Protein 2J0W (pdb70)

InterPro domains:
  IPR001048 Aspartate/glutamate/uridylate kinase [PF00696] (4-277)
  IPR001341 Aspartate kinase [TIGR00657] (3-449)
  IPR002912 ACT domain [PS51671] (313-394)
  IPR005260 Aspartate kinase, monofunctional class [PIRSF000726] (2-449)
  IPR005260 Aspartate kinase, monofunctional class [TIGR00656] (3-449)
  IPR018042 Aspartate kinase, conserved site [PS00324] (6-14)
  IPR036393 Acetylglutamate kinase-like superfamily [G3DSA:3.40.1160.10] (6-289)
  IPR036393 Acetylglutamate kinase-like superfamily [SSF53633] (4-292)
  IPR041745 Lysine-sens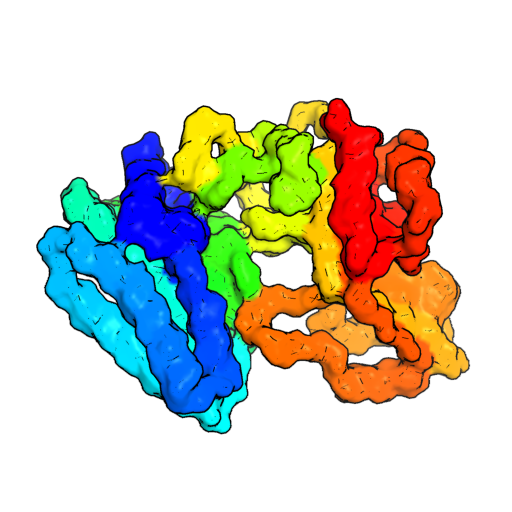itive aspartokinase 3, N-terminal catalytic domain [cd04258] (4-290)
  IPR042199 Aspartokinase/Bifunctional aspartokinase/homoserine dehydrogenase, catalytic domain [G3DSA:1.20.120.1320] (42-134)
  IPR045865 ACT-like domain [SSF55021] (297-393)
  IPR045865 ACT-like domain [SSF55021] (372-448)
  IPR047962 Lysine-sensitive aspartokinase 3, ACT2 domain [cd04917] (386-449)
  IPR054352 Aspartokinase, ACT domain [PF22468] (389-446)

Organism: Escherichia coli (strain K12) (NCBI:txid83333)

Sequence (447 aa):
EIVVSKFGGTSVADFDAMNRSADIVLSDANVRLVVLSASAGITNLLVALAEGLEPGERFEKLDAIRNIQFAILERLRYPNVIREEIERLLENITVLAEAAALATSPALTDELVSHGELMSTLLFVEILRERDVQAQWFDVRKVMRTNDRFGRAEPDIAALAELAALQLLPRLNEGLVITQGFIGSENKGRTTTLGRGGSDYTAALLAEALHASRVDIWTDVPGIYTTDPRVVSAAKRIDEIAFAEAAEMATFGAKVLHPATLLPAVRSDIPVFVGSSKDPRAGGTLVCNKTENPPLFRALALRRNQTLLTLHSLNMLHSRGFLAEVFGILARHNISVDLITTSEVSVALTLDTTGSTSTGDTLLTQSLLMELSALCRVEVEEGLALVALIGNDLSKACGVGKEVFGVLEPFNIRMICYGASSHNLCFLVPGEDAEQVVQKLHSNLFE

Foldseek 3Di:
DAEEEEDEQCCLQAQVSLVLLLVVCVVDQSHFEYAYAFHPPLLVLLQVLLQADDPVSNVVSLVVNVVSLVRHLVVFPDSPPVVVVVCVLSVVLSVLSVVSNPPHDLLSSLQSSVSRQVSSLVSSQRSNVSVVFPEDEDECQQQFEFAPPAQATHGDLVSNQVRCVVPVPVVSVVGHYYYYFQWYAYPVGGIGGRFPQRSLQRRLSSCLSVVHQAYEYAYAAAAQWQEPCVLAVVTHHDAEEELVLVLVQCVAARSSHPNNNCPSCVVRFHKYWYGYSVDCVVHYHIYTHDDDPWFQFRHKHKAWWKKKKKWAFPPDDALVVLVVVLVVLCVVLVQDFPFWDDDHRIIITIGGDDSGSHDPDDSDDPVSCVVRCNRTNIDMDTQKMKMKTFTAQLQVDPDNVCLLCVQCPVFDWDDWGDDPDRTMTMTIGHNVCRSVSSHSNCVSPVD

GO terms:
  GO:0005829 cytosol (C, IDA)
  GO:0004072 aspartate kinase activity (F, IDA)
  GO:0009090 L-homoserine biosynthetic process (P, IDA)
  GO:0042803 protein homodimerization activity (F, IPI)

Radius of gyration: 22.93 Å; Cα contacts (8 Å, |Δi|>4): 940; chains: 1; bounding box: 51×72×53 Å

Nearest PDB structures (foldseek):
  2j0w-assembly1_A  TM=1.002E+00  e=1.676E-99  Escherichia coli
  3c1m-assembly1_A  TM=9.176E-01  e=5.386E-45  Methanocaldococcus jannaschii
  3c1m-assembly1_D  TM=9.208E-01  e=2.128E-44  Methanocaldococcus jannaschii
  3c1n-assembly2_B  TM=8.310E-01  e=8.363E-42  Methanocaldococcus jannaschii
  3c1n-assembly2_A  TM=8.197E-01  e=4.061E-40  Methanocaldococcus jannaschii

Structure (mmCIF, N/CA/C/O backbone):
data_2J0W
#
_entry.id   2J0W
#
_cell.length_a   49.535
_cell.length_b   213.347
_cell.length_c   93.078
_cell.angle_alpha   90.00
_cell.angle_beta   90.00
_cell.angle_gamma   90.00
#
_symmetry.space_group_name_H-M   'C 2 2 21'
#
loop_
_entity.id
_entity.type
_entity.pdbx_description
1 polymer 'LYSINE-SENSITIVE ASPARTOKINASE 3'
2 non-polymer 'ASPARTIC ACID'
3 non-polymer 'CHLORIDE ION'
4 non-polymer "ADENOSINE-5'-DIPHOSPHATE"
5 non-polymer 'MAGNESIUM ION'
6 water water
#
loop_
_atom_site.group_PDB
_atom_site.id
_atom_site.type_symbol
_atom_site.label_atom_id
_atom_site.label_alt_id
_atom_site.label_comp_id
_atom_site.label_asym_id
_atom_site.label_entity_id
_atom_site.label_seq_id
_atom_site.pdbx_PDB_ins_code
_atom_site.Cartn_x
_atom_site.Cartn_y
_atom_site.Cartn_z
_atom_site.occupancy
_atom_site.B_iso_or_equiv
_atom_site.auth_seq_id
_atom_site.auth_comp_id
_atom_site.auth_asym_id
_atom_site.auth_atom_id
_atom_site.pdbx_PDB_model_num
ATOM 1 N N . GLU A 1 3 ? -37.754 38.649 157.237 1.00 93.89 3 GLU A N 1
ATOM 2 C CA . GLU A 1 3 ? -39.089 39.309 157.125 1.00 93.70 3 GLU A CA 1
ATOM 3 C C . GLU A 1 3 ? -39.209 40.101 155.826 1.00 92.41 3 GLU A C 1
ATOM 4 O O . GLU A 1 3 ? -39.180 41.336 155.816 1.00 93.91 3 GLU A O 1
ATOM 10 N N . ILE A 1 4 ? -39.350 39.374 154.725 1.00 88.61 4 ILE A N 1
ATOM 11 C CA . ILE A 1 4 ? -39.474 39.989 153.415 1.00 82.49 4 ILE A CA 1
ATOM 12 C C . ILE A 1 4 ? -40.314 39.069 152.556 1.00 75.85 4 ILE A C 1
ATOM 13 O O . ILE A 1 4 ? -40.041 37.877 152.460 1.00 77.52 4 ILE A O 1
ATOM 18 N N . VAL A 1 5 ? -41.355 39.612 151.949 1.00 69.28 5 VAL A N 1
ATOM 19 C CA . VAL A 1 5 ? -42.188 38.801 151.088 1.00 62.11 5 VAL A CA 1
ATOM 20 C C . VAL A 1 5 ? -41.674 38.977 149.674 1.00 59.67 5 VAL A C 1
ATOM 21 O O . VAL A 1 5 ? -41.309 40.085 149.271 1.00 60.21 5 VAL A O 1
ATOM 25 N N . VAL A 1 6 ? -41.624 37.866 148.947 1.00 56.57 6 VAL A N 1
ATOM 26 C CA . VAL A 1 6 ? -41.183 37.824 147.557 1.00 52.98 6 VAL A CA 1
ATOM 27 C C . VAL A 1 6 ? -42.420 37.578 146.680 1.00 51.46 6 VAL A C 1
ATOM 28 O O . VAL A 1 6 ? -43.168 36.622 146.909 1.00 49.13 6 VAL A O 1
ATOM 32 N N . SER A 1 7 ? -42.641 38.448 145.694 1.00 53.71 7 SER A N 1
ATOM 33 C CA . SER A 1 7 ? -43.799 38.338 144.791 1.00 55.87 7 SER A CA 1
ATOM 34 C C . SER A 1 7 ? -43.419 37.959 143.353 1.00 56.70 7 SER A C 1
ATOM 35 O O . SER A 1 7 ? -42.439 38.472 142.805 1.00 60.23 7 SER A O 1
ATOM 38 N N . LYS A 1 8 ? -44.201 37.080 142.733 1.00 52.57 8 LYS A N 1
ATOM 39 C CA . LYS A 1 8 ? -43.906 36.662 141.368 1.00 52.53 8 LYS A CA 1
ATOM 40 C C . LYS A 1 8 ? -45.066 36.903 140.418 1.00 53.55 8 LYS A C 1
ATOM 41 O O . LYS A 1 8 ? -46.219 36.600 140.728 1.00 54.42 8 LYS A O 1
ATOM 47 N N . PHE A 1 9 ? -44.744 37.449 139.250 1.00 52.85 9 PHE A N 1
ATOM 48 C CA . PHE A 1 9 ? -45.745 37.753 138.239 1.00 48.69 9 PHE A CA 1
ATOM 49 C C . PHE A 1 9 ? -45.419 37.069 136.926 1.00 43.43 9 PHE A C 1
ATOM 50 O O . PHE A 1 9 ? -44.291 37.164 136.422 1.00 40.18 9 PHE A O 1
ATOM 58 N N . GLY A 1 10 ? -46.420 36.378 136.390 1.00 43.43 10 GLY A N 1
ATOM 59 C CA . GLY A 1 10 ? -46.263 35.647 135.148 1.00 45.78 10 GLY A CA 1
ATOM 60 C C . GLY A 1 10 ? -46.579 36.440 133.894 1.00 45.43 10 GLY A C 1
ATOM 61 O O . GLY A 1 10 ? -46.846 37.643 133.949 1.00 42.12 10 GLY A O 1
ATOM 62 N N . GLY A 1 11 ? -46.562 35.741 132.761 1.00 45.70 11 GLY A N 1
ATOM 63 C CA . GLY A 1 11 ? -46.825 36.361 131.473 1.00 46.44 11 GLY A CA 1
ATOM 64 C C . GLY A 1 11 ? -48.027 37.276 131.458 1.00 48.42 11 GLY A C 1
ATOM 65 O O . GLY A 1 11 ? -47.883 38.494 131.322 1.00 47.75 11 GLY A O 1
ATOM 66 N N . THR A 1 12 ? -49.213 36.692 131.603 1.00 49.77 12 THR A N 1
ATOM 67 C CA . THR A 1 12 ? -50.448 37.468 131.603 1.00 49.26 12 THR A CA 1
ATOM 68 C C . THR A 1 12 ? -50.402 38.656 132.562 1.00 49.76 12 THR A C 1
ATOM 69 O O . THR A 1 12 ? -50.925 39.726 132.251 1.00 52.69 12 THR A O 1
ATOM 73 N N . SER A 1 13 ? -49.765 38.477 133.716 1.00 48.16 13 SER A N 1
ATOM 74 C CA . SER A 1 13 ? -49.690 39.541 134.717 1.00 50.38 13 SER A CA 1
ATOM 75 C C . SER A 1 13 ? -48.807 40.731 134.347 1.00 53.13 13 SER A C 1
ATOM 76 O O . SER A 1 13 ? -48.744 41.712 135.085 1.00 54.10 13 SER A O 1
ATOM 79 N N . VAL A 1 14 ? -48.106 40.649 133.226 1.00 51.36 14 VAL A N 1
ATOM 80 C CA . VAL A 1 14 ? -47.261 41.762 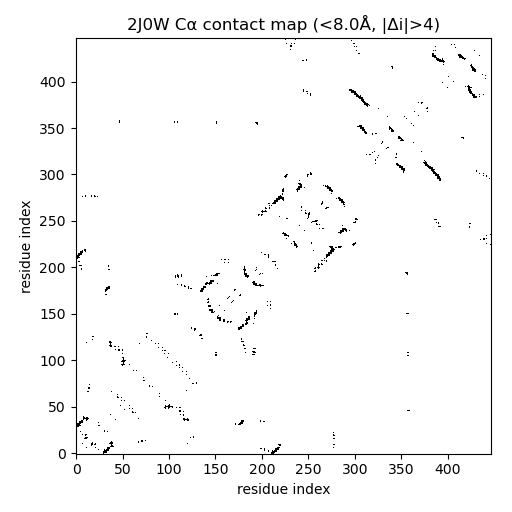132.813 1.00 53.68 14 VAL A CA 1
ATOM 81 C C . VAL A 1 14 ? -47.247 41.791 131.298 1.00 56.43 14 VAL A C 1
ATOM 82 O O . VAL A 1 14 ? -46.286 42.265 130.671 1.00 56.24 14 VAL A O 1
ATOM 86 N N . ALA A 1 15 ? -48.335 41.276 130.728 1.00 54.46 15 ALA A N 1
ATOM 87 C CA . ALA A 1 15 ? -48.510 41.193 129.292 1.00 53.27 15 ALA A CA 1
ATOM 88 C C . ALA A 1 15 ? -48.500 42.563 128.673 1.00 52.81 15 ALA A C 1
ATOM 89 O O . ALA A 1 15 ? -47.982 42.749 127.583 1.00 54.36 15 ALA A O 1
ATOM 91 N N . ASP A 1 16 ? -49.075 43.531 129.369 1.00 56.69 16 ASP A N 1
ATOM 92 C CA . ASP A 1 16 ? -49.126 44.889 128.845 1.00 59.88 16 ASP A CA 1
ATOM 93 C C . ASP A 1 16 ? -49.148 45.934 129.940 1.00 61.01 16 ASP A C 1
ATOM 94 O O . ASP A 1 16 ? -49.216 45.612 131.130 1.00 61.28 16 ASP A O 1
ATOM 99 N N . PHE A 1 17 ? -49.110 47.191 129.516 1.00 62.28 17 PHE A N 1
ATOM 100 C CA . PHE A 1 17 ? -49.119 48.318 130.432 1.00 66.58 17 PHE A CA 1
ATOM 101 C C . PHE A 1 17 ? -50.158 48.189 131.561 1.00 68.85 17 PHE A C 1
ATOM 102 O O . PHE A 1 17 ? -49.803 48.214 132.742 1.00 69.26 17 PHE A O 1
ATOM 110 N N . ASP A 1 18 ? -51.433 48.043 131.203 1.00 68.90 18 ASP A N 1
ATOM 111 C CA . ASP A 1 18 ? -52.490 47.921 132.207 1.00 67.41 18 ASP A CA 1
ATOM 112 C C . ASP A 1 18 ? -52.172 46.825 133.208 1.00 66.26 18 ASP A C 1
ATOM 113 O O . ASP A 1 18 ? -52.047 47.077 134.410 1.00 64.15 18 ASP A O 1
ATOM 118 N N . ALA A 1 19 ? -52.044 45.606 132.690 1.00 64.96 19 ALA A N 1
ATOM 119 C CA . ALA A 1 19 ? -51.733 44.431 133.492 1.00 58.10 19 ALA A CA 1
ATOM 120 C C . ALA A 1 19 ? -50.534 44.713 134.386 1.00 52.86 19 ALA A C 1
ATOM 121 O O . ALA A 1 19 ? -50.538 44.428 135.595 1.00 45.27 19 ALA A O 1
ATOM 123 N N . MET A 1 20 ? -49.504 45.280 133.774 1.00 49.70 20 MET A N 1
ATOM 124 C CA . MET A 1 20 ? -48.296 45.593 134.504 1.00 51.54 20 MET A CA 1
ATOM 125 C C . MET A 1 20 ? -48.678 46.486 135.668 1.00 51.32 20 MET A C 1
ATOM 126 O O . MET A 1 20 ? -48.171 46.325 136.771 1.00 54.13 20 MET A O 1
ATOM 131 N N . ASN A 1 21 ? -49.590 47.420 135.414 1.00 51.70 21 ASN A N 1
ATOM 132 C CA . ASN A 1 21 ? -50.069 48.329 136.446 1.00 51.86 21 ASN A CA 1
ATOM 133 C C . ASN A 1 21 ? -50.850 47.559 137.527 1.00 52.58 21 ASN A C 1
ATOM 134 O O . ASN A 1 21 ? -50.589 47.713 138.729 1.00 49.87 21 ASN A O 1
ATOM 139 N N . ARG A 1 22 ? -51.815 46.740 137.110 1.00 51.18 22 ARG A N 1
ATOM 140 C CA . ARG A 1 22 ? -52.568 45.949 138.079 1.00 50.58 22 ARG A CA 1
ATOM 141 C C . ARG A 1 22 ? -51.557 45.319 139.030 1.00 54.32 22 ARG A C 1
ATOM 142 O O . ARG A 1 22 ? -51.716 45.375 140.250 1.00 56.82 22 ARG A O 1
ATOM 150 N N . SER A 1 23 ? -50.509 44.734 138.454 1.00 53.09 23 SER A N 1
ATOM 151 C CA . SER A 1 23 ? -49.471 44.076 139.234 1.00 55.96 23 SER A CA 1
ATOM 152 C C . SER A 1 23 ? -48.668 45.043 140.091 1.00 56.19 23 SER A C 1
ATOM 153 O O . SER A 1 23 ? -48.264 44.705 141.201 1.00 56.60 23 SER A O 1
ATOM 156 N N . ALA A 1 24 ? -48.430 46.241 139.579 1.00 57.30 24 ALA A N 1
ATOM 157 C CA . ALA A 1 24 ? -47.673 47.225 140.339 1.00 60.81 24 ALA A CA 1
ATOM 158 C C . ALA A 1 24 ? -48.490 47.621 141.562 1.00 62.61 24 ALA A C 1
ATOM 159 O O . ALA A 1 24 ? -47.942 47.806 142.656 1.00 63.75 24 ALA A O 1
ATOM 161 N N . ASP A 1 25 ? -49.803 47.747 141.378 1.00 61.21 25 ASP A N 1
ATOM 162 C CA . ASP A 1 25 ? -50.671 48.108 142.493 1.00 62.87 25 ASP A CA 1
ATOM 163 C C . ASP A 1 25 ? -50.432 47.077 143.588 1.00 62.00 25 ASP A C 1
ATOM 164 O O . ASP A 1 25 ? -49.903 47.402 144.656 1.00 59.27 25 ASP A O 1
ATOM 169 N N . ILE A 1 26 ? -50.801 45.831 143.299 1.00 62.36 26 ILE A N 1
ATOM 170 C CA . ILE A 1 26 ? -50.627 44.713 144.223 1.00 62.26 26 ILE A CA 1
ATOM 171 C C . ILE A 1 26 ? -49.311 44.757 145.022 1.00 63.42 26 ILE A C 1
ATOM 172 O O . ILE A 1 26 ? -49.300 44.525 146.234 1.00 59.84 26 ILE A O 1
ATOM 177 N N . VAL A 1 27 ? -48.205 45.045 144.344 1.00 64.26 27 VAL A N 1
ATOM 178 C CA . VAL A 1 27 ? -46.913 45.111 145.020 1.00 68.88 27 VAL A CA 1
ATOM 179 C C . VAL A 1 27 ? -46.922 46.203 146.093 1.00 74.39 27 VAL A C 1
ATOM 180 O O . VAL A 1 27 ? -46.209 46.120 147.101 1.00 73.73 27 VAL A O 1
ATOM 184 N N . LEU A 1 28 ? -47.746 47.223 145.869 1.00 77.88 28 LEU A N 1
ATOM 185 C CA . LEU A 1 28 ? -47.846 48.350 146.788 1.00 79.14 28 LEU A CA 1
ATOM 186 C C . LEU A 1 28 ? -49.060 48.292 147.702 1.00 78.85 28 LEU A C 1
ATOM 187 O O . LEU A 1 28 ? -49.510 49.319 148.200 1.00 80.01 28 LEU A O 1
ATOM 192 N N . SER A 1 29 ? -49.587 47.089 147.908 1.00 78.73 29 SER A N 1
ATOM 193 C CA . SER A 1 29 ? -50.733 46.884 148.785 1.00 78.44 29 SER A CA 1
ATOM 194 C C . SER A 1 29 ? -50.160 46.257 150.050 1.00 78.47 29 SER A C 1
ATOM 195 O O . SER A 1 29 ? -50.836 46.149 151.074 1.00 80.67 29 SER A O 1
ATOM 198 N N . ASP A 1 30 ? -48.900 45.844 149.953 1.00 75.78 30 ASP A N 1
ATOM 199 C CA . ASP A 1 30 ? -48.177 45.236 151.065 1.00 74.53 30 ASP A CA 1
ATOM 200 C C . ASP A 1 30 ? -46.755 45.799 151.026 1.00 72.83 30 ASP A C 1
ATOM 201 O O . ASP A 1 30 ? -46.057 45.664 150.022 1.00 73.84 30 ASP A O 1
ATOM 206 N N . ALA A 1 31 ? -46.327 46.433 152.112 1.00 69.73 31 ALA A N 1
ATOM 207 C CA . ALA A 1 31 ? -44.998 47.029 152.153 1.00 66.48 31 ALA A CA 1
ATOM 208 C C . ALA A 1 31 ? -43.887 46.027 152.450 1.00 64.77 31 ALA A C 1
ATOM 209 O O . ALA A 1 31 ? -42.706 46.387 152.419 1.00 64.50 31 ALA A O 1
ATOM 211 N N . ASN A 1 32 ? -44.259 44.778 152.740 1.00 61.67 32 ASN A N 1
ATOM 212 C CA . ASN A 1 32 ? -43.271 43.731 153.015 1.00 62.35 32 ASN A CA 1
ATOM 213 C C . ASN A 1 32 ? -42.704 43.180 151.703 1.00 60.83 32 ASN A C 1
ATOM 214 O O . ASN A 1 32 ? -41.688 42.475 151.691 1.00 61.38 32 ASN A O 1
ATOM 219 N N . VAL A 1 33 ? -43.371 43.492 150.597 1.00 59.00 33 VAL A N 1
ATOM 220 C CA . VAL A 1 33 ? -42.902 43.055 149.288 1.00 61.08 33 VAL A CA 1
ATOM 221 C C . VAL A 1 33 ? -41.679 43.909 148.973 1.00 62.68 33 VAL A C 1
ATOM 222 O O . VAL A 1 33 ? -41.793 45.105 148.691 1.00 65.21 33 VAL A O 1
ATOM 226 N N . ARG A 1 34 ? -40.515 43.280 149.035 1.00 58.39 34 ARG A N 1
ATOM 227 C CA . ARG A 1 34 ? -39.255 43.957 148.790 1.00 59.55 34 ARG A CA 1
ATOM 228 C C . ARG A 1 34 ? -38.599 43.415 147.526 1.00 58.45 34 ARG A C 1
ATOM 229 O O . ARG A 1 34 ? -37.744 44.065 146.923 1.00 61.28 34 ARG A O 1
ATOM 237 N N . LEU A 1 35 ? -38.984 42.208 147.136 1.00 54.75 35 LEU A N 1
ATOM 238 C CA . LEU A 1 35 ? -38.426 41.607 145.936 1.00 55.45 35 LEU A CA 1
ATOM 239 C C . LEU A 1 35 ? -39.529 41.156 144.991 1.00 56.80 35 LEU A C 1
ATOM 240 O O . LEU A 1 35 ? -40.456 40.439 145.385 1.00 59.15 35 LEU A O 1
ATOM 245 N N . VAL A 1 36 ? -39.435 41.588 143.741 1.00 51.31 36 VAL A N 1
ATOM 246 C CA . VAL A 1 36 ? -40.426 41.196 142.759 1.00 52.73 36 VAL A CA 1
ATOM 247 C C . VAL A 1 36 ? -39.723 40.365 141.694 1.00 52.33 36 VAL A C 1
ATOM 248 O O . VAL A 1 36 ? -38.579 40.644 141.320 1.00 51.34 36 VAL A O 1
ATOM 252 N N . VAL A 1 37 ? -40.404 39.331 141.224 1.00 47.81 37 VAL A N 1
ATOM 253 C CA . VAL A 1 37 ? -39.841 38.466 140.213 1.00 50.07 37 VAL A CA 1
ATOM 254 C C . VAL A 1 37 ? -40.788 38.474 139.032 1.00 52.14 37 VAL A C 1
ATOM 255 O O . VAL A 1 37 ? -41.970 38.161 139.176 1.00 55.03 37 VAL A O 1
ATOM 259 N N . LEU A 1 38 ? -40.277 38.853 137.865 1.00 51.33 38 LEU A N 1
ATOM 260 C CA . LEU A 1 38 ? -41.115 38.916 136.674 1.00 49.39 38 LEU A CA 1
ATOM 261 C C . LEU A 1 38 ? -40.691 37.947 135.599 1.00 44.59 38 LEU A C 1
ATOM 262 O O . LEU A 1 38 ? -39.507 37.669 135.440 1.00 43.21 38 LEU A O 1
ATOM 267 N N . SER A 1 39 ? -41.678 37.432 134.879 1.00 40.37 39 SER A N 1
ATOM 268 C CA . SER A 1 39 ? -41.442 36.545 133.754 1.00 39.67 39 SER A CA 1
ATOM 269 C C . SER A 1 39 ? -41.540 37.566 132.633 1.00 42.88 39 SER A C 1
ATOM 270 O O . SER A 1 39 ? -41.826 38.732 132.887 1.00 43.21 39 SER A O 1
ATOM 273 N N . ALA A 1 40 ? -41.319 37.144 131.398 1.00 42.21 40 ALA A N 1
ATOM 274 C CA . ALA A 1 40 ? -41.421 38.067 130.285 1.00 36.29 40 ALA A CA 1
ATOM 275 C C . ALA A 1 40 ? -42.905 38.181 129.975 1.00 35.27 40 ALA A C 1
ATOM 276 O O . ALA A 1 40 ? -43.700 37.329 130.376 1.00 36.40 40 ALA A O 1
ATOM 278 N N . SER A 1 41 ? -43.284 39.225 129.255 1.00 34.31 41 SER A N 1
ATOM 279 C CA . SER A 1 41 ? -44.685 39.414 128.904 1.00 36.54 41 SER A CA 1
ATOM 280 C C . SER A 1 41 ? -45.236 38.262 128.065 1.00 35.44 41 SER A C 1
ATOM 281 O O . SER A 1 41 ? -44.513 37.641 127.291 1.00 36.28 41 SER A O 1
ATOM 284 N N . ALA A 1 42 ? -46.523 37.979 128.239 1.00 36.95 42 ALA A N 1
ATOM 285 C CA . ALA A 1 42 ? -47.191 36.902 127.519 1.00 35.12 42 ALA A CA 1
ATOM 286 C C . ALA A 1 42 ? -46.747 36.860 126.067 1.00 38.52 42 ALA A C 1
ATOM 287 O O . ALA A 1 42 ? -46.650 37.905 125.425 1.00 41.55 42 ALA A O 1
ATOM 289 N N . GLY A 1 43 ? -46.461 35.658 125.564 1.00 38.73 43 GLY A N 1
ATOM 290 C CA . GLY A 1 43 ? -46.046 35.489 124.177 1.00 37.79 43 GLY A CA 1
ATOM 291 C C . GLY A 1 43 ? -44.572 35.697 123.844 1.00 41.94 43 GLY A C 1
ATOM 292 O O . GLY A 1 43 ? -44.057 35.088 122.905 1.00 43.86 43 GLY A O 1
ATOM 293 N N . ILE A 1 44 ? -43.887 36.553 124.596 1.00 40.89 44 ILE A N 1
ATOM 294 C CA . ILE A 1 44 ? -42.482 36.821 124.328 1.00 42.99 44 ILE A CA 1
ATOM 295 C C . ILE A 1 44 ? -41.613 35.567 124.284 1.00 45.17 44 ILE A C 1
ATOM 296 O O . ILE A 1 44 ? -40.945 35.306 123.285 1.00 47.75 44 ILE A O 1
ATOM 301 N N . THR A 1 45 ? -41.630 34.777 125.350 1.00 45.82 45 THR A N 1
ATOM 302 C CA . THR A 1 45 ? -40.797 33.583 125.388 1.00 41.66 45 THR A CA 1
ATOM 303 C C . THR A 1 45 ? -41.028 32.637 124.218 1.00 36.84 45 THR A C 1
ATOM 304 O O . THR A 1 45 ? -40.060 32.117 123.660 1.00 34.74 45 THR A O 1
ATOM 308 N N . ASN A 1 46 ? -42.287 32.408 123.838 1.00 36.40 46 ASN A N 1
ATOM 309 C CA . ASN A 1 46 ? -42.561 31.518 122.702 1.00 36.63 46 ASN A CA 1
ATOM 310 C C . ASN A 1 46 ? -41.990 32.135 121.416 1.00 35.59 46 ASN A C 1
ATOM 311 O O . ASN A 1 46 ? -41.411 31.441 120.579 1.00 33.45 46 ASN A O 1
ATOM 316 N N . LEU A 1 47 ? -42.158 33.438 121.251 1.00 35.62 47 LEU A N 1
ATOM 317 C CA . LEU A 1 47 ? -41.629 34.073 120.054 1.00 43.41 47 LEU A CA 1
ATOM 318 C C . LEU A 1 47 ? -40.117 33.867 120.040 1.00 43.53 47 LEU A C 1
ATOM 319 O O . LEU A 1 47 ? -39.552 33.365 119.056 1.00 42.75 47 LEU A O 1
ATOM 324 N N . LEU A 1 48 ? -39.483 34.222 121.156 1.00 42.85 48 LEU A N 1
ATOM 325 C CA . LEU A 1 48 ? -38.038 34.091 121.320 1.00 42.18 48 LEU A CA 1
ATOM 326 C C . LEU A 1 48 ? -37.544 32.672 121.088 1.00 43.29 48 LEU A C 1
ATOM 327 O O . LEU A 1 48 ? -36.480 32.471 120.499 1.00 43.79 48 LEU A O 1
ATOM 332 N N . VAL A 1 49 ? -38.312 31.687 121.537 1.00 41.46 49 VAL A N 1
ATOM 333 C CA . VAL A 1 49 ? -37.914 30.303 121.345 1.00 41.93 49 VAL A CA 1
ATOM 334 C C . VAL A 1 49 ? -38.028 29.924 119.865 1.00 44.60 49 VAL A C 1
ATOM 335 O O . VAL A 1 49 ? -37.184 29.204 119.331 1.00 46.55 49 VAL A O 1
ATOM 339 N N . ALA A 1 50 ? -39.058 30.417 119.193 1.00 43.89 50 ALA A N 1
ATOM 340 C CA . ALA A 1 50 ? -39.220 30.096 117.783 1.00 48.59 50 ALA A CA 1
ATOM 341 C C . ALA A 1 50 ? -38.053 30.678 116.987 1.00 49.86 50 ALA A C 1
ATOM 342 O O . ALA A 1 50 ? -37.641 30.109 115.974 1.00 50.73 50 ALA A O 1
ATOM 344 N N . LEU A 1 51 ? -37.528 31.815 117.446 1.00 46.05 51 LEU A N 1
ATOM 345 C CA . LEU A 1 51 ? -36.406 32.458 116.770 1.00 43.22 51 LEU A CA 1
ATOM 346 C C . LEU A 1 51 ? -35.079 31.738 117.025 1.00 44.72 51 LEU A C 1
ATOM 347 O O . LEU A 1 51 ? -34.198 31.721 116.163 1.00 44.89 51 LEU A O 1
ATOM 352 N N . ALA A 1 52 ? -34.940 31.134 118.200 1.00 43.57 52 ALA A N 1
ATOM 353 C CA . ALA A 1 52 ? -33.723 30.411 118.522 1.00 41.36 52 ALA A CA 1
ATOM 354 C C . ALA A 1 52 ? -33.708 29.067 117.805 1.00 39.97 52 ALA A C 1
ATOM 355 O O . ALA A 1 52 ? -32.770 28.292 117.934 1.00 43.51 52 ALA A O 1
ATOM 357 N N . GLU A 1 53 ? -34.755 28.779 117.051 1.00 43.29 53 GLU A N 1
ATOM 358 C CA . GLU A 1 53 ? -34.795 27.524 116.303 1.00 44.13 53 GLU A CA 1
ATOM 359 C C . GLU A 1 53 ? -34.171 27.708 114.932 1.00 43.02 53 GLU A C 1
ATOM 360 O O . GLU A 1 53 ? -33.823 26.734 114.265 1.00 42.95 53 GLU A O 1
ATOM 366 N N . GLY A 1 54 ? -34.015 28.966 114.532 1.00 39.60 54 GLY A N 1
ATOM 367 C CA . GLY A 1 54 ? -33.446 29.260 113.231 1.00 44.16 54 GLY A CA 1
ATOM 368 C C . GLY A 1 54 ? -34.560 29.430 112.211 1.00 41.43 54 GLY A C 1
ATOM 369 O O . GLY A 1 54 ? -35.071 28.457 111.675 1.00 41.01 54 GLY A O 1
ATOM 370 N N . LEU A 1 55 ? -34.941 30.667 111.944 1.00 41.71 55 LEU A N 1
ATOM 371 C CA . LEU A 1 55 ? -36.002 30.927 111.002 1.00 45.52 55 LEU A CA 1
ATOM 372 C C . LEU A 1 55 ? -35.503 31.732 109.814 1.00 51.80 55 LEU A C 1
ATOM 373 O O . LEU A 1 55 ? -34.592 32.546 109.948 1.00 49.03 55 LEU A O 1
ATOM 378 N N . GLU A 1 56 ? -36.119 31.500 108.656 1.00 57.17 56 GLU A N 1
ATOM 379 C CA . GLU A 1 56 ? -35.776 32.209 107.421 1.00 60.80 56 GLU A CA 1
ATOM 380 C C . GLU A 1 56 ? -36.114 33.696 107.555 1.00 58.41 56 GLU A C 1
ATOM 381 O O . GLU A 1 56 ? -36.926 34.074 108.404 1.00 61.28 56 GLU A O 1
ATOM 387 N N . PRO A 1 57 ? -35.507 34.556 106.716 1.00 58.13 57 PRO A N 1
ATOM 388 C CA . PRO A 1 57 ? -35.691 36.014 106.694 1.00 57.57 57 PRO A CA 1
ATOM 389 C C . PRO A 1 57 ? -37.118 36.518 106.946 1.00 55.41 57 PRO A C 1
ATOM 390 O O . PRO A 1 57 ? -37.349 37.428 107.769 1.00 54.40 57 PRO A O 1
ATOM 394 N N . GLY A 1 58 ? -38.072 35.924 106.224 1.00 52.74 58 GLY A N 1
ATOM 395 C CA . GLY A 1 58 ? -39.471 36.310 106.334 1.00 49.44 58 GLY A CA 1
ATOM 396 C C . GLY A 1 58 ? -40.025 36.075 107.716 1.00 50.72 58 GLY A C 1
ATOM 397 O O . GLY A 1 58 ? -40.185 37.009 108.493 1.00 53.56 58 GLY A O 1
ATOM 398 N N . GLU A 1 59 ? -40.333 34.823 108.017 1.00 52.75 59 GLU A N 1
ATOM 399 C CA . GLU A 1 59 ? -40.881 34.451 109.310 1.00 52.78 59 GLU A CA 1
ATOM 400 C C . GLU A 1 59 ? -40.083 35.065 110.448 1.00 51.96 59 GLU A C 1
ATOM 401 O O . GLU A 1 59 ? -40.640 35.448 111.472 1.00 55.09 59 GLU A O 1
ATOM 407 N N . ARG A 1 60 ? -38.771 35.152 110.269 1.00 49.39 60 ARG A N 1
ATOM 408 C CA . ARG A 1 60 ? -37.916 35.722 111.300 1.00 49.85 60 ARG A CA 1
ATOM 409 C C . ARG A 1 60 ? -38.359 37.153 111.560 1.00 49.85 60 ARG A C 1
ATOM 410 O O . ARG A 1 60 ? -38.605 37.543 112.701 1.00 48.29 60 ARG A O 1
ATOM 418 N N . PHE A 1 61 ? -38.478 37.935 110.489 1.00 54.73 61 PHE A N 1
ATOM 419 C CA . PHE A 1 61 ? -38.891 39.333 110.616 1.00 56.46 61 PHE A CA 1
ATOM 420 C C . PHE A 1 61 ? -40.267 39.511 111.258 1.00 54.28 61 PHE A C 1
ATOM 421 O O . PHE A 1 61 ? -40.500 40.478 111.980 1.00 52.18 61 PHE A O 1
ATOM 429 N N . GLU A 1 62 ? -41.183 38.591 110.982 1.00 52.85 62 GLU A N 1
ATOM 430 C CA . GLU A 1 62 ? -42.502 38.678 111.574 1.00 55.94 62 GLU A CA 1
ATOM 431 C C . GLU A 1 62 ? -42.347 38.533 113.088 1.00 55.79 62 GLU A C 1
ATOM 432 O O . GLU A 1 62 ? -42.902 39.324 113.857 1.00 55.53 62 GLU A O 1
ATOM 438 N N . LYS A 1 63 ? -41.577 37.534 113.514 1.00 52.72 63 LYS A N 1
ATOM 439 C CA . LYS A 1 63 ? -41.382 37.302 114.940 1.00 52.31 63 LYS A CA 1
ATOM 440 C C . LYS A 1 63 ? -40.743 38.496 115.637 1.00 50.46 63 LYS A C 1
ATOM 441 O O . LYS A 1 63 ? -41.183 38.903 116.716 1.00 50.89 63 LYS A O 1
ATOM 447 N N . LEU A 1 64 ? -39.705 39.058 115.026 1.00 46.33 64 LEU A N 1
ATOM 448 C CA . LEU A 1 64 ? -39.031 40.196 115.631 1.00 44.52 64 LEU A CA 1
ATOM 449 C C . LEU A 1 64 ? -39.979 41.371 115.753 1.00 47.46 64 LEU A C 1
ATOM 450 O O . LEU A 1 64 ? -39.863 42.182 116.672 1.00 51.85 64 LEU A O 1
ATOM 455 N N . ASP A 1 65 ? -40.935 41.470 114.839 1.00 47.31 65 ASP A N 1
ATOM 456 C CA . ASP A 1 65 ? -41.866 42.576 114.910 1.00 50.08 65 ASP A CA 1
ATOM 457 C C . ASP A 1 65 ? -42.927 42.331 115.965 1.00 48.89 65 ASP A C 1
ATOM 458 O O . ASP A 1 65 ? -43.340 43.251 116.683 1.00 47.41 65 ASP A O 1
ATOM 463 N N . ALA A 1 66 ? -43.382 41.091 116.058 1.00 45.25 66 ALA A N 1
ATOM 464 C CA . ALA A 1 66 ? -44.373 40.771 117.066 1.00 43.44 66 ALA A CA 1
ATOM 465 C C . ALA A 1 66 ? -43.691 41.053 118.419 1.00 45.67 66 ALA A C 1
ATOM 466 O O . ALA A 1 66 ? -44.322 41.510 119.369 1.00 47.85 66 ALA A O 1
ATOM 468 N N . ILE A 1 67 ? -42.390 40.801 118.496 1.00 44.94 67 ILE A N 1
ATOM 469 C CA . ILE A 1 67 ? -41.661 41.060 119.729 1.00 48.59 67 ILE A CA 1
ATOM 470 C C . ILE A 1 67 ? -41.545 42.565 119.983 1.00 50.91 67 ILE A C 1
ATOM 471 O O . ILE A 1 67 ? -41.800 43.028 121.100 1.00 52.51 67 ILE A O 1
ATOM 476 N N . ARG A 1 68 ? -41.171 43.333 118.961 1.00 48.28 68 ARG A N 1
ATOM 477 C CA . ARG A 1 68 ? -41.066 44.780 119.142 1.00 48.84 68 ARG A CA 1
ATOM 478 C C . ARG A 1 68 ? -42.423 45.424 119.454 1.00 49.73 68 ARG A C 1
ATOM 479 O O . ARG A 1 68 ? -42.505 46.334 120.286 1.00 51.78 68 ARG A O 1
ATOM 487 N N . ASN A 1 69 ? -43.487 44.974 118.794 1.00 44.89 69 ASN A N 1
ATOM 488 C CA . ASN A 1 69 ? -44.788 45.563 119.070 1.00 46.78 69 ASN A CA 1
ATOM 489 C C . ASN A 1 69 ? -45.089 45.487 120.567 1.00 48.28 69 ASN A C 1
ATOM 490 O O . ASN A 1 69 ? -45.181 46.514 121.238 1.00 49.31 69 ASN A O 1
ATOM 495 N N . ILE A 1 70 ? -45.220 44.269 121.084 1.00 47.42 70 ILE A N 1
ATOM 496 C CA . ILE A 1 70 ? -45.519 44.042 122.500 1.00 48.60 70 ILE A CA 1
ATOM 497 C C . ILE A 1 70 ? -44.766 44.972 123.460 1.00 48.63 70 ILE A C 1
ATOM 498 O O . ILE A 1 70 ? -45.334 45.460 124.440 1.00 46.47 70 ILE A O 1
ATOM 503 N N . GLN A 1 71 ? -43.495 45.218 123.166 1.00 51.12 71 GLN A N 1
ATOM 504 C CA . GLN A 1 71 ? -42.664 46.079 123.999 1.00 53.26 71 GLN A CA 1
ATOM 505 C C . GLN A 1 71 ? -43.026 47.546 123.853 1.00 54.33 71 GLN A C 1
ATOM 506 O O . GLN A 1 71 ? -42.955 48.305 124.819 1.00 55.08 71 GLN A O 1
ATOM 512 N N . PHE A 1 72 ? -43.393 47.961 122.646 1.00 53.68 72 PHE A N 1
ATOM 513 C CA . PHE A 1 72 ? -43.742 49.358 122.451 1.00 55.43 72 PHE A CA 1
ATOM 514 C C . PHE A 1 72 ? -45.155 49.675 122.929 1.00 55.53 72 PHE A C 1
ATOM 515 O O . PHE A 1 72 ? -45.452 50.811 123.281 1.00 55.78 72 PHE A O 1
ATOM 523 N N . ALA A 1 73 ? -46.020 48.669 122.974 1.00 54.56 73 ALA A N 1
ATOM 524 C CA . ALA A 1 73 ? -47.377 48.893 123.451 1.00 56.14 73 ALA A CA 1
ATOM 525 C C . ALA A 1 73 ? -47.263 49.488 124.848 1.00 62.45 73 ALA A C 1
ATOM 526 O O . ALA A 1 73 ? -48.041 50.365 125.235 1.00 66.55 73 ALA A O 1
ATOM 528 N N . ILE A 1 74 ? -46.276 48.997 125.595 1.00 61.58 74 ILE A N 1
ATOM 529 C CA . ILE A 1 74 ? -46.010 49.436 126.961 1.00 59.61 74 ILE A CA 1
ATOM 530 C C . ILE A 1 74 ? -45.207 50.727 126.990 1.00 63.02 74 ILE A C 1
ATOM 531 O O . ILE A 1 74 ? -45.514 51.648 127.743 1.00 64.36 74 ILE A O 1
ATOM 536 N N . LEU A 1 75 ? -44.158 50.755 126.177 1.00 64.70 75 LEU A N 1
ATOM 537 C CA . LEU A 1 75 ? -43.248 51.881 126.057 1.00 66.03 75 LEU A CA 1
ATOM 538 C C . LEU A 1 75 ? -43.965 53.198 125.742 1.00 68.13 75 LEU A C 1
ATOM 539 O O . LEU A 1 75 ? -43.769 54.201 126.425 1.00 68.08 75 LEU A O 1
ATOM 544 N N . GLU A 1 76 ? -44.797 53.165 124.704 1.00 70.00 76 GLU A N 1
ATOM 545 C CA . GLU A 1 76 ? -45.560 54.325 124.249 1.00 73.17 76 GLU A CA 1
ATOM 546 C C . GLU A 1 76 ? -46.590 54.846 125.254 1.00 75.04 76 GLU A C 1
ATOM 547 O O . GLU A 1 76 ? -47.333 55.772 124.936 1.00 78.11 76 GLU A O 1
ATOM 553 N N . ARG A 1 77 ? -46.641 54.262 126.452 1.00 71.73 77 ARG A N 1
ATOM 554 C CA . ARG A 1 77 ? -47.603 54.706 127.465 1.00 69.30 77 ARG A CA 1
ATOM 555 C C . ARG A 1 77 ? -46.905 55.333 128.666 1.00 70.81 77 ARG A C 1
ATOM 556 O O . ARG A 1 77 ? -47.544 55.887 129.563 1.00 69.73 77 ARG A O 1
ATOM 564 N N . LEU A 1 78 ? -45.586 55.212 128.688 1.00 72.58 78 LEU A N 1
ATOM 565 C CA . LEU A 1 78 ? -44.788 55.763 129.771 1.00 74.32 78 LEU A CA 1
ATOM 566 C C . LEU A 1 78 ? -44.761 57.285 129.687 1.00 76.61 78 LEU A C 1
ATOM 567 O O . LEU A 1 78 ? -45.128 57.867 128.661 1.00 76.05 78 LEU A O 1
ATOM 572 N N . ARG A 1 79 ? -44.304 57.920 130.762 1.00 76.93 79 ARG A N 1
ATOM 573 C CA . ARG A 1 79 ? -44.205 59.369 130.802 1.00 76.61 79 ARG A CA 1
ATOM 574 C C . ARG A 1 79 ? -42.922 59.792 130.079 1.00 74.52 79 ARG A C 1
ATOM 575 O O . ARG A 1 79 ? -42.962 60.637 129.188 1.00 72.98 79 ARG A O 1
ATOM 583 N N . TYR A 1 80 ? -41.793 59.193 130.448 1.00 73.21 80 TYR A N 1
ATOM 584 C CA . TYR A 1 80 ? -40.516 59.522 129.815 1.00 74.49 80 TYR A CA 1
ATOM 585 C C . TYR A 1 80 ? -39.948 58.280 129.121 1.00 73.50 80 TYR A C 1
ATOM 586 O O . TYR A 1 80 ? -38.993 57.655 129.587 1.00 74.97 80 TYR A O 1
ATOM 595 N N . PRO A 1 81 ? -40.520 57.921 127.976 1.00 72.25 81 PRO A N 1
ATOM 596 C CA . PRO A 1 81 ? -40.076 56.751 127.224 1.00 72.14 81 PRO A CA 1
ATOM 597 C C . PRO A 1 81 ? -38.743 56.846 126.499 1.00 73.42 81 PRO A C 1
ATOM 598 O O . PRO A 1 81 ? -38.350 55.902 125.823 1.00 75.47 81 PRO A O 1
ATOM 602 N N . ASN A 1 82 ? -38.039 57.959 126.635 1.00 77.24 82 ASN A N 1
ATOM 603 C CA . ASN A 1 82 ? -36.780 58.123 125.911 1.00 82.34 82 ASN A CA 1
ATOM 604 C C . ASN A 1 82 ? -35.623 57.259 126.375 1.00 84.34 82 ASN A C 1
ATOM 605 O O . ASN A 1 82 ? -34.957 56.605 125.567 1.00 85.65 82 ASN A O 1
ATOM 610 N N . VAL A 1 83 ? -35.371 57.251 127.673 1.00 83.90 83 VAL A N 1
ATOM 611 C CA . VAL A 1 83 ? -34.266 56.469 128.176 1.00 83.38 83 VAL A CA 1
ATOM 612 C C . VAL A 1 83 ? -34.364 54.967 127.848 1.00 82.14 83 VAL A C 1
ATOM 613 O O . VAL A 1 83 ? -33.517 54.428 127.129 1.00 80.27 83 VAL A O 1
ATOM 617 N N . ILE A 1 84 ? -35.398 54.294 128.342 1.00 82.22 84 ILE A N 1
ATOM 618 C CA . ILE A 1 84 ? -35.533 52.861 128.101 1.00 84.45 84 ILE A CA 1
ATOM 619 C C . ILE A 1 84 ? -35.660 52.486 126.636 1.00 84.97 84 ILE A C 1
ATOM 620 O O . ILE A 1 84 ? -35.447 51.331 126.265 1.00 87.69 84 ILE A O 1
ATOM 625 N N . ARG A 1 85 ? -36.002 53.455 125.800 1.00 82.62 85 ARG A N 1
ATOM 626 C CA . ARG A 1 85 ? -36.131 53.179 124.383 1.00 79.53 85 ARG A CA 1
ATOM 627 C C . ARG A 1 85 ? -34.751 52.787 123.850 1.00 78.23 85 ARG A C 1
ATOM 628 O O . ARG A 1 85 ? -34.630 51.842 123.073 1.00 78.29 85 ARG A O 1
ATOM 636 N N . GLU A 1 86 ? -33.719 53.512 124.284 1.00 76.34 86 GLU A N 1
ATOM 637 C CA . GLU A 1 86 ? -32.341 53.247 123.871 1.00 76.51 86 GLU A CA 1
ATOM 638 C C . GLU A 1 86 ? -32.013 51.789 124.129 1.00 75.00 86 GLU A C 1
ATOM 639 O O . GLU A 1 86 ? -31.550 51.056 123.247 1.00 73.24 86 GLU A O 1
ATOM 645 N N . GLU A 1 87 ? -32.250 51.404 125.378 1.00 73.85 87 GLU A N 1
ATOM 646 C CA . GLU A 1 87 ? -31.990 50.066 125.878 1.00 72.07 87 GLU A CA 1
ATOM 647 C C . GLU A 1 87 ? -32.794 49.016 125.148 1.00 65.67 87 GLU A C 1
ATOM 648 O O . GLU A 1 87 ? -32.236 48.047 124.634 1.00 63.73 87 GLU A O 1
ATOM 654 N N . ILE A 1 88 ? -34.108 49.206 125.106 1.00 60.25 88 ILE A N 1
ATOM 655 C CA . ILE A 1 88 ? -34.960 48.259 124.415 1.00 56.84 88 ILE A CA 1
ATOM 656 C C . ILE A 1 88 ? -34.403 48.055 123.013 1.00 59.31 88 ILE A C 1
ATOM 657 O O . ILE A 1 88 ? -34.308 46.923 122.537 1.00 61.90 88 ILE A O 1
ATOM 662 N N . GLU A 1 89 ? -34.026 49.152 122.361 1.00 59.03 89 GLU A N 1
ATOM 663 C CA . GLU A 1 89 ? -33.476 49.095 121.011 1.00 60.17 89 GLU A CA 1
ATOM 664 C C . GLU A 1 89 ? -32.236 48.209 120.957 1.00 60.14 89 GLU A C 1
ATOM 665 O O . GLU A 1 89 ? -32.036 47.467 119.991 1.00 59.19 89 GLU A O 1
ATOM 671 N N . ARG A 1 90 ? -31.395 48.293 121.985 1.00 60.15 90 ARG A N 1
ATOM 672 C CA . ARG A 1 90 ? -30.198 47.460 122.028 1.00 60.94 90 ARG A CA 1
ATOM 673 C C . ARG A 1 90 ? -30.665 46.026 122.123 1.00 58.25 90 ARG A C 1
ATOM 674 O O . ARG A 1 90 ? -30.353 45.204 121.260 1.00 59.22 90 ARG A O 1
ATOM 682 N N . LEU A 1 91 ? -31.440 45.739 123.165 1.00 55.90 91 LEU A N 1
ATOM 683 C CA . LEU A 1 91 ? -31.964 44.396 123.372 1.00 51.63 91 LEU A CA 1
ATOM 684 C C . LEU A 1 91 ? -32.594 43.905 122.069 1.00 49.67 91 LEU A C 1
ATOM 685 O O . LEU A 1 91 ? -32.230 42.841 121.552 1.00 43.64 91 LEU A O 1
ATOM 690 N N . LEU A 1 92 ? -33.518 44.691 121.521 1.00 49.39 92 LEU A N 1
ATOM 691 C CA . LEU A 1 92 ? -34.154 44.298 120.273 1.00 49.67 92 LEU A CA 1
ATOM 692 C C . LEU A 1 92 ? -33.113 44.074 119.197 1.00 50.09 92 LEU A C 1
ATOM 693 O O . LEU A 1 92 ? -33.148 43.067 118.496 1.00 55.32 92 LEU A O 1
ATOM 698 N N . GLU A 1 93 ? -32.174 45.000 119.075 1.00 49.61 93 GLU A N 1
ATOM 699 C CA . GLU A 1 93 ? -31.137 44.858 118.070 1.00 50.76 93 GLU A CA 1
ATOM 700 C C . GLU A 1 93 ? -30.329 43.590 118.323 1.00 48.73 93 GLU A C 1
ATOM 701 O O . GLU A 1 93 ? -30.035 42.836 117.391 1.00 50.41 93 GLU A O 1
ATOM 707 N N . ASN A 1 94 ? -29.979 43.335 119.580 1.00 46.58 94 ASN A N 1
ATOM 708 C CA . ASN A 1 94 ? -29.184 42.149 119.874 1.00 44.74 94 ASN A CA 1
ATOM 709 C C . ASN A 1 94 ? -29.985 40.898 119.576 1.00 42.25 94 ASN A C 1
ATOM 710 O O . ASN A 1 94 ? -29.463 39.925 119.024 1.00 40.44 94 ASN A O 1
ATOM 715 N N . ILE A 1 95 ? -31.262 40.932 119.938 1.00 41.42 95 ILE A N 1
ATOM 716 C CA . ILE A 1 95 ? -32.144 39.799 119.694 1.00 44.09 95 ILE A CA 1
ATOM 717 C C . ILE A 1 95 ? -32.084 39.524 118.197 1.00 43.14 95 ILE A C 1
ATOM 718 O O . ILE A 1 95 ? -31.952 38.370 117.756 1.00 39.60 95 ILE A O 1
ATOM 723 N N . THR A 1 96 ? -32.148 40.603 117.422 1.00 39.05 96 THR A N 1
ATOM 724 C CA . THR A 1 96 ? -32.106 40.494 115.981 1.00 39.54 96 THR A CA 1
ATOM 725 C C . THR A 1 96 ? -30.830 39.811 115.508 1.00 40.60 96 THR A C 1
ATOM 726 O O . THR A 1 96 ? -30.893 38.840 114.756 1.00 38.25 96 THR A O 1
ATOM 730 N N . VAL A 1 97 ? -29.666 40.282 115.953 1.00 44.55 97 VAL A N 1
ATOM 731 C CA . VAL A 1 97 ? -28.426 39.649 115.495 1.00 45.41 97 VAL A CA 1
ATOM 732 C C . VAL A 1 97 ? -28.352 38.193 115.927 1.00 47.22 97 VAL A C 1
ATOM 733 O O . VAL A 1 97 ? -27.893 37.344 115.160 1.00 51.59 97 VAL A O 1
ATOM 737 N N . LEU A 1 98 ? -28.798 37.896 117.146 1.00 46.76 98 LEU A N 1
ATOM 738 C CA . LEU A 1 98 ? -28.782 36.513 117.623 1.00 48.78 98 LEU A CA 1
ATOM 739 C C . LEU A 1 98 ? -29.708 35.660 116.752 1.00 49.35 98 LEU A C 1
ATOM 740 O O . LEU A 1 98 ? -29.369 34.526 116.386 1.00 47.73 98 LEU A O 1
ATOM 745 N N . ALA A 1 99 ? -30.874 36.205 116.412 1.00 49.03 99 ALA A N 1
ATOM 746 C CA . ALA A 1 99 ? -31.809 35.467 115.580 1.00 49.06 99 ALA A CA 1
ATOM 747 C C . ALA A 1 99 ? -31.145 35.185 114.237 1.00 50.47 99 ALA A C 1
ATOM 748 O O . ALA A 1 99 ? -31.391 34.147 113.622 1.00 50.10 99 ALA A O 1
ATOM 750 N N . GLU A 1 100 ? -30.294 36.103 113.784 1.00 52.26 100 GLU A N 1
ATOM 751 C CA . GLU A 1 100 ? -29.606 35.902 112.512 1.00 56.27 100 GLU A CA 1
ATOM 752 C C . GLU A 1 100 ? -28.598 34.776 112.643 1.00 54.68 100 GLU A C 1
ATOM 753 O O . GLU A 1 100 ? -28.369 34.021 111.693 1.00 56.32 100 GLU A O 1
ATOM 759 N N . ALA A 1 101 ? -27.999 34.663 113.823 1.00 49.14 101 ALA A N 1
ATOM 760 C CA . ALA A 1 101 ? -27.020 33.611 114.055 1.00 48.60 101 ALA A CA 1
ATOM 761 C C . ALA A 1 101 ? -27.724 32.278 114.188 1.00 48.92 101 ALA A C 1
ATOM 762 O O . ALA A 1 101 ? -27.248 31.262 113.664 1.00 50.82 101 ALA A O 1
ATOM 764 N N . ALA A 1 102 ? -28.859 32.279 114.889 1.00 46.22 102 ALA A N 1
ATOM 765 C CA . ALA A 1 102 ? -29.621 31.052 115.077 1.00 43.26 102 ALA A CA 1
ATOM 766 C C . ALA A 1 102 ? -29.987 30.459 113.717 1.00 40.21 102 ALA A C 1
ATOM 767 O O . ALA A 1 102 ? -30.041 29.245 113.547 1.00 39.19 102 ALA A O 1
ATOM 769 N N . ALA A 1 103 ? -30.210 31.328 112.743 1.00 42.66 103 ALA A N 1
ATOM 770 C CA . ALA A 1 103 ? -30.569 30.897 111.393 1.00 49.57 103 ALA A CA 1
ATOM 771 C C . ALA A 1 103 ? -29.467 30.085 110.719 1.00 53.17 103 ALA A C 1
ATOM 772 O O . ALA A 1 103 ? -29.712 29.456 109.689 1.00 59.61 103 ALA A O 1
ATOM 774 N N . LEU A 1 104 ? -28.266 30.101 111.299 1.00 51.50 104 LEU A N 1
ATOM 775 C CA . LEU A 1 104 ? -27.138 29.380 110.733 1.00 50.19 104 LEU A CA 1
ATOM 776 C C . LEU A 1 104 ? -26.654 28.249 111.631 1.00 48.94 104 LEU A C 1
ATOM 777 O O . LEU A 1 104 ? -26.340 27.157 111.151 1.00 46.93 104 LEU A O 1
ATOM 782 N N . ALA A 1 105 ? -26.589 28.534 112.927 1.00 47.94 105 ALA A N 1
ATOM 783 C CA . ALA A 1 105 ? -26.185 27.555 113.934 1.00 48.99 105 ALA A CA 1
ATOM 784 C C . ALA A 1 105 ? -27.143 27.679 115.121 1.00 49.19 105 ALA A C 1
ATOM 785 O O . ALA A 1 105 ? -27.603 28.780 115.436 1.00 53.73 105 ALA A O 1
ATOM 787 N N . THR A 1 106 ? -27.465 26.582 115.787 1.00 44.41 106 THR A N 1
ATOM 788 C CA . THR A 1 106 ? -28.344 26.701 116.951 1.00 48.37 106 THR A CA 1
ATOM 789 C C . THR A 1 106 ? -27.849 25.762 118.028 1.00 45.76 106 THR A C 1
ATOM 790 O O . THR A 1 106 ? -27.229 24.750 117.726 1.00 47.66 106 THR A O 1
ATOM 794 N N . SER A 1 107 ? -28.112 26.098 119.282 1.00 43.78 107 SER A N 1
ATOM 795 C CA . SER A 1 107 ? -27.721 25.225 120.381 1.00 44.12 107 SER A CA 1
ATOM 796 C C . SER A 1 107 ? -28.495 25.610 121.625 1.00 45.96 107 SER A C 1
ATOM 797 O O . SER A 1 107 ? -29.016 26.720 121.732 1.00 47.09 107 SER A O 1
ATOM 800 N N . PRO A 1 108 ? -28.589 24.693 122.588 1.00 47.27 108 PRO A N 1
ATOM 801 C CA . PRO A 1 108 ? -29.321 25.028 123.809 1.00 44.18 108 PRO A CA 1
ATOM 802 C C . PRO A 1 108 ? -28.737 26.253 124.507 1.00 40.00 108 PRO A C 1
ATOM 803 O O . PRO A 1 108 ? -29.454 26.981 125.197 1.00 41.53 108 PRO A O 1
ATOM 807 N N . ALA A 1 109 ? -27.446 26.499 124.309 1.00 36.30 109 ALA A N 1
ATOM 808 C CA . ALA A 1 109 ? -26.799 27.650 124.944 1.00 41.71 109 ALA A CA 1
ATOM 809 C C . ALA A 1 109 ? -27.149 28.972 124.256 1.00 40.06 109 ALA A C 1
ATOM 810 O O . ALA A 1 109 ? -27.295 30.004 124.908 1.00 43.27 109 ALA A O 1
ATOM 812 N N . LEU A 1 110 ? -27.276 28.943 122.938 1.00 37.94 110 LEU A N 1
ATOM 813 C CA . LEU A 1 110 ? -27.625 30.148 122.196 1.00 35.18 110 LEU A CA 1
ATOM 814 C C . LEU A 1 110 ? -29.076 30.479 122.535 1.00 31.48 110 LEU A C 1
ATOM 815 O O . LEU A 1 110 ? -29.436 31.644 122.726 1.00 31.30 110 LEU A O 1
ATOM 820 N N . THR A 1 111 ? -29.899 29.440 122.626 1.00 33.48 111 THR A N 1
ATOM 821 C CA . THR A 1 111 ? -31.312 29.587 122.951 1.00 35.74 111 THR A CA 1
ATOM 822 C C . THR A 1 111 ? -31.520 30.227 124.342 1.00 37.77 111 THR A C 1
ATOM 823 O O . THR A 1 111 ? -32.306 31.171 124.494 1.00 33.35 111 THR A O 1
ATOM 827 N N . ASP A 1 112 ? -30.804 29.725 125.348 1.00 38.31 112 ASP A N 1
ATOM 828 C CA . ASP A 1 112 ? -30.915 30.273 126.696 1.00 41.70 112 ASP A CA 1
ATOM 829 C C . ASP A 1 112 ? -30.524 31.746 126.678 1.00 41.70 112 ASP A C 1
ATOM 830 O O . ASP A 1 112 ? -31.153 32.573 127.339 1.00 40.59 112 ASP A O 1
ATOM 835 N N . GLU A 1 113 ? -29.484 32.071 125.912 1.00 43.30 113 GLU A N 1
ATOM 836 C CA . GLU A 1 113 ? -29.000 33.448 125.832 1.00 41.05 113 GLU A CA 1
ATOM 837 C C . GLU A 1 113 ? -29.969 34.375 125.117 1.00 40.64 113 GLU A C 1
ATOM 838 O O . GLU A 1 113 ? -30.144 35.528 125.500 1.00 39.10 113 GLU A O 1
ATOM 844 N N . LEU A 1 114 ? -30.591 33.875 124.061 1.00 39.61 114 LEU A N 1
ATOM 845 C CA . LEU A 1 114 ? -31.529 34.689 123.320 1.00 34.02 114 LEU A CA 1
ATOM 846 C C . LEU A 1 114 ? -32.834 34.758 124.099 1.00 31.36 114 LEU A C 1
ATOM 847 O O . LEU A 1 114 ? -33.423 35.825 124.246 1.00 31.20 114 LEU A O 1
ATOM 852 N N . VAL A 1 115 ? -33.295 33.624 124.611 1.00 28.42 115 VAL A N 1
ATOM 853 C CA . VAL A 1 115 ? -34.558 33.650 125.331 1.00 30.38 115 VAL A CA 1
ATOM 854 C C . VAL A 1 115 ? -34.488 34.455 126.611 1.00 29.78 115 VAL A C 1
ATOM 855 O O . VAL A 1 115 ? -35.489 34.979 127.065 1.00 36.37 115 VAL A O 1
ATOM 859 N N . SER A 1 116 ? -33.310 34.574 127.190 1.00 32.24 116 SER A N 1
ATOM 860 C CA . SER A 1 116 ? -33.180 35.321 128.423 1.00 39.37 116 SER A CA 1
ATOM 861 C C . SER A 1 116 ? -33.676 36.761 128.242 1.00 44.27 116 SER A C 1
ATOM 862 O O . SER A 1 116 ? -34.246 37.353 129.167 1.00 49.25 116 SER A O 1
ATOM 865 N N . HIS A 1 117 ? -33.478 37.315 127.049 1.00 42.10 117 HIS A N 1
ATOM 866 C CA . HIS A 1 117 ? -33.902 38.688 126.748 1.00 40.81 117 HIS A CA 1
ATOM 867 C C . HIS A 1 117 ? -35.343 39.098 127.118 1.00 43.58 117 HIS A C 1
ATOM 868 O O . HIS A 1 117 ? -35.594 40.278 127.382 1.00 45.94 117 HIS A O 1
ATOM 875 N N . GLY A 1 118 ? -36.276 38.144 127.145 1.00 41.57 118 GLY A N 1
ATOM 876 C CA . GLY A 1 118 ? -37.663 38.447 127.485 1.00 39.48 118 GLY A CA 1
ATOM 877 C C . GLY A 1 118 ? -37.832 39.025 128.882 1.00 41.68 118 GLY A C 1
ATOM 878 O O . GLY A 1 118 ? -38.377 40.125 129.058 1.00 41.99 118 GLY A O 1
ATOM 879 N N . GLU A 1 119 ? -37.364 38.296 129.889 1.00 40.88 119 GLU A N 1
ATOM 880 C CA . GLU A 1 119 ? -37.463 38.787 131.259 1.00 41.70 119 GLU A CA 1
ATOM 881 C C . GLU A 1 119 ? -36.583 40.029 131.457 1.00 41.52 119 GLU A C 1
ATOM 882 O O . GLU A 1 119 ? -36.792 40.802 132.385 1.00 44.35 119 GLU A O 1
ATOM 888 N N . LEU A 1 120 ? -35.595 40.237 130.598 1.00 41.27 120 LEU A N 1
ATOM 889 C CA . LEU A 1 120 ? -34.790 41.443 130.746 1.00 43.17 120 LEU A CA 1
ATOM 890 C C . LEU A 1 120 ? -35.643 42.654 130.363 1.00 45.94 120 LEU A C 1
ATOM 891 O O . LEU A 1 120 ? -35.721 43.629 131.111 1.00 46.50 120 LEU A O 1
ATOM 896 N N . MET A 1 121 ? -36.304 42.588 129.211 1.00 44.63 121 MET A N 1
ATOM 897 C CA . MET A 1 121 ? -37.138 43.707 128.778 1.00 45.00 121 MET A CA 1
ATOM 898 C C . MET A 1 121 ? -38.315 43.954 129.716 1.00 46.29 121 MET A C 1
ATOM 899 O O . MET A 1 121 ? -38.614 45.092 130.031 1.00 52.24 121 MET A O 1
ATOM 904 N N . SER A 1 122 ? -38.974 42.899 130.176 1.00 46.63 122 SER A N 1
ATOM 905 C CA . SER A 1 122 ? -40.110 43.082 131.073 1.00 47.67 122 SER A CA 1
ATOM 906 C C . SER A 1 122 ? -39.720 43.758 132.391 1.00 47.29 122 SER A C 1
ATOM 907 O O . SER A 1 122 ? -40.379 44.698 132.803 1.00 47.29 122 SER A O 1
ATOM 910 N N . THR A 1 123 ? -38.656 43.302 133.050 1.00 50.60 123 THR A N 1
ATOM 911 C CA . THR A 1 123 ? -38.254 43.922 134.316 1.00 53.13 123 THR A CA 1
ATOM 912 C C . THR A 1 123 ? -37.787 45.367 134.148 1.00 55.39 123 THR A C 1
ATOM 913 O O . THR A 1 123 ? -37.930 46.167 135.064 1.00 57.19 123 THR A O 1
ATOM 917 N N . LEU A 1 124 ? -37.218 45.705 132.994 1.00 56.96 124 LEU A N 1
ATOM 918 C CA . LEU A 1 124 ? -36.773 47.078 132.769 1.00 54.60 124 LEU A CA 1
ATOM 919 C C . LEU A 1 124 ? -37.969 48.011 132.706 1.00 54.73 124 LEU A C 1
ATOM 920 O O . LEU A 1 124 ? -37.942 49.113 133.250 1.00 56.97 124 LEU A O 1
ATOM 925 N N . LEU A 1 125 ? -39.022 47.564 132.037 1.00 50.62 125 LEU A N 1
ATOM 926 C CA . LEU A 1 125 ? -40.206 48.378 131.908 1.00 51.44 125 LEU A CA 1
ATOM 927 C C . LEU A 1 125 ? -40.925 48.493 133.240 1.00 54.22 125 LEU A C 1
ATOM 928 O O . LEU A 1 125 ? -41.336 49.583 133.642 1.00 58.50 125 LEU A O 1
ATOM 933 N N . PHE A 1 126 ? -41.067 47.380 133.943 1.00 52.93 126 PHE A N 1
ATOM 934 C CA . PHE A 1 126 ? -41.767 47.433 135.210 1.00 52.14 126 PHE A CA 1
ATOM 935 C C . PHE A 1 126 ? -41.167 48.488 136.138 1.00 54.69 126 PHE A C 1
ATOM 936 O O . PHE A 1 126 ? -41.913 49.260 136.745 1.00 57.58 126 PHE A O 1
ATOM 944 N N . VAL A 1 127 ? -39.838 48.546 136.249 1.00 52.87 127 VAL A N 1
ATOM 945 C CA . VAL A 1 127 ? -39.234 49.540 137.133 1.00 54.98 127 VAL A CA 1
ATOM 946 C C . VAL A 1 127 ? -39.710 50.922 136.728 1.00 58.73 127 VAL A C 1
ATOM 947 O O . VAL A 1 127 ? -39.986 51.768 137.583 1.00 59.36 127 VAL A O 1
ATOM 951 N N . GLU A 1 128 ? -39.823 51.136 135.418 1.00 61.34 128 GLU A N 1
ATOM 952 C CA . GLU A 1 128 ? -40.277 52.412 134.888 1.00 65.96 128 GLU A CA 1
ATOM 953 C C . GLU A 1 128 ? -41.725 52.675 135.260 1.00 69.67 128 GLU A C 1
ATOM 954 O O . GLU A 1 128 ? -42.104 53.812 135.545 1.00 73.61 128 GLU A O 1
ATOM 960 N N . ILE A 1 129 ? -42.542 51.629 135.259 1.00 68.65 129 ILE A N 1
ATOM 961 C CA . ILE A 1 129 ? -43.928 51.803 135.634 1.00 67.06 129 ILE A CA 1
ATOM 962 C C . ILE A 1 129 ? -44.018 52.136 137.122 1.00 70.65 129 ILE A C 1
ATOM 963 O O . ILE A 1 129 ? -44.961 52.796 137.562 1.00 73.07 129 ILE A O 1
ATOM 968 N N . LEU A 1 130 ? -43.027 51.692 137.889 1.00 71.68 130 LEU A N 1
ATOM 969 C CA . LEU A 1 130 ? -43.011 51.946 139.323 1.00 75.81 130 LEU A CA 1
ATOM 970 C C . LEU A 1 130 ? -42.472 53.326 139.668 1.00 78.65 130 LEU A C 1
ATOM 971 O O . LEU A 1 130 ? -42.946 53.957 140.617 1.00 81.16 130 LEU A O 1
ATOM 976 N N . ARG A 1 131 ? -41.480 53.793 138.913 1.00 78.16 131 ARG A N 1
ATOM 977 C CA . ARG A 1 131 ? -40.913 55.119 139.146 1.00 79.59 131 ARG A CA 1
ATOM 978 C C . ARG A 1 131 ? -41.811 56.225 138.590 1.00 81.72 131 ARG A C 1
ATOM 979 O O . ARG A 1 131 ? -41.681 57.390 138.960 1.00 81.29 131 ARG A O 1
ATOM 987 N N . GLU A 1 132 ? -42.720 55.850 137.699 1.00 84.02 132 GLU A N 1
ATOM 988 C CA . GLU A 1 132 ? -43.649 56.804 137.111 1.00 84.89 132 GLU A CA 1
ATOM 989 C C . GLU A 1 132 ? -44.660 57.142 138.207 1.00 87.24 132 GLU A C 1
ATOM 990 O O . GLU A 1 132 ? -45.555 57.971 138.021 1.00 90.34 132 GLU A O 1
ATOM 996 N N . ARG A 1 133 ? -44.497 56.488 139.356 1.00 85.41 133 ARG A N 1
ATOM 997 C CA . ARG A 1 133 ? -45.355 56.697 140.515 1.00 85.13 133 ARG A CA 1
ATOM 998 C C . ARG A 1 133 ? -44.539 57.168 141.705 1.00 87.10 133 ARG A C 1
ATOM 999 O O . ARG A 1 133 ? -44.981 57.030 142.847 1.00 85.09 133 ARG A O 1
ATOM 1007 N N . ASP A 1 134 ? -43.347 57.702 141.442 1.00 90.92 134 ASP A N 1
ATOM 1008 C CA . ASP A 1 134 ? -42.468 58.183 142.513 1.00 95.80 134 ASP A CA 1
ATOM 1009 C C . ASP A 1 134 ? -42.215 57.065 143.532 1.00 97.11 134 ASP A C 1
ATOM 1010 O O . ASP A 1 134 ? -42.623 57.157 144.695 1.00 97.00 134 ASP A O 1
ATOM 1015 N N . VAL A 1 135 ? -41.540 56.009 143.096 1.00 97.43 135 VAL A N 1
ATOM 1016 C CA . VAL A 1 135 ? -41.242 54.893 143.971 1.00 94.28 135 VAL A CA 1
ATOM 1017 C C . VAL A 1 135 ? -39.776 54.532 143.835 1.00 94.03 135 VAL A C 1
ATOM 1018 O O . VAL A 1 135 ? -39.225 54.526 142.737 1.00 93.14 135 VAL A O 1
ATOM 1022 N N . GLN A 1 136 ? -39.137 54.267 144.963 1.00 94.77 136 GLN A N 1
ATOM 1023 C CA . GLN A 1 136 ? -37.747 53.851 144.944 1.00 94.96 136 GLN A CA 1
ATOM 1024 C C . GLN A 1 136 ? -37.752 52.421 144.435 1.00 92.17 136 GLN A C 1
ATOM 1025 O O . GLN A 1 136 ? -37.981 51.503 145.213 1.00 95.42 136 GLN A O 1
ATOM 1031 N N . ALA A 1 137 ? -37.527 52.226 143.140 1.00 87.10 137 ALA A N 1
ATOM 1032 C CA . ALA A 1 137 ? -37.521 50.868 142.602 1.00 82.10 137 ALA A CA 1
ATOM 1033 C C . ALA A 1 137 ? -36.332 50.688 141.688 1.00 77.08 137 ALA A C 1
ATOM 1034 O O . ALA A 1 137 ? -36.213 51.390 140.688 1.00 77.20 137 ALA A O 1
ATOM 1036 N N . GLN A 1 138 ? -35.444 49.761 142.023 1.00 73.10 138 GLN A N 1
ATOM 1037 C CA . GLN A 1 138 ? -34.286 49.534 141.172 1.00 69.97 138 GLN A CA 1
ATOM 1038 C C . GLN A 1 138 ? -34.273 48.170 140.480 1.00 66.68 138 GLN A C 1
ATOM 1039 O O . GLN A 1 138 ? -34.785 47.172 140.992 1.00 63.92 138 GLN A O 1
ATOM 1045 N N . TRP A 1 139 ? -33.675 48.163 139.296 1.00 63.83 139 TRP A N 1
ATOM 1046 C CA . TRP A 1 139 ? -33.561 46.976 138.464 1.00 61.97 139 TRP A CA 1
ATOM 1047 C C . TRP A 1 139 ? -32.340 46.186 138.916 1.00 63.26 139 TRP A C 1
ATOM 1048 O O . TRP A 1 139 ? -31.314 46.774 139.267 1.00 63.50 139 TRP A O 1
ATOM 1059 N N . PHE A 1 140 ? -32.454 44.857 138.916 1.00 62.43 140 PHE A N 1
ATOM 1060 C CA . PHE A 1 140 ? -31.347 43.994 139.321 1.00 54.63 140 PHE A CA 1
ATOM 1061 C C . PHE A 1 140 ? -31.253 42.774 138.418 1.00 51.98 140 PHE A C 1
ATOM 1062 O O . PHE A 1 140 ? -32.268 42.163 138.097 1.00 53.39 140 PHE A O 1
ATOM 1070 N N . ASP A 1 141 ? -30.031 42.414 138.035 1.00 49.77 141 ASP A N 1
ATOM 1071 C CA . ASP A 1 141 ? -29.777 41.263 137.151 1.00 48.14 141 ASP A CA 1
ATOM 1072 C C . ASP A 1 141 ? -29.551 39.952 137.934 1.00 47.78 141 ASP A C 1
ATOM 1073 O O . ASP A 1 141 ? -28.423 39.678 138.362 1.00 50.73 141 ASP A O 1
ATOM 1078 N N . VAL A 1 142 ? -30.593 39.132 138.103 1.00 42.68 142 VAL A N 1
ATOM 1079 C CA . VAL A 1 142 ? -30.432 37.892 138.860 1.00 39.43 142 VAL A CA 1
ATOM 1080 C C . VAL A 1 142 ? -29.205 37.121 138.486 1.00 41.95 142 VAL A C 1
ATOM 1081 O O . VAL A 1 142 ? -28.639 36.419 139.318 1.00 47.01 142 VAL A O 1
ATOM 1085 N N . ARG A 1 143 ? -28.786 37.227 137.239 1.00 43.97 143 ARG A N 1
ATOM 1086 C CA . ARG A 1 143 ? -27.615 36.476 136.824 1.00 48.40 143 ARG A CA 1
ATOM 1087 C C . ARG A 1 143 ? -26.407 36.710 137.724 1.00 47.95 143 ARG A C 1
ATOM 1088 O O . ARG A 1 143 ? -25.529 35.851 137.824 1.00 49.09 143 ARG A O 1
ATOM 1096 N N . LYS A 1 144 ? -26.366 37.853 138.401 1.00 48.46 144 LYS A N 1
ATOM 1097 C CA . LYS A 1 144 ? -25.254 38.130 139.311 1.00 48.24 144 LYS A CA 1
ATOM 1098 C C . LYS A 1 144 ? -25.354 37.205 140.519 1.00 49.07 144 LYS A C 1
ATOM 1099 O O . LYS A 1 144 ? -24.364 36.958 141.206 1.00 51.98 144 LYS A O 1
ATOM 1105 N N . VAL A 1 145 ? -26.551 36.685 140.772 1.00 46.94 145 VAL A N 1
ATOM 1106 C CA . VAL A 1 145 ? -26.754 35.812 141.911 1.00 44.71 145 VAL A CA 1
ATOM 1107 C C . VAL A 1 145 ? -27.172 34.381 141.640 1.00 45.10 145 VAL A C 1
ATOM 1108 O O . VAL A 1 145 ? -26.696 33.466 142.314 1.00 49.87 145 VAL A O 1
ATOM 1112 N N . MET A 1 146 ? -28.055 34.182 140.666 1.00 44.29 146 MET A N 1
ATOM 1113 C CA . MET A 1 146 ? -28.567 32.851 140.328 1.00 41.29 146 MET A CA 1
ATOM 1114 C C . MET A 1 146 ? -27.570 31.964 139.592 1.00 39.94 146 MET A C 1
ATOM 1115 O O . MET A 1 146 ? -27.698 31.765 138.383 1.00 42.98 146 MET A O 1
ATOM 1120 N N . ARG A 1 147 ? -26.581 31.427 140.308 1.00 39.51 147 ARG A N 1
ATOM 1121 C CA . ARG A 1 147 ? -25.582 30.553 139.692 1.00 34.28 147 ARG A CA 1
ATOM 1122 C C . ARG A 1 147 ? -26.146 29.168 139.461 1.00 37.54 147 ARG A C 1
ATOM 1123 O O . ARG A 1 147 ? -26.778 28.599 140.353 1.00 42.84 147 ARG A O 1
ATOM 1131 N N . THR A 1 148 ? -25.912 28.609 138.273 1.00 38.41 148 THR A N 1
ATOM 1132 C CA . THR A 1 148 ? -26.405 27.265 137.961 1.00 34.16 148 THR A CA 1
ATOM 1133 C C . THR A 1 148 ? -25.301 26.471 137.288 1.00 29.35 148 THR A C 1
ATOM 1134 O O . THR A 1 148 ? -24.229 26.985 137.043 1.00 32.01 148 THR A O 1
ATOM 1138 N N . ASN A 1 149 ? -25.564 25.208 137.000 1.00 32.21 149 ASN A N 1
ATOM 1139 C CA . ASN A 1 149 ? -24.594 24.379 136.314 1.00 37.43 149 ASN A CA 1
ATOM 1140 C C . ASN A 1 149 ? -24.617 24.812 134.845 1.00 42.31 149 ASN A C 1
ATOM 1141 O O . ASN A 1 149 ? -25.200 25.839 134.502 1.00 39.59 149 ASN A O 1
ATOM 1146 N N . ASP A 1 150 ? -24.023 23.994 133.981 1.00 47.18 150 ASP A N 1
ATOM 1147 C CA . ASP A 1 150 ? -23.957 24.290 132.554 1.00 49.14 150 ASP A CA 1
ATOM 1148 C C . ASP A 1 150 ? -24.976 23.523 131.717 1.00 49.85 150 ASP A C 1
ATOM 1149 O O . ASP A 1 150 ? -24.844 23.451 130.488 1.00 52.63 150 ASP A O 1
ATOM 1154 N N . ARG A 1 151 ? -25.981 22.946 132.375 1.00 46.31 151 ARG A N 1
ATOM 1155 C CA . ARG A 1 151 ? -27.024 22.200 131.670 1.00 45.80 151 ARG A CA 1
ATOM 1156 C C . ARG A 1 151 ? -28.018 23.194 131.056 1.00 47.84 151 ARG A C 1
ATOM 1157 O O . ARG A 1 151 ? -29.035 23.511 131.676 1.00 47.35 151 ARG A O 1
ATOM 1165 N N . PHE A 1 152 ? -27.736 23.681 129.847 1.00 45.42 152 PHE A N 1
ATOM 1166 C CA . PHE A 1 152 ? -28.612 24.669 129.216 1.00 45.17 152 PHE A CA 1
ATOM 1167 C C . PHE A 1 152 ? -30.002 24.148 128.844 1.00 44.63 152 PHE A C 1
ATOM 1168 O O . PHE A 1 152 ? -30.155 23.005 128.422 1.00 38.70 152 PHE A O 1
ATOM 1176 N N . GLY A 1 153 ? -31.012 25.004 129.006 1.00 45.50 153 GLY A N 1
ATOM 1177 C CA . GLY A 1 153 ? -32.378 24.615 128.701 1.00 47.62 153 GLY A CA 1
ATOM 1178 C C . GLY A 1 153 ? -33.154 24.308 129.970 1.00 45.63 153 GLY A C 1
ATOM 1179 O O . GLY A 1 153 ? -34.372 24.494 130.036 1.00 42.22 153 GLY A O 1
ATOM 1180 N N . ARG A 1 154 ? -32.435 23.819 130.975 1.00 41.76 154 ARG A N 1
ATOM 1181 C CA . ARG A 1 154 ? -33.024 23.497 132.261 1.00 43.24 154 ARG A CA 1
ATOM 1182 C C . ARG A 1 154 ? -31.897 23.370 133.268 1.00 42.62 154 ARG A C 1
ATOM 1183 O O . ARG A 1 154 ? -31.680 22.311 133.853 1.00 43.34 154 ARG A O 1
ATOM 1191 N N . ALA A 1 155 ? -31.174 24.471 133.441 1.00 43.38 155 ALA A N 1
ATOM 1192 C CA . ALA A 1 155 ? -30.046 24.538 134.356 1.00 46.98 155 ALA A CA 1
ATOM 1193 C C . ALA A 1 155 ? -30.501 24.281 135.780 1.00 51.19 155 ALA A C 1
ATOM 1194 O O . ALA A 1 155 ? -31.621 24.593 136.147 1.00 52.76 155 ALA A O 1
ATOM 1196 N N . GLU A 1 156 ? -29.618 23.712 136.584 1.00 55.60 156 GLU A N 1
ATOM 1197 C CA . GLU A 1 156 ? -29.944 23.409 137.964 1.00 59.11 156 GLU A CA 1
ATOM 1198 C C . GLU A 1 156 ? -29.187 24.349 138.894 1.00 59.66 156 GLU A C 1
ATOM 1199 O O . GLU A 1 156 ? -27.962 24.489 138.802 1.00 58.82 156 GLU A O 1
ATOM 1205 N N . PRO A 1 157 ? -29.916 25.005 139.809 1.00 55.35 157 PRO A N 1
ATOM 1206 C CA . PRO A 1 157 ? -29.355 25.953 140.776 1.00 53.78 157 PRO A CA 1
ATOM 1207 C C . PRO A 1 157 ? -28.346 25.410 141.768 1.00 50.51 157 PRO A C 1
ATOM 1208 O O . PRO A 1 157 ? -28.499 24.313 142.276 1.00 47.83 157 PRO A O 1
ATOM 1212 N N . ASP A 1 158 ? -27.304 26.200 142.016 1.00 51.98 158 ASP A N 1
ATOM 1213 C CA . ASP A 1 158 ? -26.270 25.869 142.994 1.00 54.63 158 ASP A CA 1
ATOM 1214 C C . ASP A 1 158 ? -26.678 26.629 144.277 1.00 52.79 158 ASP A C 1
ATOM 1215 O O . ASP A 1 158 ? -26.344 27.813 144.448 1.00 47.62 158 ASP A O 1
ATOM 1220 N N . ILE A 1 159 ? -27.406 25.948 145.161 1.00 52.59 159 ILE A N 1
ATOM 1221 C CA . ILE A 1 159 ? -27.883 26.557 146.409 1.00 54.91 159 ILE A CA 1
ATOM 1222 C C . ILE A 1 159 ? -26.874 27.313 147.278 1.00 55.01 159 ILE A C 1
ATOM 1223 O O . ILE A 1 159 ? -27.168 28.422 147.747 1.00 54.51 159 ILE A O 1
ATOM 1228 N N . ALA A 1 160 ?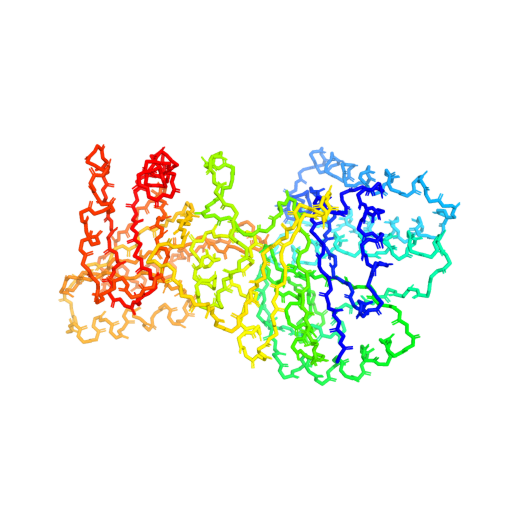 -25.701 26.725 147.505 1.00 53.64 160 ALA A N 1
ATOM 1229 C CA . ALA A 1 160 ? -24.677 27.385 148.315 1.00 54.99 160 ALA A CA 1
ATOM 1230 C C . ALA A 1 160 ? -24.293 28.714 147.675 1.00 57.87 160 ALA A C 1
ATOM 1231 O O . ALA A 1 160 ? -24.366 29.767 148.321 1.00 56.08 160 ALA A O 1
ATOM 1233 N N . ALA A 1 161 ? -23.896 28.654 146.402 1.00 59.50 161 ALA A N 1
ATOM 1234 C CA . ALA A 1 161 ? -23.476 29.839 145.651 1.00 58.55 161 ALA A CA 1
ATOM 1235 C C . ALA A 1 161 ? -24.537 30.933 145.687 1.00 59.60 161 ALA A C 1
ATOM 1236 O O . ALA A 1 161 ? -24.235 32.111 145.915 1.00 60.60 161 ALA A O 1
ATOM 1238 N N . LEU A 1 162 ? -25.785 30.533 145.475 1.00 58.90 162 LEU A N 1
ATOM 1239 C CA . LEU A 1 162 ? -26.905 31.467 145.483 1.00 56.94 162 LEU A CA 1
ATOM 1240 C C . LEU A 1 162 ? -27.045 32.174 146.830 1.00 57.84 162 LEU A C 1
ATOM 1241 O O . LEU A 1 162 ? -27.576 33.282 146.903 1.00 59.85 162 LEU A O 1
ATOM 1246 N N . ALA A 1 163 ? -26.576 31.533 147.897 1.00 57.51 163 ALA A N 1
ATOM 1247 C CA . ALA A 1 163 ? -26.662 32.122 149.222 1.00 55.74 163 ALA A CA 1
ATOM 1248 C C . ALA A 1 163 ? -25.590 33.185 149.447 1.00 53.83 163 ALA A C 1
ATOM 1249 O O . ALA A 1 163 ? -25.898 34.294 149.854 1.00 55.11 163 ALA A O 1
ATOM 1251 N N . GLU A 1 164 ? -24.334 32.857 149.188 1.00 55.73 164 GLU A N 1
ATOM 1252 C CA . GLU A 1 164 ? -23.259 33.828 149.383 1.00 63.91 164 GLU A CA 1
ATOM 1253 C C . GLU A 1 164 ? -23.512 35.078 148.538 1.00 70.20 164 GLU A C 1
ATOM 1254 O O . GLU A 1 164 ? -23.533 36.203 149.059 1.00 72.45 164 GLU A O 1
ATOM 1260 N N . LEU A 1 165 ? -23.709 34.875 147.236 1.00 69.28 165 LEU A N 1
ATOM 1261 C CA . LEU A 1 165 ? -23.951 35.975 146.312 1.00 70.09 165 LEU A CA 1
ATOM 1262 C C . LEU A 1 165 ? -25.110 36.892 146.725 1.00 74.10 165 LEU A C 1
ATOM 1263 O O . LEU A 1 165 ? -24.927 38.103 146.897 1.00 75.26 165 LEU A O 1
ATOM 1268 N N . ALA A 1 166 ? -26.296 36.312 146.887 1.00 73.89 166 ALA A N 1
ATOM 1269 C CA . ALA A 1 166 ? -27.486 37.066 147.263 1.00 75.12 166 ALA A CA 1
ATOM 1270 C C . ALA A 1 166 ? -27.282 37.973 148.475 1.00 77.76 166 ALA A C 1
ATOM 1271 O O . ALA A 1 166 ? -27.845 39.064 148.542 1.00 82.02 166 ALA A O 1
ATOM 1273 N N . ALA A 1 167 ? -26.483 37.528 149.435 1.00 77.96 167 ALA A N 1
ATOM 1274 C CA . ALA A 1 167 ? -26.235 38.324 150.632 1.00 77.48 167 ALA A CA 1
ATOM 1275 C C . ALA A 1 167 ? -25.147 39.357 150.389 1.00 76.68 167 ALA A C 1
ATOM 1276 O O . ALA A 1 167 ? -25.038 40.337 151.122 1.00 78.02 167 ALA A O 1
ATOM 1278 N N . LEU A 1 168 ? -24.348 39.151 149.352 1.00 77.02 168 LEU A N 1
ATOM 1279 C CA . LEU A 1 168 ? -23.271 40.086 149.064 1.00 78.94 168 LEU A CA 1
ATOM 1280 C C . LEU A 1 168 ? -23.613 41.132 148.005 1.00 79.13 168 LEU A C 1
ATOM 1281 O O . LEU A 1 168 ? -22.966 42.177 147.939 1.00 83.96 168 LEU A O 1
ATOM 1286 N N . GLN A 1 169 ? -24.631 40.874 147.190 1.00 75.03 169 GLN A N 1
ATOM 1287 C CA . GLN A 1 169 ? -24.990 41.825 146.144 1.00 71.40 169 GLN A CA 1
ATOM 1288 C C . GLN A 1 169 ? -26.454 42.222 146.113 1.00 69.37 169 GLN A C 1
ATOM 1289 O O . GLN A 1 169 ? -26.787 43.323 145.668 1.00 70.29 169 GLN A O 1
ATOM 1295 N N . LEU A 1 170 ? -27.325 41.327 146.574 1.00 66.67 170 LEU A N 1
ATOM 1296 C CA . LEU A 1 170 ? -28.762 41.574 146.557 1.00 63.95 170 LEU A CA 1
ATOM 1297 C C . LEU A 1 170 ? -29.350 42.105 147.859 1.00 66.59 170 LEU A C 1
ATOM 1298 O O . LEU A 1 170 ? -30.307 42.886 147.843 1.00 68.68 170 LEU A O 1
ATOM 1303 N N . LEU A 1 171 ? -28.792 41.681 148.987 1.00 67.94 171 LEU A N 1
ATOM 1304 C CA . LEU A 1 171 ? -29.304 42.120 150.275 1.00 67.77 171 LEU A CA 1
ATOM 1305 C C . LEU A 1 171 ? -29.208 43.638 150.409 1.00 68.19 171 LEU A C 1
ATOM 1306 O O . LEU A 1 171 ? -30.212 44.313 150.653 1.00 68.21 171 LEU A O 1
ATOM 1311 N N . PRO A 1 172 ? -28.002 44.200 150.242 1.00 68.74 172 PRO A N 1
ATOM 1312 C CA . PRO A 1 172 ? -27.846 45.654 150.353 1.00 70.07 172 PRO A CA 1
ATOM 1313 C C . PRO A 1 172 ? -28.882 46.411 149.528 1.00 69.93 172 PRO A C 1
ATOM 1314 O O . PRO A 1 172 ? -29.416 47.428 149.972 1.00 71.51 172 PRO A O 1
ATOM 1318 N N . ARG A 1 173 ? -29.169 45.908 148.331 1.00 69.32 173 ARG A N 1
ATOM 1319 C CA . ARG A 1 173 ? -30.146 46.553 147.461 1.00 69.99 173 ARG A CA 1
ATOM 1320 C C . ARG A 1 173 ? -31.565 46.487 148.039 1.00 67.55 173 ARG A C 1
ATOM 1321 O O . ARG A 1 173 ? -32.386 47.368 147.773 1.00 67.69 173 ARG A O 1
ATOM 1329 N N . LEU A 1 174 ? -31.848 45.445 148.820 1.00 65.99 174 LEU A N 1
ATOM 1330 C CA . LEU A 1 174 ? -33.166 45.276 149.437 1.00 66.33 174 LEU A CA 1
ATOM 1331 C C . LEU A 1 174 ? -33.333 46.203 150.627 1.00 66.45 174 LEU A C 1
ATOM 1332 O O . LEU A 1 174 ? -34.438 46.641 150.935 1.00 64.71 174 LEU A O 1
ATOM 1337 N N . ASN A 1 175 ? -32.223 46.487 151.297 1.00 70.25 175 ASN A N 1
ATOM 1338 C CA . ASN A 1 175 ? -32.224 47.378 152.448 1.00 75.05 175 ASN A CA 1
ATOM 1339 C C . ASN A 1 175 ? -32.515 48.799 151.975 1.00 77.56 175 ASN A C 1
ATOM 1340 O O . ASN A 1 175 ? -33.329 49.510 152.570 1.00 79.01 175 ASN A O 1
ATOM 1345 N N . GLU A 1 176 ? -31.844 49.197 150.895 1.00 78.27 176 GLU A N 1
ATOM 1346 C CA . GLU A 1 176 ? -32.016 50.526 150.311 1.00 76.30 176 GLU A CA 1
ATOM 1347 C C . GLU A 1 176 ? -33.454 50.766 149.891 1.00 73.79 176 GLU A C 1
ATOM 1348 O O . GLU A 1 176 ? -34.036 51.801 150.198 1.00 76.12 176 GLU A O 1
ATOM 1354 N N . GLY A 1 177 ? -34.022 49.812 149.169 1.00 70.42 177 GLY A N 1
ATOM 1355 C CA . GLY A 1 177 ? -35.385 49.986 148.721 1.00 68.11 177 GLY A CA 1
ATOM 1356 C C . GLY A 1 177 ? -35.937 48.789 147.983 1.00 66.77 177 GLY A C 1
ATOM 1357 O O . GLY A 1 177 ? -35.660 47.643 148.332 1.00 66.96 177 GLY A O 1
ATOM 1358 N N . LEU A 1 178 ? -36.714 49.059 146.944 1.00 64.52 178 LEU A N 1
ATOM 1359 C CA . LEU A 1 178 ? -37.331 47.998 146.172 1.00 61.94 178 LEU A CA 1
ATOM 1360 C C . LEU A 1 178 ? -36.419 47.455 145.092 1.00 63.01 178 LEU A C 1
ATOM 1361 O O . LEU A 1 178 ? -35.594 48.178 144.522 1.00 64.14 178 LEU A O 1
ATOM 1366 N N . VAL A 1 179 ? -36.587 46.169 144.805 1.00 60.56 179 VAL A N 1
ATOM 1367 C CA . VAL A 1 179 ? -35.765 45.504 143.813 1.00 54.74 179 VAL A CA 1
ATOM 1368 C C . VAL A 1 179 ? -36.571 44.644 142.861 1.00 50.10 179 VAL A C 1
ATOM 1369 O O . VAL A 1 179 ? -37.302 43.751 143.264 1.00 48.21 179 VAL A O 1
ATOM 1373 N N . ILE A 1 180 ? -36.434 44.936 141.581 1.00 51.81 180 ILE A N 1
ATOM 1374 C CA . ILE A 1 180 ? -37.139 44.198 140.553 1.00 52.58 180 ILE A CA 1
ATOM 1375 C C . ILE A 1 180 ? -36.092 43.404 139.782 1.00 52.64 180 ILE A C 1
ATOM 1376 O O . ILE A 1 180 ? -35.086 43.964 139.319 1.00 52.95 180 ILE A O 1
ATOM 1381 N N . THR A 1 181 ? -36.307 42.097 139.668 1.00 47.44 181 THR A N 1
ATOM 1382 C CA . THR A 1 181 ? -35.367 41.260 138.943 1.00 46.86 181 THR A CA 1
ATOM 1383 C C . THR A 1 181 ? -36.116 40.210 138.120 1.00 47.79 181 THR A C 1
ATOM 1384 O O . THR A 1 181 ? -37.355 40.159 138.143 1.00 49.36 181 THR A O 1
ATOM 1388 N N . GLN A 1 182 ? -35.379 39.365 137.407 1.00 42.31 182 GLN A N 1
ATOM 1389 C CA . GLN A 1 182 ? -36.015 38.361 136.550 1.00 41.17 182 GLN A CA 1
ATOM 1390 C C . GLN A 1 182 ? -35.920 36.897 136.951 1.00 40.09 182 GLN A C 1
ATOM 1391 O O . GLN A 1 182 ? -34.878 36.421 137.392 1.00 45.81 182 GLN A O 1
ATOM 1397 N N . GLY A 1 183 ? -37.015 36.170 136.794 1.00 38.08 183 GLY A N 1
ATOM 1398 C CA . GLY A 1 183 ? -36.975 34.758 137.122 1.00 42.68 183 GLY A CA 1
ATOM 1399 C C . GLY A 1 183 ? -36.622 34.002 135.854 1.00 47.96 183 GLY A C 1
ATOM 1400 O O . GLY A 1 183 ? -36.412 34.628 134.811 1.00 47.65 183 GLY A O 1
ATOM 1401 N N . PHE A 1 184 ? -36.537 32.674 135.944 1.00 47.88 184 PHE A N 1
ATOM 1402 C CA . PHE A 1 184 ? -36.250 31.819 134.789 1.00 46.80 184 PHE A CA 1
ATOM 1403 C C . PHE A 1 184 ? -34.795 31.768 134.290 1.00 48.08 184 PHE A C 1
ATOM 1404 O O . PHE A 1 184 ? -34.372 30.751 133.719 1.00 51.69 184 PHE A O 1
ATOM 1412 N N . ILE A 1 185 ? -34.032 32.841 134.498 1.00 41.45 185 ILE A N 1
ATOM 1413 C CA . ILE A 1 185 ? -32.653 32.869 134.025 1.00 41.25 185 ILE A CA 1
ATOM 1414 C C . ILE A 1 185 ? -31.558 32.823 135.085 1.00 41.51 185 ILE A C 1
ATOM 1415 O O . ILE A 1 185 ? -31.781 33.132 136.259 1.00 39.87 185 ILE A O 1
ATOM 1420 N N . GLY A 1 186 ? -30.366 32.435 134.639 1.00 40.33 186 GLY A N 1
ATOM 1421 C CA . GLY A 1 186 ? -29.222 32.357 135.522 1.00 43.02 186 GLY A CA 1
ATOM 1422 C C . GLY A 1 186 ? -27.949 32.446 134.707 1.00 44.12 186 GLY A C 1
ATOM 1423 O O . GLY A 1 186 ? -28.003 32.712 133.508 1.00 45.33 186 GLY A O 1
ATOM 1424 N N . SER A 1 187 ? -26.806 32.234 135.353 1.00 43.31 187 SER A N 1
ATOM 1425 C CA . SER A 1 187 ? -25.522 32.266 134.664 1.00 45.11 187 SER A CA 1
ATOM 1426 C C . SER A 1 187 ? -24.698 31.115 135.181 1.00 44.85 187 SER A C 1
ATOM 1427 O O . SER A 1 187 ? -24.700 30.822 136.371 1.00 47.75 187 SER A O 1
ATOM 1430 N N . GLU A 1 188 ? -23.994 30.450 134.282 1.00 48.18 188 GLU A N 1
ATOM 1431 C CA . GLU A 1 188 ? -23.173 29.317 134.668 1.00 50.66 188 GLU A CA 1
ATOM 1432 C C . GLU A 1 188 ? -21.774 29.768 135.147 1.00 56.16 188 GLU A C 1
ATOM 1433 O O . GLU A 1 188 ? -21.526 30.964 135.329 1.00 56.46 188 GLU A O 1
ATOM 1439 N N . ASN A 1 189 ? -20.877 28.825 135.400 1.00 55.91 189 ASN A N 1
ATOM 1440 C CA . ASN A 1 189 ? -19.552 29.175 135.876 1.00 58.36 189 ASN A CA 1
ATOM 1441 C C . ASN A 1 189 ? -18.765 30.115 134.967 1.00 57.78 189 ASN A C 1
ATOM 1442 O O . ASN A 1 189 ? -18.170 31.079 135.434 1.00 58.54 189 ASN A O 1
ATOM 1447 N N . LYS A 1 190 ? -18.763 29.842 133.670 1.00 57.45 190 LYS A N 1
ATOM 1448 C CA . LYS A 1 190 ? -18.018 30.672 132.731 1.00 56.60 190 LYS A CA 1
ATOM 1449 C C . LYS A 1 190 ? -18.805 31.851 132.148 1.00 55.60 190 LYS A C 1
ATOM 1450 O O . LYS A 1 190 ? -18.641 32.202 130.975 1.00 52.46 190 LYS A O 1
ATOM 1456 N N . GLY A 1 191 ? -19.664 32.440 132.982 1.00 54.06 191 GLY A N 1
ATOM 1457 C CA . GLY A 1 191 ? -20.448 33.611 132.603 1.00 51.84 191 GLY A CA 1
ATOM 1458 C C . GLY A 1 191 ? -21.581 33.504 131.597 1.00 50.71 191 GLY A C 1
ATOM 1459 O O . GLY A 1 191 ? -22.345 34.456 131.429 1.00 45.48 191 GLY A O 1
ATOM 1460 N N . ARG A 1 192 ? -21.686 32.365 130.918 1.00 52.07 192 ARG A N 1
ATOM 1461 C CA . ARG A 1 192 ? -22.735 32.147 129.924 1.00 48.33 192 ARG A CA 1
ATOM 1462 C C . ARG A 1 192 ? -24.108 32.115 130.579 1.00 47.67 192 ARG A C 1
ATOM 1463 O O . ARG A 1 192 ? -24.251 31.641 131.707 1.00 47.99 192 ARG A O 1
ATOM 1471 N N . THR A 1 193 ? -25.112 32.626 129.869 1.00 46.37 193 THR A N 1
ATOM 1472 C CA . THR A 1 193 ? -26.473 32.675 130.389 1.00 41.21 193 THR A CA 1
ATOM 1473 C C . THR A 1 193 ? -27.190 31.337 130.297 1.00 43.63 193 THR A C 1
ATOM 1474 O O . THR A 1 193 ? -27.060 30.614 129.309 1.00 44.69 193 THR A O 1
ATOM 1478 N N . THR A 1 194 ? -27.953 31.016 131.341 1.00 44.77 194 THR A N 1
ATOM 1479 C CA . THR A 1 194 ? -28.727 29.774 131.396 1.00 40.96 194 THR A CA 1
ATOM 1480 C C . THR A 1 194 ? -30.166 30.086 131.756 1.00 37.60 194 THR A C 1
ATOM 1481 O O . THR A 1 194 ? -30.480 31.204 132.168 1.00 40.96 194 THR A O 1
ATOM 1485 N N . THR A 1 195 ? -31.043 29.102 131.596 1.00 33.88 195 THR A N 1
ATOM 1486 C CA . THR A 1 195 ? -32.445 29.268 131.982 1.00 38.40 195 THR A CA 1
ATOM 1487 C C . THR A 1 195 ? -32.793 28.030 132.803 1.00 42.90 195 THR A C 1
ATOM 1488 O O . THR A 1 195 ? -32.161 26.985 132.632 1.00 44.50 195 THR A O 1
ATOM 1492 N N . LEU A 1 196 ? -33.774 28.141 133.695 1.00 42.46 196 LEU A N 1
ATOM 1493 C CA . LEU A 1 196 ? -34.162 27.017 134.556 1.00 38.86 196 LEU A CA 1
ATOM 1494 C C . LEU A 1 196 ? -35.195 26.072 133.930 1.00 39.16 196 LEU A C 1
ATOM 1495 O O . LEU A 1 196 ? -35.552 25.059 134.530 1.00 40.88 196 LEU A O 1
ATOM 1500 N N . GLY A 1 197 ? -35.665 26.384 132.725 1.00 33.84 197 GLY A N 1
ATOM 1501 C CA . GLY A 1 197 ? -36.659 25.526 132.102 1.00 33.33 197 GLY A CA 1
ATOM 1502 C C . GLY A 1 197 ? -38.010 26.217 132.141 1.00 39.80 197 GLY A C 1
ATOM 1503 O O . GLY A 1 197 ? -38.266 27.012 133.051 1.00 36.36 197 GLY A O 1
ATOM 1504 N N . ARG A 1 198 ? -38.871 25.926 131.163 1.00 40.37 198 ARG A N 1
ATOM 1505 C CA . ARG A 1 198 ? -40.184 26.558 131.087 1.00 39.31 198 ARG A CA 1
ATOM 1506 C C . ARG A 1 198 ? -40.864 26.658 132.454 1.00 45.65 198 ARG A C 1
ATOM 1507 O O . ARG A 1 198 ? -40.799 25.722 133.256 1.00 49.82 198 ARG A O 1
ATOM 1515 N N . GLY A 1 199 ? -41.508 27.796 132.716 1.00 43.10 199 GLY A N 1
ATOM 1516 C CA . GLY A 1 199 ? -42.198 27.987 133.978 1.00 39.59 199 GLY A CA 1
ATOM 1517 C C . GLY A 1 199 ? -41.265 28.220 135.145 1.00 41.03 199 GLY A C 1
ATOM 1518 O O . GLY A 1 199 ? -41.693 28.331 136.295 1.00 42.78 199 GLY A O 1
ATOM 1519 N N . GLY A 1 200 ? -39.982 28.311 134.832 1.00 42.02 200 GLY A N 1
ATOM 1520 C CA . GLY A 1 200 ? -38.956 28.501 135.838 1.00 42.85 200 GLY A CA 1
ATOM 1521 C C . GLY A 1 200 ? -39.033 29.769 136.653 1.00 45.03 200 GLY A C 1
ATOM 1522 O O . GLY A 1 200 ? -38.328 29.904 137.664 1.00 48.46 200 GLY A O 1
ATOM 1523 N N . SER A 1 201 ? -39.860 30.715 136.236 1.00 41.07 201 SER A N 1
ATOM 1524 C CA . SER A 1 201 ? -39.954 31.936 137.025 1.00 44.49 201 SER A CA 1
ATOM 1525 C C . SER A 1 201 ? -40.520 31.652 138.420 1.00 42.12 201 SER A C 1
ATOM 1526 O O . SER A 1 201 ? -40.257 32.413 139.346 1.00 38.49 201 SER A O 1
ATOM 1529 N N . ASP A 1 202 ? -41.295 30.568 138.566 1.00 41.07 202 ASP A N 1
ATOM 1530 C CA . ASP A 1 202 ? -41.865 30.208 139.871 1.00 44.21 202 ASP A CA 1
ATOM 1531 C C . ASP A 1 202 ? -40.722 29.744 140.738 1.00 45.88 202 ASP A C 1
ATOM 1532 O O . ASP A 1 202 ? -40.578 30.133 141.908 1.00 44.61 202 ASP A O 1
ATOM 1537 N N . TYR A 1 203 ? -39.913 28.890 140.134 1.00 45.63 203 TYR A N 1
ATOM 1538 C CA . TYR A 1 203 ? -38.775 28.319 140.809 1.00 49.44 203 TYR A CA 1
ATOM 1539 C C . TYR A 1 203 ? -37.867 29.435 141.319 1.00 51.90 203 TYR A C 1
ATOM 1540 O O . TYR A 1 203 ? -37.443 29.420 142.477 1.00 55.76 203 TYR A O 1
ATOM 1549 N N . THR A 1 204 ? -37.595 30.421 140.471 1.00 49.85 204 THR A N 1
ATOM 1550 C CA . THR A 1 204 ? -36.731 31.523 140.868 1.00 44.38 204 THR A CA 1
ATOM 1551 C C . THR A 1 204 ? -37.266 32.229 142.107 1.00 41.19 204 THR A C 1
ATOM 1552 O O . THR A 1 204 ? -36.510 32.626 142.991 1.00 38.02 204 THR A O 1
ATOM 1556 N N . ALA A 1 205 ? -38.577 32.393 142.164 1.00 41.44 205 ALA A N 1
ATOM 1557 C CA . ALA A 1 205 ? -39.181 33.089 143.286 1.00 44.40 205 ALA A CA 1
ATOM 1558 C C . ALA A 1 205 ? -38.963 32.338 144.582 1.00 45.00 205 ALA A C 1
ATOM 1559 O O . ALA A 1 205 ? -38.625 32.938 145.592 1.00 45.77 205 ALA A O 1
ATOM 1561 N N . ALA A 1 206 ? -39.160 31.027 144.558 1.00 47.25 206 ALA A N 1
ATOM 1562 C CA . ALA A 1 206 ? -38.948 30.219 145.751 1.00 49.48 206 ALA A CA 1
ATOM 1563 C C . ALA A 1 206 ? -37.468 30.218 146.137 1.00 53.63 206 ALA A C 1
ATOM 1564 O O . ALA A 1 206 ? -37.130 30.311 147.316 1.00 58.49 206 ALA A O 1
ATOM 1566 N N . LEU A 1 207 ? -36.591 30.129 145.136 1.00 53.86 207 LEU A N 1
ATOM 1567 C CA . LEU A 1 207 ? -35.141 30.084 145.356 1.00 55.10 207 LEU A CA 1
ATOM 1568 C C . LEU A 1 207 ? -34.561 31.280 146.099 1.00 55.89 207 LEU A C 1
ATOM 1569 O O . LEU A 1 207 ? -33.815 31.119 147.072 1.00 55.62 207 LEU A O 1
ATOM 1574 N N . LEU A 1 208 ? -34.893 32.476 145.626 1.00 55.28 208 LEU A N 1
ATOM 1575 C CA . LEU A 1 208 ? -34.402 33.712 146.231 1.00 56.01 208 LEU A CA 1
ATOM 1576 C C . LEU A 1 208 ? -35.057 33.949 147.595 1.00 55.61 208 LEU A C 1
ATOM 1577 O O . LEU A 1 208 ? -34.485 34.612 148.471 1.00 50.44 208 LEU A O 1
ATOM 1582 N N . ALA A 1 209 ? -36.260 33.399 147.762 1.00 55.90 209 ALA A N 1
ATOM 1583 C CA . ALA A 1 209 ? -36.999 33.521 149.014 1.00 57.84 209 ALA A CA 1
ATOM 1584 C C . ALA A 1 209 ? -36.228 32.748 150.086 1.00 60.97 209 ALA A C 1
ATOM 1585 O O . ALA A 1 209 ? -36.009 33.249 151.193 1.00 61.44 209 ALA A O 1
ATOM 1587 N N . GLU A 1 210 ? -35.812 31.531 149.742 1.00 58.75 210 GLU A N 1
ATOM 1588 C CA . GLU A 1 210 ? -35.049 30.699 150.657 1.00 60.81 210 GLU A CA 1
ATOM 1589 C C . GLU A 1 210 ? -33.702 31.330 150.936 1.00 62.79 210 GLU A C 1
ATOM 1590 O O . GLU A 1 210 ? -33.286 31.449 152.090 1.00 67.07 210 GLU A O 1
ATOM 1596 N N . ALA A 1 211 ? -33.021 31.735 149.871 1.00 61.69 211 ALA A N 1
ATOM 1597 C CA . ALA A 1 211 ? -31.704 32.353 149.994 1.00 61.63 211 ALA A CA 1
ATOM 1598 C C . ALA A 1 211 ? -31.718 33.631 150.823 1.00 61.77 211 ALA A C 1
ATOM 1599 O O . ALA A 1 211 ? -30.714 33.970 151.453 1.00 64.21 211 ALA A O 1
ATOM 1601 N N . LEU A 1 212 ? -32.843 34.344 150.821 1.00 57.56 212 LEU A N 1
ATOM 1602 C CA . LEU A 1 212 ? -32.938 35.583 151.579 1.00 53.94 212 LEU A CA 1
ATOM 1603 C C . LEU A 1 212 ? -33.717 35.459 152.889 1.00 54.65 212 LEU A C 1
ATOM 1604 O O . LEU A 1 212 ? -33.977 36.453 153.558 1.00 49.02 212 LEU A O 1
ATOM 1609 N N . HIS A 1 213 ? -34.093 34.239 153.253 1.00 57.50 213 HIS A N 1
ATOM 1610 C CA . HIS A 1 213 ? -34.854 34.010 154.488 1.00 62.66 213 HIS A CA 1
ATOM 1611 C C . HIS A 1 213 ? -36.107 34.876 154.501 1.00 63.17 213 HIS A C 1
ATOM 1612 O O . HIS A 1 213 ? -36.290 35.718 155.375 1.00 65.17 213 HIS A O 1
ATOM 1619 N N . ALA A 1 214 ? -36.975 34.658 153.525 1.00 62.51 214 ALA A N 1
ATOM 1620 C CA . ALA A 1 214 ? -38.215 35.416 153.415 1.00 60.17 214 ALA A CA 1
ATOM 1621 C C . ALA A 1 214 ? -39.314 34.771 154.244 1.00 59.39 214 ALA A C 1
ATOM 1622 O O . ALA A 1 214 ? -39.295 33.564 154.506 1.00 56.14 214 ALA A O 1
ATOM 1624 N N . SER A 1 215 ? -40.277 35.589 154.645 1.00 60.14 215 SER A N 1
ATOM 1625 C CA . SER A 1 215 ? -41.402 35.122 155.424 1.00 59.12 215 SER A CA 1
ATOM 1626 C C . SER A 1 215 ? -42.419 34.511 154.486 1.00 57.06 215 SER A C 1
ATOM 1627 O O . SER A 1 215 ? -43.298 33.761 154.915 1.00 57.90 215 SER A O 1
ATOM 1630 N N . ARG A 1 216 ? -42.327 34.834 153.201 1.00 56.51 216 ARG A N 1
ATOM 1631 C CA . ARG A 1 216 ? -43.295 34.298 152.244 1.00 55.17 216 ARG A CA 1
ATOM 1632 C C . ARG A 1 216 ? -43.042 34.607 150.769 1.00 56.72 216 ARG A C 1
ATOM 1633 O O . ARG A 1 216 ? -42.284 35.510 150.413 1.00 57.66 216 ARG A O 1
ATOM 1641 N N . VAL A 1 217 ? -43.724 33.850 149.918 1.00 55.21 217 VAL A N 1
ATOM 1642 C CA . VAL A 1 217 ? -43.642 33.987 148.478 1.00 50.31 217 VAL A CA 1
ATOM 1643 C C . VAL A 1 217 ? -45.045 34.116 147.931 1.00 49.31 217 VAL A C 1
ATOM 1644 O O . VAL A 1 217 ? -45.933 33.343 148.310 1.00 47.63 217 VAL A O 1
ATOM 1648 N N . ASP A 1 218 ? -45.264 35.085 147.053 1.00 50.77 218 ASP A N 1
ATOM 1649 C CA . ASP A 1 218 ? -46.584 35.238 146.454 1.00 54.21 218 ASP A CA 1
ATOM 1650 C C . ASP A 1 218 ? -46.563 34.990 144.933 1.00 55.95 218 ASP A C 1
ATOM 1651 O O . ASP A 1 218 ? -45.890 35.696 144.178 1.00 57.03 218 ASP A O 1
ATOM 1656 N N . ILE A 1 219 ? -47.296 33.977 144.489 1.00 52.78 219 ILE A N 1
ATOM 1657 C CA . ILE A 1 219 ? -47.365 33.657 143.071 1.00 51.37 219 ILE A CA 1
ATOM 1658 C C . ILE A 1 219 ? -48.621 34.291 142.470 1.00 53.74 219 ILE A C 1
ATOM 1659 O O . ILE A 1 219 ? -49.744 33.868 142.759 1.00 55.84 219 ILE A O 1
ATOM 1664 N N . TRP A 1 220 ? -48.438 35.305 141.635 1.00 52.36 220 TRP A N 1
ATOM 1665 C CA . TRP A 1 220 ? -49.573 35.966 141.007 1.00 54.19 220 TRP A CA 1
ATOM 1666 C C . TRP A 1 220 ? -49.764 35.469 139.578 1.00 52.55 220 TRP A C 1
ATOM 1667 O O . TRP A 1 220 ? -48.949 35.734 138.709 1.00 52.14 220 TRP A O 1
ATOM 1678 N N . THR A 1 221 ? -50.849 34.742 139.340 1.00 51.62 221 THR A N 1
ATOM 1679 C CA . THR A 1 221 ? -51.105 34.197 138.016 1.00 50.83 221 THR A CA 1
ATOM 1680 C C . THR A 1 221 ? -52.400 34.707 137.393 1.00 48.56 221 THR A C 1
ATOM 1681 O O . THR A 1 221 ? -52.849 35.799 137.724 1.00 47.36 221 THR A O 1
ATOM 1685 N N . ASP A 1 222 ? -52.988 33.921 136.490 1.00 47.15 222 ASP A N 1
ATOM 1686 C CA . ASP A 1 222 ? -54.222 34.296 135.803 1.00 49.25 222 ASP A CA 1
ATOM 1687 C C . ASP A 1 222 ? -55.412 33.453 136.283 1.00 54.98 222 ASP A C 1
ATOM 1688 O O . ASP A 1 222 ? -56.423 33.306 135.587 1.00 53.01 222 ASP A O 1
ATOM 1693 N N . VAL A 1 223 ? -55.273 32.897 137.483 1.00 59.08 223 VAL A N 1
ATOM 1694 C CA . VAL A 1 223 ? -56.302 32.064 138.099 1.00 58.18 223 VAL A CA 1
ATOM 1695 C C . VAL A 1 223 ? -56.176 32.240 139.605 1.00 60.68 223 VAL A C 1
ATOM 1696 O O . VAL A 1 223 ? -55.097 32.081 140.158 1.00 64.41 223 VAL A O 1
ATOM 1700 N N . PRO A 1 224 ? -57.287 32.550 140.288 1.00 62.27 224 PRO A N 1
ATOM 1701 C CA . PRO A 1 224 ? -57.332 32.766 141.736 1.00 61.96 224 PRO A CA 1
ATOM 1702 C C . PRO A 1 224 ? -57.103 31.539 142.600 1.00 64.78 224 PRO A C 1
ATOM 1703 O O . PRO A 1 224 ? -58.061 30.952 143.101 1.00 65.33 224 PRO A O 1
ATOM 1707 N N . GLY A 1 225 ? -55.833 31.167 142.778 1.00 67.33 225 GLY A N 1
ATOM 1708 C CA . GLY A 1 225 ? -55.481 30.015 143.600 1.00 68.19 225 GLY A CA 1
ATOM 1709 C C . GLY A 1 225 ? -55.242 28.695 142.881 1.00 67.11 225 GLY A C 1
ATOM 1710 O O . GLY A 1 225 ? -55.163 28.647 141.654 1.00 72.25 225 GLY A O 1
ATOM 1711 N N . ILE A 1 226 ? -55.117 27.622 143.658 1.00 63.11 226 ILE A N 1
ATOM 1712 C CA . ILE A 1 226 ? -54.902 26.275 143.129 1.00 59.95 226 ILE A CA 1
ATOM 1713 C C . ILE A 1 226 ? -56.255 25.538 143.181 1.00 58.85 226 ILE A C 1
ATOM 1714 O O . ILE A 1 226 ? -56.883 25.456 144.239 1.00 57.72 226 ILE A O 1
ATOM 1719 N N . TYR A 1 227 ? -56.705 25.008 142.050 1.00 55.73 227 TYR A N 1
ATOM 1720 C CA . TYR A 1 227 ? -57.988 24.312 142.010 1.00 58.20 227 TYR A CA 1
ATOM 1721 C C . TYR A 1 227 ? -57.862 22.805 142.116 1.00 58.80 227 TYR A C 1
ATOM 1722 O O . TYR A 1 227 ? -56.762 22.277 142.148 1.00 61.82 227 TYR A O 1
ATOM 1731 N N . THR A 1 228 ? -58.997 22.117 142.163 1.00 58.95 228 THR A N 1
ATOM 1732 C CA . THR A 1 228 ? -59.008 20.663 142.255 1.00 62.88 228 THR A CA 1
ATOM 1733 C C . THR A 1 228 ? -58.622 20.021 140.925 1.00 61.28 228 THR A C 1
ATOM 1734 O O . THR A 1 228 ? -58.652 18.803 140.772 1.00 59.64 228 THR A O 1
ATOM 1738 N N . THR A 1 229 ? -58.276 20.858 139.960 1.00 60.63 229 THR A N 1
ATOM 1739 C CA . THR A 1 229 ? -57.846 20.390 138.655 1.00 60.10 229 THR A CA 1
ATOM 1740 C C . THR A 1 229 ? -57.849 21.585 137.715 1.00 62.22 229 THR A C 1
ATOM 1741 O O . THR A 1 229 ? -58.488 22.595 137.992 1.00 61.96 229 THR A O 1
ATOM 1745 N N . ASP A 1 230 ? -57.123 21.471 136.610 1.00 64.21 230 ASP A N 1
ATOM 1746 C CA . ASP A 1 230 ? -57.031 22.549 135.645 1.00 62.68 230 ASP A CA 1
ATOM 1747 C C . ASP A 1 230 ? -58.427 23.065 135.281 1.00 62.52 230 ASP A C 1
ATOM 1748 O O . ASP A 1 230 ? -59.250 22.336 134.710 1.00 62.26 230 ASP A O 1
ATOM 1753 N N . PRO A 1 231 ? -58.711 24.338 135.610 1.00 60.18 231 PRO A N 1
ATOM 1754 C CA . PRO A 1 231 ? -60.006 24.953 135.313 1.00 60.53 231 PRO A CA 1
ATOM 1755 C C . PRO A 1 231 ? -60.283 24.929 133.831 1.00 62.35 231 PRO A C 1
ATOM 1756 O O . PRO A 1 231 ? -61.429 24.999 133.405 1.00 65.79 231 PRO A O 1
ATOM 1760 N N . ARG A 1 232 ? -59.224 24.813 133.042 1.00 62.14 232 ARG A N 1
ATOM 1761 C CA . ARG A 1 232 ? -59.381 24.797 131.598 1.00 60.50 232 ARG A CA 1
ATOM 1762 C C . ARG A 1 232 ? -59.861 23.465 131.095 1.00 60.61 232 ARG A C 1
ATOM 1763 O O . ARG A 1 232 ? -60.139 23.322 129.906 1.00 62.14 232 ARG A O 1
ATOM 1771 N N . VAL A 1 233 ? -59.923 22.484 131.993 1.00 60.23 233 VAL A N 1
ATOM 1772 C CA . VAL A 1 233 ? -60.409 21.155 131.623 1.00 62.32 233 VAL A CA 1
ATOM 1773 C C . VAL A 1 233 ? -61.713 20.842 132.353 1.00 63.28 233 VAL A C 1
ATOM 1774 O O . VAL A 1 233 ? -62.617 20.221 131.794 1.00 61.97 233 VAL A O 1
ATOM 1778 N N . VAL A 1 234 ? -61.785 21.273 133.609 1.00 62.28 234 VAL A N 1
ATOM 1779 C CA . VAL A 1 234 ? -62.964 21.068 134.434 1.00 63.82 234 VAL A CA 1
ATOM 1780 C C . VAL A 1 234 ? -63.506 22.423 134.852 1.00 63.71 234 VAL A C 1
ATOM 1781 O O . VAL A 1 234 ? -62.995 23.060 135.772 1.00 60.26 234 VAL A O 1
ATOM 1785 N N . SER A 1 235 ? -64.528 22.856 134.124 1.00 66.96 235 SER A N 1
ATOM 1786 C CA . SER A 1 235 ? -65.197 24.130 134.360 1.00 71.50 235 SER A CA 1
ATOM 1787 C C . SER A 1 235 ? -65.670 24.164 135.818 1.00 71.35 235 SER A C 1
ATOM 1788 O O . SER A 1 235 ? -65.491 25.149 136.541 1.00 70.37 235 SER A O 1
ATOM 1791 N N . ALA A 1 236 ? -66.262 23.054 136.238 1.00 69.84 236 ALA A N 1
ATOM 1792 C CA . ALA A 1 236 ? -66.774 22.908 137.588 1.00 68.75 236 ALA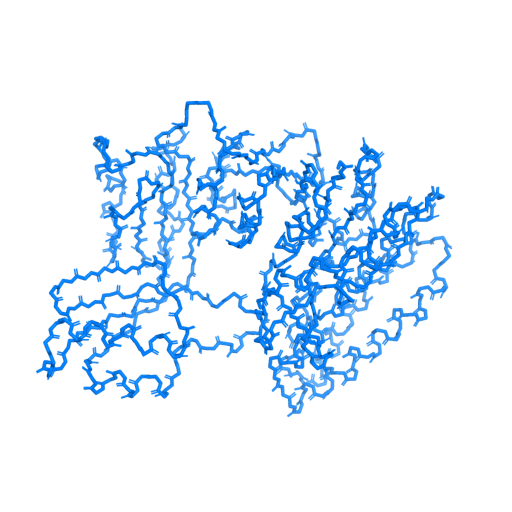 A CA 1
ATOM 1793 C C . ALA A 1 236 ? -65.672 22.699 138.615 1.00 69.48 236 ALA A C 1
ATOM 1794 O O . ALA A 1 236 ? -65.942 22.253 139.731 1.00 70.77 236 ALA A O 1
ATOM 1796 N N . ALA A 1 237 ? -64.436 23.018 138.248 1.00 66.68 237 ALA A N 1
ATOM 1797 C CA . ALA A 1 237 ? -63.316 22.853 139.164 1.00 64.64 237 ALA A CA 1
ATOM 1798 C C . ALA A 1 237 ? -63.489 23.767 140.352 1.00 64.79 237 ALA A C 1
ATOM 1799 O O . ALA A 1 237 ? -63.779 24.949 140.195 1.00 65.88 237 ALA A O 1
ATOM 1801 N N . LYS A 1 238 ? -63.302 23.211 141.541 1.00 67.67 238 LYS A N 1
ATOM 1802 C CA . LYS A 1 238 ? -63.442 23.975 142.781 1.00 69.96 238 LYS A CA 1
ATOM 1803 C C . LYS A 1 238 ? -62.082 24.520 143.230 1.00 67.39 238 LYS A C 1
ATOM 1804 O O . LYS A 1 238 ? -61.062 23.847 143.065 1.00 68.91 238 LYS A O 1
ATOM 1810 N N . ARG A 1 239 ? -62.061 25.727 143.795 1.00 65.49 239 ARG A N 1
ATOM 1811 C CA . ARG A 1 239 ? -60.808 26.292 144.299 1.00 64.69 239 ARG A CA 1
ATOM 1812 C C . ARG A 1 239 ? -60.460 25.603 145.613 1.00 66.04 239 ARG A C 1
ATOM 1813 O O . ARG A 1 239 ? -61.340 25.110 146.306 1.00 68.20 239 ARG A O 1
ATOM 1821 N N . ILE A 1 240 ? -59.180 25.584 145.955 1.00 66.69 240 ILE A N 1
ATOM 1822 C CA . ILE A 1 240 ? -58.722 24.959 147.188 1.00 67.41 240 ILE A CA 1
ATOM 1823 C C . ILE A 1 240 ? -58.080 26.023 148.051 1.00 67.35 240 ILE A C 1
ATOM 1824 O O . ILE A 1 240 ? -56.935 26.390 147.829 1.00 65.93 240 ILE A O 1
ATOM 1829 N N . ASP A 1 241 ? -58.814 26.504 149.045 1.00 71.04 241 ASP A N 1
ATOM 1830 C CA . ASP A 1 241 ? -58.315 27.579 149.904 1.00 72.64 241 ASP A CA 1
ATOM 1831 C C . ASP A 1 241 ? -56.987 27.331 150.616 1.00 69.63 241 ASP A C 1
ATOM 1832 O O . ASP A 1 241 ? -56.207 28.265 150.818 1.00 68.91 241 ASP A O 1
ATOM 1837 N N . GLU A 1 242 ? -56.714 26.094 151.012 1.00 69.41 242 GLU A N 1
ATOM 1838 C CA . GLU A 1 242 ? -55.449 25.833 151.693 1.00 70.11 242 GLU A CA 1
ATOM 1839 C C . GLU A 1 242 ? -55.019 24.384 151.517 1.00 67.35 242 GLU A C 1
ATOM 1840 O O . GLU A 1 242 ? -55.847 23.477 151.570 1.00 65.27 242 GLU A O 1
ATOM 1846 N N . ILE A 1 243 ? -53.718 24.176 151.301 1.00 63.46 243 ILE A N 1
ATOM 1847 C CA . ILE A 1 243 ? -53.146 22.838 151.094 1.00 60.65 243 ILE A CA 1
ATOM 1848 C C . ILE A 1 243 ? -51.714 22.786 151.624 1.00 60.02 243 ILE A C 1
ATOM 1849 O O . ILE A 1 243 ? -51.120 23.828 151.912 1.00 61.59 243 ILE A O 1
ATOM 1854 N N . ALA A 1 244 ? -51.161 21.574 151.728 1.00 57.12 244 ALA A N 1
ATOM 1855 C CA . ALA A 1 244 ? -49.798 21.362 152.245 1.00 58.33 244 ALA A CA 1
ATOM 1856 C C . ALA A 1 244 ? -48.779 21.014 151.165 1.00 58.56 244 ALA A C 1
ATOM 1857 O O . ALA A 1 244 ? -49.124 20.493 150.088 1.00 59.10 244 ALA A O 1
ATOM 1859 N N . PHE A 1 245 ? -47.516 21.295 151.489 1.00 56.40 245 PHE A N 1
ATOM 1860 C CA . PHE A 1 245 ? -46.371 21.062 150.605 1.00 56.80 245 PHE A CA 1
ATOM 1861 C C . PHE A 1 245 ? -46.377 19.791 149.759 1.00 59.10 245 PHE A C 1
ATOM 1862 O O . PHE A 1 245 ? -46.505 19.863 148.533 1.00 60.46 245 PHE A O 1
ATOM 1870 N N . ALA A 1 246 ? -46.237 18.633 150.396 1.00 59.18 246 ALA A N 1
ATOM 1871 C CA . ALA A 1 246 ? -46.193 17.395 149.629 1.00 61.55 246 ALA A CA 1
ATOM 1872 C C . ALA A 1 246 ? -47.431 17.217 148.765 1.00 59.83 246 ALA A C 1
ATOM 1873 O O . ALA A 1 246 ? -47.331 16.738 147.635 1.00 61.31 246 ALA A O 1
ATOM 1875 N N . GLU A 1 247 ? -48.593 17.599 149.276 1.00 57.11 247 GLU A N 1
ATOM 1876 C CA . GLU A 1 247 ? -49.793 17.456 148.466 1.00 59.30 247 GLU A CA 1
ATOM 1877 C C . GLU A 1 247 ? -49.614 18.160 147.141 1.00 55.34 247 GLU A C 1
ATOM 1878 O O . GLU A 1 247 ? -49.687 17.559 146.078 1.00 54.31 247 GLU A O 1
ATOM 1884 N N . ALA A 1 248 ? -49.386 19.459 147.234 1.00 56.88 248 ALA A N 1
ATOM 1885 C CA . ALA A 1 248 ? -49.200 20.327 146.077 1.00 58.33 248 ALA A CA 1
ATOM 1886 C C . ALA A 1 248 ? -47.953 19.970 145.291 1.00 57.43 248 ALA A C 1
ATOM 1887 O O . ALA A 1 248 ? -47.965 19.968 144.059 1.00 55.21 248 ALA A O 1
ATOM 1889 N N . ALA A 1 249 ? -46.881 19.688 146.025 1.00 54.73 249 ALA A N 1
ATOM 1890 C CA . ALA A 1 249 ? -45.612 19.317 145.432 1.00 50.73 249 ALA A CA 1
ATOM 1891 C C . ALA A 1 249 ? -45.885 18.257 144.385 1.00 51.15 249 ALA A C 1
ATOM 1892 O O . ALA A 1 249 ? -45.399 18.337 143.256 1.00 50.37 249 ALA A O 1
ATOM 1894 N N . GLU A 1 250 ? -46.695 17.275 144.768 1.00 53.63 250 GLU A N 1
ATOM 1895 C CA . GLU A 1 250 ? -47.045 16.185 143.874 1.00 57.97 250 GLU A CA 1
ATOM 1896 C C . GLU A 1 250 ? -48.027 16.612 142.789 1.00 62.05 250 GLU A C 1
ATOM 1897 O O . GLU A 1 250 ? -48.048 16.021 141.703 1.00 63.28 250 GLU A O 1
ATOM 1903 N N . MET A 1 251 ? -48.835 17.633 143.078 1.00 61.99 251 MET A N 1
ATOM 1904 C CA . MET A 1 251 ? -49.791 18.151 142.097 1.00 59.95 251 MET A CA 1
ATOM 1905 C C . MET A 1 251 ? -48.999 18.768 140.960 1.00 58.01 251 MET A C 1
ATOM 1906 O O . MET A 1 251 ? -49.265 18.504 139.785 1.00 59.33 251 MET A O 1
ATOM 1911 N N . ALA A 1 252 ? -48.022 19.594 141.316 1.00 51.69 252 ALA A N 1
ATOM 1912 C CA . ALA A 1 252 ? -47.207 20.249 140.310 1.00 52.14 252 ALA A CA 1
ATOM 1913 C C . ALA A 1 252 ? -46.476 19.186 139.504 1.00 49.35 252 ALA A C 1
ATOM 1914 O O . ALA A 1 252 ? -46.549 19.163 138.275 1.00 46.44 252 ALA A O 1
ATOM 1916 N N . THR A 1 253 ? -45.807 18.286 140.214 1.00 45.19 253 THR A N 1
ATOM 1917 C CA . THR A 1 253 ? -45.042 17.236 139.577 1.00 43.94 253 THR A CA 1
ATOM 1918 C C . THR A 1 253 ? -45.822 16.425 138.563 1.00 42.75 253 THR A C 1
ATOM 1919 O O . THR A 1 253 ? -45.271 16.011 137.543 1.00 43.87 253 THR A O 1
ATOM 1923 N N . PHE A 1 254 ? -47.103 16.204 138.823 1.00 41.14 254 PHE A N 1
ATOM 1924 C CA . PHE A 1 254 ? -47.905 15.411 137.903 1.00 40.10 254 PHE A CA 1
ATOM 1925 C C . PHE A 1 254 ? -48.764 16.179 136.919 1.00 39.77 254 PHE A C 1
ATOM 1926 O O . PHE A 1 254 ? -49.614 15.590 136.247 1.00 43.13 254 PHE A O 1
ATOM 1934 N N . GLY A 1 255 ? -48.558 17.488 136.814 1.00 36.51 255 GLY A N 1
ATOM 1935 C CA . GLY A 1 255 ? -49.345 18.230 135.849 1.00 37.50 255 GLY A CA 1
ATOM 1936 C C . GLY A 1 255 ? -49.939 19.555 136.267 1.00 41.72 255 GLY A C 1
ATOM 1937 O O . GLY A 1 255 ? -50.504 20.244 135.418 1.00 44.94 255 GLY A O 1
ATOM 1938 N N . ALA A 1 256 ? -49.826 19.921 137.543 1.00 39.51 256 ALA A N 1
ATOM 1939 C CA . ALA A 1 256 ? -50.381 21.188 138.017 1.00 40.94 256 ALA A CA 1
ATOM 1940 C C . ALA A 1 256 ? -49.518 22.373 137.561 1.00 45.47 256 ALA A C 1
ATOM 1941 O O . ALA A 1 256 ? -48.817 23.009 138.363 1.00 49.64 256 ALA A O 1
ATOM 1943 N N . LYS A 1 257 ? -49.594 22.668 136.265 1.00 45.95 257 LYS A N 1
ATOM 1944 C CA . LYS A 1 257 ? -48.832 23.745 135.631 1.00 49.21 257 LYS A CA 1
ATOM 1945 C C . LYS A 1 257 ? -48.699 25.036 136.461 1.00 47.31 257 LYS A C 1
ATOM 1946 O O . LYS A 1 257 ? -47.647 25.679 136.434 1.00 40.15 257 LYS A O 1
ATOM 1952 N N . VAL A 1 258 ? -49.750 25.419 137.193 1.00 47.29 258 VAL A N 1
ATOM 1953 C CA . VAL A 1 258 ? -49.675 26.640 137.989 1.00 45.94 258 VAL A CA 1
ATOM 1954 C C . VAL A 1 258 ? -48.392 26.723 138.782 1.00 44.63 258 VAL A C 1
ATOM 1955 O O . VAL A 1 258 ? -47.947 27.809 139.128 1.00 44.06 258 VAL A O 1
ATOM 1959 N N . LEU A 1 259 ? -47.791 25.586 139.091 1.00 46.06 259 LEU A N 1
ATOM 1960 C CA . LEU A 1 259 ? -46.518 25.646 139.788 1.00 48.76 259 LEU A CA 1
ATOM 1961 C C . LEU A 1 259 ? -45.483 24.808 139.087 1.00 49.21 259 LEU A C 1
ATOM 1962 O O . LEU A 1 259 ? -45.759 23.700 138.622 1.00 50.33 259 LEU A O 1
ATOM 1967 N N . HIS A 1 260 ? -44.288 25.360 138.986 1.00 49.00 260 HIS A N 1
ATOM 1968 C CA . HIS A 1 260 ? -43.209 24.631 138.371 1.00 49.14 260 HIS A CA 1
ATOM 1969 C C . HIS A 1 260 ? -42.931 23.492 139.357 1.00 50.59 260 HIS A C 1
ATOM 1970 O O . HIS A 1 260 ? -42.901 23.699 140.569 1.00 49.98 260 HIS A O 1
ATOM 1977 N N . PRO A 1 261 ? -42.753 22.271 138.846 1.00 48.14 261 PRO A N 1
ATOM 1978 C CA . PRO A 1 261 ? -42.480 21.093 139.666 1.00 45.31 261 PRO A CA 1
ATOM 1979 C C . PRO A 1 261 ? -41.372 21.248 140.706 1.00 46.44 261 PRO A C 1
ATOM 1980 O O . PRO A 1 261 ? -41.299 20.459 141.644 1.00 49.39 261 PRO A O 1
ATOM 1984 N N . ALA A 1 262 ? -40.521 22.256 140.551 1.00 45.98 262 ALA A N 1
ATOM 1985 C CA . ALA A 1 262 ? -39.411 22.464 141.484 1.00 47.18 262 ALA A CA 1
ATOM 1986 C C . ALA A 1 262 ? -39.583 23.668 142.409 1.00 52.14 262 ALA A C 1
ATOM 1987 O O . ALA A 1 262 ? -38.681 23.983 143.197 1.00 51.04 262 ALA A O 1
ATOM 1989 N N . THR A 1 263 ? -40.724 24.347 142.315 1.00 54.16 263 THR A N 1
ATOM 1990 C CA . THR A 1 263 ? -40.973 25.520 143.150 1.00 52.26 263 THR A CA 1
ATOM 1991 C C . THR A 1 263 ? -40.888 25.211 144.641 1.00 51.67 263 THR A C 1
ATOM 1992 O O . THR A 1 263 ? -40.131 25.845 145.376 1.00 49.02 263 THR A O 1
ATOM 1996 N N . LEU A 1 264 ? -41.664 24.221 145.070 1.00 52.48 264 LEU A N 1
ATOM 1997 C CA . LEU A 1 264 ? -41.747 23.825 146.475 1.00 53.03 264 LEU A CA 1
ATOM 1998 C C . LEU A 1 264 ? -40.504 23.210 147.131 1.00 55.49 264 LEU A C 1
ATOM 1999 O O . LEU A 1 264 ? -40.444 23.116 148.363 1.00 53.61 264 LEU A O 1
ATOM 2004 N N . LEU A 1 265 ? -39.511 22.798 146.345 1.00 52.80 265 LEU A N 1
ATOM 2005 C CA . LEU A 1 265 ? -38.312 22.238 146.958 1.00 54.79 265 LEU A CA 1
ATOM 2006 C C . LEU A 1 265 ? -37.741 23.233 147.958 1.00 58.16 265 LEU A C 1
ATOM 2007 O O . LEU A 1 265 ? -37.457 22.882 149.097 1.00 60.80 265 LEU A O 1
ATOM 2012 N N . PRO A 1 266 ? -37.536 24.488 147.537 1.00 62.15 266 PRO A N 1
ATOM 2013 C CA . PRO A 1 266 ? -36.995 25.434 148.515 1.00 64.84 266 PRO A CA 1
ATOM 2014 C C . PRO A 1 266 ? -38.036 25.688 149.601 1.00 64.12 266 PRO A C 1
ATOM 2015 O O . PRO A 1 266 ? -37.696 25.867 150.769 1.00 65.97 266 PRO A O 1
ATOM 2019 N N . ALA A 1 267 ? -39.305 25.695 149.206 1.00 63.68 267 ALA A N 1
ATOM 2020 C CA . ALA A 1 267 ? -40.401 25.930 150.144 1.00 65.43 267 ALA A CA 1
ATOM 2021 C C . ALA A 1 267 ? -40.307 24.972 151.324 1.00 66.27 267 ALA A C 1
ATOM 2022 O O . ALA A 1 267 ? -40.335 25.391 152.480 1.00 67.82 267 ALA A O 1
ATOM 2024 N N . VAL A 1 268 ? -40.196 23.685 151.014 1.00 65.48 268 VAL A N 1
ATOM 2025 C CA . VAL A 1 268 ? -40.086 22.644 152.022 1.00 64.61 268 VAL A CA 1
ATOM 2026 C C . VAL A 1 268 ? -38.792 22.783 152.811 1.00 63.89 268 VAL A C 1
ATOM 2027 O O . VAL A 1 268 ? -38.790 22.674 154.035 1.00 66.76 268 VAL A O 1
ATOM 2031 N N . ARG A 1 269 ? -37.691 23.025 152.113 1.00 59.51 269 ARG A N 1
ATOM 2032 C CA . ARG A 1 269 ? -36.404 23.156 152.775 1.00 62.03 269 ARG A CA 1
ATOM 2033 C C . ARG A 1 269 ? -36.295 24.292 153.782 1.00 66.26 269 ARG A C 1
ATOM 2034 O O . ARG A 1 269 ? -35.464 24.226 154.687 1.00 68.19 269 ARG A O 1
ATOM 2042 N N . SER A 1 270 ? -37.118 25.331 153.630 1.00 69.25 270 SER A N 1
ATOM 2043 C CA . SER A 1 270 ? -37.084 26.473 154.547 1.00 71.43 270 SER A CA 1
ATOM 2044 C C . SER A 1 270 ? -38.438 26.866 155.134 1.00 72.15 270 SER A C 1
ATOM 2045 O O . SER A 1 270 ? -38.575 27.920 155.767 1.00 73.17 270 SER A O 1
ATOM 2048 N N . ASP A 1 271 ? -39.436 26.019 154.924 1.00 72.62 271 ASP A N 1
ATOM 2049 C CA . ASP A 1 271 ? -40.774 26.255 155.454 1.00 74.19 271 ASP A CA 1
ATOM 2050 C C . ASP A 1 271 ? -41.320 27.638 155.096 1.00 72.77 271 ASP A C 1
ATOM 2051 O O . ASP A 1 271 ? -41.888 28.334 155.945 1.00 74.13 271 ASP A O 1
ATOM 2056 N N . ILE A 1 272 ? -41.148 28.035 153.835 1.00 68.19 272 ILE A N 1
ATOM 2057 C CA . ILE A 1 272 ? -41.634 29.332 153.369 1.00 63.78 272 ILE A CA 1
ATOM 2058 C C . ILE A 1 272 ? -42.955 29.163 152.635 1.00 64.37 272 ILE A C 1
ATOM 2059 O O . ILE A 1 272 ? -43.005 28.843 151.446 1.00 63.53 272 ILE A O 1
ATOM 2064 N N . PRO A 1 273 ? -44.062 29.389 153.348 1.00 63.55 273 PRO A N 1
ATOM 2065 C CA . PRO A 1 273 ? -45.391 29.248 152.746 1.00 59.03 273 PRO A CA 1
ATOM 2066 C C . PRO A 1 273 ? -45.475 30.036 151.439 1.00 54.38 273 PRO A C 1
ATOM 2067 O O . PRO A 1 273 ? -44.823 31.065 151.290 1.00 50.98 273 PRO A O 1
ATOM 2071 N N . VAL A 1 274 ? -46.288 29.546 150.507 1.00 54.29 274 VAL A N 1
ATOM 2072 C CA . VAL A 1 274 ? -46.446 30.161 149.190 1.00 50.98 274 VAL A CA 1
ATOM 2073 C C . VAL A 1 274 ? -47.911 30.462 148.912 1.00 50.30 274 VAL A C 1
ATOM 2074 O O . VAL A 1 274 ? -48.770 29.605 149.109 1.00 52.58 274 VAL A O 1
ATOM 2078 N N . PHE A 1 275 ? -48.186 31.685 148.462 1.00 48.92 275 PHE A N 1
ATOM 2079 C CA . PHE A 1 275 ? -49.546 32.086 148.145 1.00 48.23 275 PHE A CA 1
ATOM 2080 C C . PHE A 1 275 ? -49.809 32.134 146.633 1.00 50.62 275 PHE A C 1
ATOM 2081 O O . PHE A 1 275 ? -48.960 32.594 145.862 1.00 52.96 275 PHE A O 1
ATOM 2089 N N . VAL A 1 276 ? -50.996 31.697 146.213 1.00 47.75 276 VAL A N 1
ATOM 2090 C CA . VAL A 1 276 ? -51.326 31.661 144.791 1.00 49.46 276 VAL A CA 1
ATOM 2091 C C . VAL A 1 276 ? -52.648 32.347 144.446 1.00 48.73 276 VAL A C 1
ATOM 2092 O O . VAL A 1 276 ? -53.718 31.840 144.781 1.00 41.56 276 VAL A O 1
ATOM 2096 N N . GLY A 1 277 ? -52.569 33.479 143.741 1.00 51.24 277 GLY A N 1
ATOM 2097 C CA . GLY A 1 277 ? -53.772 34.199 143.363 1.00 50.39 277 GLY A CA 1
ATOM 2098 C C . GLY A 1 277 ? -53.703 34.872 142.005 1.00 56.26 277 GLY A C 1
ATOM 2099 O O . GLY A 1 277 ? -52.632 34.957 141.390 1.00 57.11 277 GLY A O 1
ATOM 2100 N N . SER A 1 278 ? -54.864 35.347 141.549 1.00 58.17 278 SER A N 1
ATOM 2101 C CA . SER A 1 278 ? -55.029 36.037 140.267 1.00 56.14 278 SER A CA 1
ATOM 2102 C C . SER A 1 278 ? -54.516 37.470 140.372 1.00 57.26 278 SER A C 1
ATOM 2103 O O . SER A 1 278 ? -54.738 38.136 141.379 1.00 56.49 278 SER A O 1
ATOM 2106 N N . SER A 1 279 ? -53.828 37.940 139.335 1.00 57.37 279 SER A N 1
ATOM 2107 C CA . SER A 1 279 ? -53.294 39.297 139.341 1.00 60.36 279 SER A CA 1
ATOM 2108 C C . SER A 1 279 ? -54.357 40.253 138.817 1.00 62.58 279 SER A C 1
ATOM 2109 O O . SER A 1 279 ? -54.256 41.474 138.969 1.00 60.84 279 SER A O 1
ATOM 2112 N N . LYS A 1 280 ? -55.380 39.683 138.199 1.00 64.78 280 LYS A N 1
ATOM 2113 C CA . LYS A 1 280 ? -56.469 40.471 137.655 1.00 71.49 280 LYS A CA 1
ATOM 2114 C C . LYS A 1 280 ? -57.671 40.473 138.595 1.00 74.09 280 LYS A C 1
ATOM 2115 O O . LYS A 1 280 ? -58.708 41.047 138.265 1.00 76.73 280 LYS A O 1
ATOM 2121 N N . ASP A 1 281 ? -57.537 39.840 139.760 1.00 73.61 281 ASP A N 1
ATOM 2122 C CA . ASP A 1 281 ? -58.648 39.776 140.708 1.00 71.65 281 ASP A CA 1
ATOM 2123 C C . ASP A 1 281 ? -58.223 39.271 142.088 1.00 69.68 281 ASP A C 1
ATOM 2124 O O . ASP A 1 281 ? -58.586 38.172 142.505 1.00 69.63 281 ASP A O 1
ATOM 2129 N N . PRO A 1 282 ? -57.450 40.086 142.821 1.00 67.34 282 PRO A N 1
ATOM 2130 C CA . PRO A 1 282 ? -56.937 39.781 144.161 1.00 67.94 282 PRO A CA 1
ATOM 2131 C C . PRO A 1 282 ? -57.920 39.740 145.322 1.00 72.24 282 PRO A C 1
ATOM 2132 O O . PRO A 1 282 ? -57.511 39.624 146.478 1.00 72.24 282 PRO A O 1
ATOM 2136 N N . ARG A 1 283 ? -59.209 39.832 145.026 1.00 76.45 283 ARG A N 1
ATOM 2137 C CA . ARG A 1 283 ? -60.214 39.788 146.076 1.00 79.53 283 ARG A CA 1
ATOM 2138 C C . ARG A 1 283 ? -61.089 38.563 145.907 1.00 79.95 283 ARG A C 1
ATOM 2139 O O . ARG A 1 283 ? -62.095 38.384 146.602 1.00 79.75 283 ARG A O 1
ATOM 2147 N N . ALA A 1 284 ? -60.713 37.723 144.955 1.00 78.32 284 ALA A N 1
ATOM 2148 C CA . ALA A 1 284 ? -61.453 36.500 144.753 1.00 76.77 284 ALA A CA 1
ATOM 2149 C C . ALA A 1 284 ? -60.812 35.571 145.768 1.00 73.65 284 ALA A C 1
ATOM 2150 O O . ALA A 1 284 ? -61.465 34.675 146.297 1.00 74.39 284 ALA A O 1
ATOM 2152 N N . GLY A 1 285 ? -59.534 35.825 146.058 1.00 70.43 285 GLY A N 1
ATOM 2153 C CA . GLY A 1 285 ? -58.806 35.013 147.019 1.00 72.29 285 GLY A CA 1
ATOM 2154 C C . GLY A 1 285 ? -58.032 33.843 146.418 1.00 73.53 285 GLY A C 1
ATOM 2155 O O . GLY A 1 285 ? -58.525 33.118 145.548 1.00 73.55 285 GLY A O 1
ATOM 2156 N N . GLY A 1 286 ? -56.810 33.644 146.892 1.00 71.94 286 GLY A N 1
ATOM 2157 C CA . GLY A 1 286 ? -56.012 32.553 146.372 1.00 70.58 286 GLY A CA 1
ATOM 2158 C C . GLY A 1 286 ? -55.813 31.424 147.361 1.00 70.54 286 GLY A C 1
ATOM 2159 O O . GLY A 1 286 ? -56.425 31.394 148.430 1.00 71.16 286 GLY A O 1
ATOM 2160 N N . THR A 1 287 ? -54.944 30.491 146.991 1.00 69.42 287 THR A N 1
ATOM 2161 C CA . THR A 1 287 ? -54.631 29.336 147.817 1.00 65.67 287 THR A CA 1
ATOM 2162 C C . THR A 1 287 ? -53.304 29.532 148.512 1.00 63.06 287 THR A C 1
ATOM 2163 O O . THR A 1 287 ? -52.350 30.020 147.914 1.00 61.23 287 THR A O 1
ATOM 2167 N N . LEU A 1 288 ? -53.243 29.141 149.776 1.00 63.80 288 LEU A N 1
ATOM 2168 C CA . LEU A 1 288 ? -52.001 29.243 150.515 1.00 64.91 288 LEU A CA 1
ATOM 2169 C C . LEU A 1 288 ? -51.439 27.839 150.710 1.00 66.35 288 LEU A C 1
ATOM 2170 O O . LEU A 1 288 ? -52.144 26.913 151.118 1.00 65.38 288 LEU A O 1
ATOM 2175 N N . VAL A 1 289 ? -50.162 27.690 150.393 1.00 66.43 289 VAL A N 1
ATOM 2176 C CA . VAL A 1 289 ? -49.481 26.413 150.511 1.00 64.37 289 VAL A CA 1
ATOM 2177 C C . VAL A 1 289 ? -48.578 26.492 151.723 1.00 65.21 289 VAL A C 1
ATOM 2178 O O . VAL A 1 289 ? -47.721 27.364 151.800 1.00 66.46 289 VAL A O 1
ATOM 2182 N N . CYS A 1 290 ? -48.769 25.587 152.672 1.00 69.56 290 CYS A N 1
ATOM 2183 C CA . CYS A 1 290 ? -47.951 25.594 153.884 1.00 76.87 290 CYS A CA 1
ATOM 2184 C C . CYS A 1 290 ? -47.524 24.212 154.365 1.00 79.42 290 CYS A C 1
ATOM 2185 O O . CYS A 1 290 ? -47.846 23.189 153.761 1.00 78.09 290 CYS A O 1
ATOM 2188 N N . ASN A 1 291 ? -46.806 24.202 155.478 1.00 83.75 291 ASN A N 1
ATOM 2189 C CA . ASN A 1 291 ? -46.302 22.969 156.053 1.00 88.85 291 ASN A CA 1
ATOM 2190 C C . ASN A 1 291 ? -47.354 21.870 156.187 1.00 91.35 291 ASN A C 1
ATOM 2191 O O . ASN A 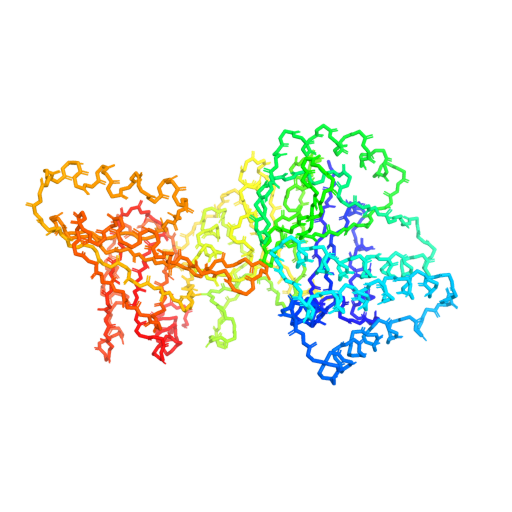1 291 ? -47.242 20.830 155.537 1.00 91.85 291 ASN A O 1
ATOM 2196 N N . LYS A 1 292 ? -48.367 22.091 157.025 1.00 92.71 292 LYS A N 1
ATOM 2197 C CA . LYS A 1 292 ? -49.422 21.092 157.225 1.00 94.10 292 LYS A CA 1
ATOM 2198 C C . LYS A 1 292 ? -50.812 21.695 157.436 1.00 92.72 292 LYS A C 1
ATOM 2199 O O . LYS A 1 292 ? -50.952 22.781 157.994 1.00 91.32 292 LYS A O 1
ATOM 2205 N N . THR A 1 293 ? -51.836 20.973 156.985 1.00 93.38 293 THR A N 1
ATOM 2206 C CA . THR A 1 293 ? -53.222 21.438 157.064 1.00 97.14 293 THR A CA 1
ATOM 2207 C C . THR A 1 293 ? -54.062 21.033 158.272 1.00 97.17 293 THR A C 1
ATOM 2208 O O . THR A 1 293 ? -53.550 20.546 159.284 1.00 95.87 293 THR A O 1
ATOM 2212 N N . GLU A 1 294 ? -55.370 21.251 158.134 1.00 96.55 294 GLU A N 1
ATOM 2213 C CA . GLU A 1 294 ? -56.342 20.942 159.172 1.00 95.78 294 GLU A CA 1
ATOM 2214 C C . GLU A 1 294 ? -56.624 19.447 159.168 1.00 93.36 294 GLU A C 1
ATOM 2215 O O . GLU A 1 294 ? -55.913 18.662 159.797 1.00 92.95 294 GLU A O 1
ATOM 2221 N N . ASN A 1 295 ? -57.679 19.061 158.463 1.00 90.82 295 ASN A N 1
ATOM 2222 C CA . ASN A 1 295 ? -58.054 17.659 158.355 1.00 88.07 295 ASN A CA 1
ATOM 2223 C C . ASN A 1 295 ? -58.132 17.403 156.865 1.00 84.05 295 ASN A C 1
ATOM 2224 O O . ASN A 1 295 ? -59.207 17.414 156.273 1.00 82.72 295 ASN A O 1
ATOM 2229 N N . PRO A 1 296 ? -56.968 17.194 156.236 1.00 81.38 296 PRO A N 1
ATOM 2230 C CA . PRO A 1 296 ? -56.760 16.933 154.809 1.00 77.98 296 PRO A CA 1
ATOM 2231 C C . PRO A 1 296 ? -57.702 15.905 154.205 1.00 73.31 296 PRO A C 1
ATOM 2232 O O . PRO A 1 296 ? -57.812 14.792 154.699 1.00 74.82 296 PRO A O 1
ATOM 2236 N N . PRO A 1 297 ? -58.387 16.261 153.114 1.00 71.20 297 PRO A N 1
ATOM 2237 C CA . PRO A 1 297 ? -59.315 15.332 152.460 1.00 68.39 297 PRO A CA 1
ATOM 2238 C C . PRO A 1 297 ? -58.633 14.039 152.047 1.00 67.28 297 PRO A C 1
ATOM 2239 O O . PRO A 1 297 ? -57.428 13.868 152.224 1.00 66.32 297 PRO A O 1
ATOM 2243 N N . LEU A 1 298 ? -59.418 13.128 151.490 1.00 67.43 298 LEU A N 1
ATOM 2244 C CA . LEU A 1 298 ? -58.880 11.864 151.034 1.00 67.43 298 LEU A CA 1
ATOM 2245 C C . LEU A 1 298 ? -58.505 12.102 149.587 1.00 66.74 298 LEU A C 1
ATOM 2246 O O . LEU A 1 298 ? -57.568 11.503 149.069 1.00 68.50 298 LEU A O 1
ATOM 2251 N N . PHE A 1 299 ? -59.244 13.002 148.948 1.00 65.98 299 PHE A N 1
ATOM 2252 C CA . PHE A 1 299 ? -58.998 13.350 147.554 1.00 66.67 299 PHE A CA 1
ATOM 2253 C C . PHE A 1 299 ? -58.967 14.863 147.393 1.00 67.64 299 PHE A C 1
ATOM 2254 O O . PHE A 1 299 ? -60.008 15.507 147.495 1.00 71.62 299 PHE A O 1
ATOM 2262 N N . ARG A 1 300 ? -57.788 15.434 147.141 1.00 64.43 300 ARG A N 1
ATOM 2263 C CA . ARG A 1 300 ? -57.687 16.881 146.959 1.00 62.74 300 ARG A CA 1
ATOM 2264 C C . ARG A 1 300 ? -57.975 17.261 145.527 1.00 61.09 300 ARG A C 1
ATOM 2265 O O . ARG A 1 300 ? -58.812 18.118 145.265 1.00 61.72 300 ARG A O 1
ATOM 2273 N N . ALA A 1 301 ? -57.278 16.617 144.598 1.00 61.58 301 ALA A N 1
ATOM 2274 C CA . ALA A 1 301 ? -57.454 16.953 143.199 1.00 59.33 301 ALA A CA 1
ATOM 2275 C C . ALA A 1 301 ? -56.929 15.925 142.221 1.00 57.69 301 ALA A C 1
ATOM 2276 O O . ALA A 1 301 ? -56.426 14.875 142.597 1.00 59.61 301 ALA A O 1
ATOM 2278 N N . LEU A 1 302 ? -57.065 16.261 140.947 1.00 55.89 302 LEU A N 1
ATOM 2279 C CA . LEU A 1 302 ? -56.602 15.430 139.854 1.00 54.99 302 LEU A CA 1
ATOM 2280 C C . LEU A 1 302 ? -55.638 16.293 139.050 1.00 54.63 302 LEU A C 1
ATOM 2281 O O . LEU A 1 302 ? -55.838 17.499 138.915 1.00 56.31 302 LEU A O 1
ATOM 2286 N N . ALA A 1 303 ? -54.585 15.673 138.531 1.00 54.20 303 ALA A N 1
ATOM 2287 C CA . ALA A 1 303 ? -53.579 16.371 137.736 1.00 46.99 303 ALA A CA 1
ATOM 2288 C C . ALA A 1 303 ? -53.336 15.593 136.453 1.00 45.32 303 ALA A C 1
ATOM 2289 O O . ALA A 1 303 ? -53.282 14.359 136.458 1.00 43.75 303 ALA A O 1
ATOM 2291 N N . LEU A 1 304 ? -53.189 16.325 135.356 1.00 47.26 304 LEU A N 1
ATOM 2292 C CA . LEU A 1 304 ? -52.956 15.728 134.048 1.00 48.86 304 LEU A CA 1
ATOM 2293 C C . LEU A 1 304 ? -51.580 16.118 133.517 1.00 49.70 304 LEU A C 1
ATOM 2294 O O . LEU A 1 304 ? -51.188 17.280 133.589 1.00 49.89 304 LEU A O 1
ATOM 2299 N N . ARG A 1 305 ? -50.838 15.137 133.012 1.00 51.68 305 ARG A N 1
ATOM 2300 C CA . ARG A 1 305 ? -49.514 15.385 132.434 1.00 50.96 305 ARG A CA 1
ATOM 2301 C C . ARG A 1 305 ? -49.550 14.757 131.042 1.00 52.50 305 ARG A C 1
ATOM 2302 O O . ARG A 1 305 ? -49.571 13.537 130.890 1.00 53.01 305 ARG A O 1
ATOM 2310 N N . ARG A 1 306 ? -49.577 15.613 130.030 1.00 56.12 306 ARG A N 1
ATOM 2311 C CA . ARG A 1 306 ? -49.662 15.192 128.636 1.00 55.65 306 ARG A CA 1
ATOM 2312 C C . ARG A 1 306 ? -48.364 14.826 127.936 1.00 51.86 306 ARG A C 1
ATOM 2313 O O . ARG A 1 306 ? -47.275 15.192 128.372 1.00 45.73 306 ARG A O 1
ATOM 2321 N N . ASN A 1 307 ? -48.519 14.133 126.810 1.00 52.62 307 ASN A N 1
ATOM 2322 C CA . ASN A 1 307 ? -47.401 13.709 125.979 1.00 55.10 307 ASN A CA 1
ATOM 2323 C C . ASN A 1 307 ? -46.371 12.901 126.741 1.00 56.68 307 ASN A C 1
ATOM 2324 O O . ASN A 1 307 ? -45.165 13.161 126.671 1.00 57.15 307 ASN A O 1
ATOM 2329 N N . GLN A 1 308 ? -46.860 11.917 127.477 1.00 54.52 308 GLN A N 1
ATOM 2330 C CA . GLN A 1 308 ? -45.980 11.060 128.226 1.00 53.68 308 GLN A CA 1
ATOM 2331 C C . GLN A 1 308 ? -45.530 9.956 127.273 1.00 51.47 308 GLN A C 1
ATOM 2332 O O . GLN A 1 308 ? -46.189 9.666 126.275 1.00 49.93 308 GLN A O 1
ATOM 2338 N N . THR A 1 309 ? -44.384 9.368 127.572 1.00 52.36 309 THR A N 1
ATOM 2339 C CA . THR A 1 309 ? -43.850 8.291 126.759 1.00 53.52 309 THR A CA 1
ATOM 2340 C C . THR A 1 309 ? -43.687 7.064 127.660 1.00 53.48 309 THR A C 1
ATOM 2341 O O . THR A 1 309 ? -43.166 7.182 128.771 1.00 52.94 309 THR A O 1
ATOM 2345 N N . LEU A 1 310 ? -44.155 5.900 127.207 1.00 53.78 310 LEU A N 1
ATOM 2346 C CA . LEU A 1 310 ? -44.011 4.677 128.005 1.00 57.47 310 LEU A CA 1
ATOM 2347 C C . LEU A 1 310 ? -42.896 3.799 127.444 1.00 57.82 310 LEU A C 1
ATOM 2348 O O . LEU A 1 310 ? -43.062 3.143 126.413 1.00 58.62 310 LEU A O 1
ATOM 2353 N N . LEU A 1 311 ? -41.761 3.803 128.136 1.00 58.60 311 LEU A N 1
ATOM 2354 C CA . LEU A 1 311 ? -40.599 3.022 127.739 1.00 60.36 311 LEU A CA 1
ATOM 2355 C C . LEU A 1 311 ? -40.567 1.707 128.506 1.00 64.10 311 LEU A C 1
ATOM 2356 O O . LEU A 1 311 ? -40.065 1.651 129.632 1.00 65.86 311 LEU A O 1
ATOM 2361 N N . THR A 1 312 ? -41.110 0.659 127.893 1.00 67.50 312 THR A N 1
ATOM 2362 C CA . THR A 1 312 ? -41.168 -0.671 128.500 1.00 68.32 312 THR A CA 1
ATOM 2363 C C . THR A 1 312 ? -39.914 -1.494 128.172 1.00 70.84 312 THR A C 1
ATOM 2364 O O . THR A 1 312 ? -39.548 -1.658 127.007 1.00 69.89 312 THR A O 1
ATOM 2368 N N . LEU A 1 313 ? -39.253 -2.004 129.205 1.00 72.94 313 LEU A N 1
ATOM 2369 C CA . LEU A 1 313 ? -38.054 -2.805 129.000 1.00 74.15 313 LEU A CA 1
ATOM 2370 C C . LEU A 1 313 ? -38.193 -4.260 129.426 1.00 77.34 313 LEU A C 1
ATOM 2371 O O . LEU A 1 313 ? -38.475 -4.574 130.584 1.00 77.60 313 LEU A O 1
ATOM 2376 N N . HIS A 1 314 ? -38.004 -5.142 128.457 1.00 81.83 314 HIS A N 1
ATOM 2377 C CA . HIS A 1 314 ? -38.058 -6.577 128.683 1.00 87.01 314 HIS A CA 1
ATOM 2378 C C . HIS A 1 314 ? -36.594 -6.985 128.542 1.00 89.37 314 HIS A C 1
ATOM 2379 O O . HIS A 1 314 ? -35.831 -6.288 127.880 1.00 91.77 314 HIS A O 1
ATOM 2386 N N . SER A 1 315 ? -36.187 -8.090 129.150 1.00 90.64 315 SER A N 1
ATOM 2387 C CA . SER A 1 315 ? -34.784 -8.473 129.065 1.00 94.38 315 SER A CA 1
ATOM 2388 C C . SER A 1 315 ? -34.439 -9.472 127.975 1.00 97.47 315 SER A C 1
ATOM 2389 O O . SER A 1 315 ? -35.214 -10.385 127.682 1.00 95.40 315 SER A O 1
ATOM 2392 N N . LEU A 1 316 ? -33.267 -9.295 127.366 1.00 102.01 316 LEU A N 1
ATOM 2393 C CA . LEU A 1 316 ? -32.822 -10.232 126.346 1.00 106.26 316 LEU A CA 1
ATOM 2394 C C . LEU A 1 316 ? -32.183 -11.389 127.107 1.00 111.15 316 LEU A C 1
ATOM 2395 O O . LEU A 1 316 ? -31.304 -12.097 126.608 1.00 111.74 316 LEU A O 1
ATOM 2400 N N . ASN A 1 317 ? -32.651 -11.526 128.349 1.00 114.71 317 ASN A N 1
ATOM 2401 C CA . ASN A 1 317 ? -32.277 -12.592 129.276 1.00 115.81 317 ASN A CA 1
ATOM 2402 C C . ASN A 1 317 ? -30.791 -12.942 129.405 1.00 118.40 317 ASN A C 1
ATOM 2403 O O . ASN A 1 317 ? -30.414 -14.100 129.238 1.00 118.68 317 ASN A O 1
ATOM 2408 N N . MET A 1 318 ? -29.940 -11.968 129.718 1.00 120.91 318 MET A N 1
ATOM 2409 C CA . MET A 1 318 ? -28.521 -12.289 129.856 1.00 123.93 318 MET A CA 1
ATOM 2410 C C . MET A 1 318 ? -27.868 -11.960 131.199 1.00 125.15 318 MET A C 1
ATOM 2411 O O . MET A 1 318 ? -26.698 -12.279 131.411 1.00 126.95 318 MET A O 1
ATOM 2416 N N . LEU A 1 319 ? -28.607 -11.333 132.106 1.00 124.42 319 LEU A N 1
ATOM 2417 C CA . LEU A 1 319 ? -28.062 -11.014 133.424 1.00 123.98 319 LEU A CA 1
ATOM 2418 C C . LEU A 1 319 ? -29.132 -11.343 134.466 1.00 124.72 319 LEU A C 1
ATOM 2419 O O . LEU A 1 319 ? -30.302 -11.501 134.124 1.00 124.31 319 LEU A O 1
ATOM 2424 N N . HIS A 1 320 ? -28.752 -11.475 135.732 1.00 126.21 320 HIS A N 1
ATOM 2425 C CA . HIS A 1 320 ? -29.760 -11.795 136.733 1.00 127.19 320 HIS A CA 1
ATOM 2426 C C . HIS A 1 320 ? -30.537 -10.538 137.135 1.00 128.07 320 HIS A C 1
ATOM 2427 O O . HIS A 1 320 ? -29.956 -9.463 137.270 1.00 128.56 320 HIS A O 1
ATOM 2434 N N . SER A 1 321 ? -31.855 -10.675 137.289 1.00 128.30 321 SER A N 1
ATOM 2435 C CA . SER A 1 321 ? -32.734 -9.552 137.649 1.00 128.45 321 SER A CA 1
ATOM 2436 C C . SER A 1 321 ? -32.053 -8.491 138.506 1.00 129.27 321 SER A C 1
ATOM 2437 O O . SER A 1 321 ? -32.158 -7.291 138.239 1.00 128.82 321 SER A O 1
ATOM 2440 N N . ARG A 1 322 ? -31.370 -8.943 139.551 1.00 129.79 322 ARG A N 1
ATOM 2441 C CA . ARG A 1 322 ? -30.672 -8.044 140.460 1.00 129.20 322 ARG A CA 1
ATOM 2442 C C . ARG A 1 322 ? -29.875 -7.036 139.650 1.00 125.99 322 ARG A C 1
ATOM 2443 O O . ARG A 1 322 ? -30.019 -5.830 139.833 1.00 126.64 322 ARG A O 1
ATOM 2451 N N . GLY A 1 323 ? -29.037 -7.540 138.749 1.00 121.32 323 GLY A N 1
ATOM 2452 C CA . GLY A 1 323 ? -28.240 -6.661 137.917 1.00 114.84 323 GLY A CA 1
ATOM 2453 C C . GLY A 1 323 ? -29.064 -6.114 136.768 1.00 109.97 323 GLY A C 1
ATOM 2454 O O . GLY A 1 323 ? -29.027 -4.911 136.492 1.00 110.88 323 GLY A O 1
ATOM 2455 N N . PHE A 1 324 ? -29.816 -6.991 136.100 1.00 104.14 324 PHE A N 1
ATOM 2456 C CA . PHE A 1 324 ? -30.644 -6.566 134.974 1.00 98.71 324 PHE A CA 1
ATOM 2457 C C . PHE A 1 324 ? -31.337 -5.267 135.317 1.00 94.12 324 PHE A C 1
ATOM 2458 O O . PHE A 1 324 ? -31.603 -4.449 134.442 1.00 94.56 324 PHE A O 1
ATOM 2466 N N . LEU A 1 325 ? -31.651 -5.098 136.597 1.00 89.37 325 LEU A N 1
ATOM 2467 C CA . LEU A 1 325 ? -32.287 -3.879 137.061 1.00 82.98 325 LEU A CA 1
ATOM 2468 C C . LEU A 1 325 ? -31.167 -2.939 137.474 1.00 79.91 325 LEU A C 1
ATOM 2469 O O . LEU A 1 325 ? -30.999 -1.881 136.878 1.00 80.88 325 LEU A O 1
ATOM 2474 N N . ALA A 1 326 ? -30.385 -3.343 138.471 1.00 78.16 326 ALA A N 1
ATOM 2475 C CA . ALA A 1 326 ? -29.268 -2.533 138.963 1.00 77.84 326 ALA A CA 1
ATOM 2476 C C . ALA A 1 326 ? -28.473 -1.889 137.834 1.00 76.02 326 ALA A C 1
ATOM 2477 O O . ALA A 1 326 ? -27.870 -0.833 138.017 1.00 75.08 326 ALA A O 1
ATOM 2479 N N . GLU A 1 327 ? -28.465 -2.537 136.675 1.00 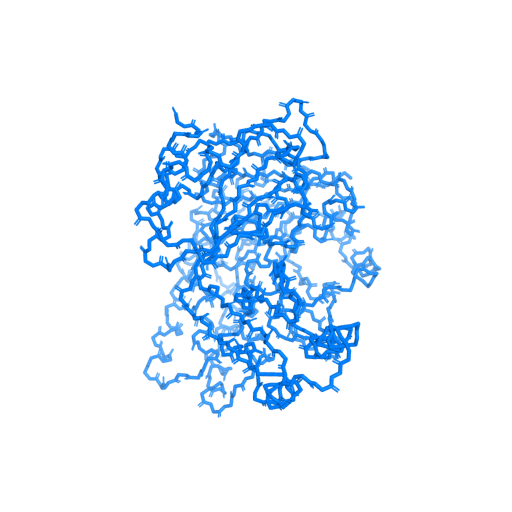75.55 327 GLU A N 1
ATOM 2480 C CA . GLU A 1 327 ? -27.748 -2.029 135.512 1.00 75.30 327 GLU A CA 1
ATOM 2481 C C . GLU A 1 327 ? -28.628 -1.031 134.774 1.00 74.36 327 GLU A C 1
ATOM 2482 O O . GLU A 1 327 ? -28.252 0.127 134.586 1.00 70.98 327 GLU A O 1
ATOM 2488 N N . VAL A 1 328 ? -29.802 -1.496 134.355 1.00 76.43 328 VAL A N 1
ATOM 2489 C CA . VAL A 1 328 ? -30.760 -0.658 133.646 1.00 76.78 328 VAL A CA 1
ATOM 2490 C C . VAL A 1 328 ? -30.789 0.726 134.297 1.00 77.70 328 VAL A C 1
ATOM 2491 O O . VAL A 1 328 ? -30.750 1.749 133.613 1.00 78.49 328 VAL A O 1
ATOM 2495 N N . PHE A 1 329 ? -30.809 0.750 135.624 1.00 77.04 329 PHE A N 1
ATOM 2496 C CA . PHE A 1 329 ? -30.865 2.002 136.366 1.00 81.31 329 PHE A CA 1
ATOM 2497 C C . PHE A 1 329 ? -29.524 2.719 136.471 1.00 82.47 329 PHE A C 1
ATOM 2498 O O . PHE A 1 329 ? -29.434 3.819 137.020 1.00 82.86 329 PHE A O 1
ATOM 2506 N N . GLY A 1 330 ? -28.487 2.092 135.930 1.00 83.38 330 GLY A N 1
ATOM 2507 C CA . GLY A 1 330 ? -27.158 2.678 135.959 1.00 84.56 330 GLY A CA 1
ATOM 2508 C C . GLY A 1 330 ? -26.780 3.159 134.575 1.00 84.75 330 GLY A C 1
ATOM 2509 O O . GLY A 1 330 ? -25.623 3.442 134.280 1.00 88.63 330 GLY A O 1
ATOM 2510 N N . ILE A 1 331 ? -27.782 3.234 133.715 1.00 82.40 331 ILE A N 1
ATOM 2511 C CA . ILE A 1 331 ? -27.591 3.692 132.359 1.00 80.63 331 ILE A CA 1
ATOM 2512 C C . ILE A 1 331 ? -28.329 5.012 132.285 1.00 81.98 331 ILE A C 1
ATOM 2513 O O . ILE A 1 331 ? -27.899 5.963 131.633 1.00 82.92 331 ILE A O 1
ATOM 2518 N N . LEU A 1 332 ? -29.453 5.051 132.985 1.00 82.77 332 LEU A N 1
ATOM 2519 C CA . LEU A 1 332 ? -30.285 6.234 133.035 1.00 85.36 332 LEU A CA 1
ATOM 2520 C C . LEU A 1 332 ? -29.564 7.184 133.976 1.00 88.00 332 LEU A C 1
ATOM 2521 O O . LEU A 1 332 ? -29.852 8.380 134.020 1.00 88.07 332 LEU A O 1
ATOM 2526 N N . ALA A 1 333 ? -28.612 6.627 134.720 1.00 90.13 333 ALA A N 1
ATOM 2527 C CA . ALA A 1 333 ? -27.819 7.390 135.677 1.00 91.20 333 ALA A CA 1
ATOM 2528 C C . ALA A 1 333 ? -26.740 8.174 134.955 1.00 90.20 333 ALA A C 1
ATOM 2529 O O . ALA A 1 333 ? -26.255 9.191 135.450 1.00 90.31 333 ALA A O 1
ATOM 2531 N N . ARG A 1 334 ? -26.358 7.677 133.786 1.00 89.62 334 ARG A N 1
ATOM 2532 C CA . ARG A 1 334 ? -25.337 8.324 132.981 1.00 91.46 334 ARG A CA 1
ATOM 2533 C C . ARG A 1 334 ? -26.048 9.344 132.118 1.00 90.89 334 ARG A C 1
ATOM 2534 O O . ARG A 1 334 ? -25.764 10.542 132.194 1.00 91.39 334 ARG A O 1
ATOM 2542 N N . HIS A 1 335 ? -26.983 8.853 131.308 1.00 90.04 335 HIS A N 1
ATOM 2543 C CA . HIS A 1 335 ? -27.763 9.702 130.415 1.00 88.62 335 HIS A CA 1
ATOM 2544 C C . HIS A 1 335 ? -28.648 10.628 131.239 1.00 87.12 335 HIS A C 1
ATOM 2545 O O . HIS A 1 335 ? -29.356 11.474 130.698 1.00 86.70 335 HIS A O 1
ATOM 2552 N N . ASN A 1 336 ? -28.589 10.461 132.554 1.00 88.95 336 ASN A N 1
ATOM 2553 C CA . ASN A 1 336 ? -29.399 11.234 133.486 1.00 90.88 336 ASN A CA 1
ATOM 2554 C C . ASN A 1 336 ? -30.836 11.499 133.041 1.00 90.41 336 ASN A C 1
ATOM 2555 O O . ASN A 1 336 ? -31.270 12.643 132.839 1.00 89.47 336 ASN A O 1
ATOM 2560 N N . ILE A 1 337 ? -31.551 10.382 132.901 1.00 86.83 337 ILE A N 1
ATOM 2561 C CA . ILE A 1 337 ? -32.955 10.323 132.533 1.00 79.91 337 ILE A CA 1
ATOM 2562 C C . ILE A 1 337 ? -33.697 10.032 133.836 1.00 78.18 337 ILE A C 1
ATOM 2563 O O . ILE A 1 337 ? -33.573 8.944 134.387 1.00 81.01 337 ILE A O 1
ATOM 2568 N N . SER A 1 338 ? -34.448 11.001 134.339 1.00 74.80 338 SER A N 1
ATOM 2569 C CA . SER A 1 338 ? -35.177 10.814 135.582 1.00 74.98 338 SER A CA 1
ATOM 2570 C C . SER A 1 338 ? -36.610 10.358 135.306 1.00 74.91 338 SER A C 1
ATOM 2571 O O . SER A 1 338 ? -37.283 10.899 134.424 1.00 75.91 338 SER A O 1
ATOM 2574 N N . VAL A 1 339 ? -37.065 9.358 136.062 1.00 74.37 339 VAL A N 1
ATOM 2575 C CA . VAL A 1 339 ? -38.415 8.802 135.925 1.00 68.72 339 VAL A CA 1
ATOM 2576 C C . VAL A 1 339 ? -39.190 8.909 137.235 1.00 66.91 339 VAL A C 1
ATOM 2577 O O . VAL A 1 339 ? -38.732 8.430 138.280 1.00 66.25 339 VAL A O 1
ATOM 2581 N N . ASP A 1 340 ? -40.364 9.534 137.169 1.00 63.17 340 ASP A N 1
ATOM 2582 C CA . ASP A 1 340 ? -41.224 9.707 138.336 1.00 60.07 340 ASP A CA 1
ATOM 2583 C C . ASP A 1 340 ? -42.052 8.452 138.572 1.00 58.57 340 ASP A C 1
ATOM 2584 O O . ASP A 1 340 ? -42.394 8.137 139.707 1.00 61.40 340 ASP A O 1
ATOM 2589 N N . LEU A 1 341 ? -42.390 7.748 137.498 1.00 53.71 341 LEU A N 1
ATOM 2590 C CA . LEU A 1 341 ? -43.234 6.572 137.619 1.00 55.88 341 LEU A CA 1
ATOM 2591 C C . LEU A 1 341 ? -42.734 5.301 136.923 1.00 55.04 341 LEU A C 1
ATOM 2592 O O . LEU A 1 341 ? -42.588 5.268 135.700 1.00 52.31 341 LEU A O 1
ATOM 2597 N N . ILE A 1 342 ? -42.489 4.256 137.718 1.00 53.77 342 ILE A N 1
ATOM 2598 C CA . ILE A 1 342 ? -42.036 2.964 137.208 1.00 53.22 342 ILE A CA 1
ATOM 2599 C C . ILE A 1 342 ? -42.950 1.844 137.698 1.00 52.83 342 ILE A C 1
ATOM 2600 O O . ILE A 1 342 ? -43.484 1.903 138.815 1.00 51.60 342 ILE A O 1
ATOM 2605 N N . THR A 1 343 ? -43.119 0.830 136.852 1.00 53.67 343 THR A N 1
ATOM 2606 C CA . THR A 1 343 ? -43.943 -0.334 137.156 1.00 58.21 343 THR A CA 1
ATOM 2607 C C . THR A 1 343 ? -43.221 -1.566 136.595 1.00 60.97 343 THR A C 1
ATOM 2608 O O . THR A 1 343 ? -42.750 -1.533 135.457 1.00 63.15 343 THR A O 1
ATOM 2612 N N . THR A 1 344 ? -43.120 -2.639 137.385 1.00 60.70 344 THR A N 1
ATOM 2613 C CA . THR A 1 344 ? -42.433 -3.854 136.924 1.00 58.24 344 THR A CA 1
ATOM 2614 C C . THR A 1 344 ? -43.247 -5.138 137.016 1.00 55.96 344 THR A C 1
ATOM 2615 O O . THR A 1 344 ? -44.321 -5.183 137.607 1.00 56.84 344 THR A O 1
ATOM 2619 N N . SER A 1 345 ? -42.715 -6.182 136.401 1.00 54.36 345 SER A N 1
ATOM 2620 C CA . SER A 1 345 ? -43.325 -7.502 136.426 1.00 54.70 345 SER A CA 1
ATOM 2621 C C . SER A 1 345 ? -42.202 -8.462 136.061 1.00 55.96 345 SER A C 1
ATOM 2622 O O . SER A 1 345 ? -41.955 -8.757 134.880 1.00 57.15 345 SER A O 1
ATOM 2625 N N . GLU A 1 346 ? -41.517 -8.935 137.099 1.00 56.52 346 GLU A N 1
ATOM 2626 C CA . GLU A 1 346 ? -40.378 -9.831 136.950 1.00 56.92 346 GLU A CA 1
ATOM 2627 C C . GLU A 1 346 ? -39.271 -9.040 136.303 1.00 56.37 346 GLU A C 1
ATOM 2628 O O . GLU A 1 346 ? -38.776 -8.087 136.890 1.00 55.41 346 GLU A O 1
ATOM 2634 N N . VAL A 1 347 ? -38.897 -9.416 135.088 1.00 57.35 347 VAL A N 1
ATOM 2635 C CA . VAL A 1 347 ? -37.824 -8.716 134.402 1.00 62.36 347 VAL A CA 1
ATOM 2636 C C . VAL A 1 347 ? -38.320 -7.745 133.336 1.00 65.32 347 VAL A C 1
ATOM 2637 O O . VAL A 1 347 ? -37.574 -7.360 132.431 1.00 65.46 347 VAL A O 1
ATOM 2641 N N . SER A 1 348 ? -39.583 -7.351 133.440 1.00 67.84 348 SER A N 1
ATOM 2642 C CA . SER A 1 348 ? -40.165 -6.411 132.486 1.00 68.32 348 SER A CA 1
ATOM 2643 C C . SER A 1 348 ? -40.401 -5.133 133.271 1.00 66.25 348 SER A C 1
ATOM 2644 O O . SER A 1 348 ? -41.141 -5.137 134.252 1.00 70.69 348 SER A O 1
ATOM 2647 N N . VAL A 1 349 ? -39.761 -4.046 132.868 1.00 61.79 349 VAL A N 1
ATOM 2648 C CA . VAL A 1 349 ? -39.930 -2.786 133.582 1.00 62.23 349 VAL A CA 1
ATOM 2649 C C . VAL A 1 349 ? -40.461 -1.668 132.678 1.00 62.85 349 VAL A C 1
ATOM 2650 O O . VAL A 1 349 ? -39.798 -1.265 131.727 1.00 63.58 349 VAL A O 1
ATOM 2654 N N . ALA A 1 350 ? -41.668 -1.183 132.979 1.00 63.07 350 ALA A N 1
ATOM 2655 C CA . ALA A 1 350 ? -42.308 -0.122 132.191 1.00 60.23 350 ALA A CA 1
ATOM 2656 C C . ALA A 1 350 ? -42.023 1.246 132.784 1.00 58.58 350 ALA A C 1
ATOM 2657 O O . ALA A 1 350 ? -42.440 1.558 133.905 1.00 55.71 350 ALA A O 1
ATOM 2659 N N . LEU A 1 351 ? -41.313 2.061 132.010 1.00 57.74 351 LEU A N 1
ATOM 2660 C CA . LEU A 1 351 ? -40.930 3.402 132.434 1.00 58.17 351 LEU A CA 1
ATOM 2661 C C . LEU A 1 351 ? -41.852 4.502 131.889 1.00 55.18 351 LEU A C 1
ATOM 2662 O O . LEU A 1 351 ? -42.124 4.549 130.685 1.00 53.51 351 LEU A O 1
ATOM 2667 N N . THR A 1 352 ? -42.321 5.379 132.781 1.00 51.53 352 THR A N 1
ATOM 2668 C CA . THR A 1 352 ? -43.210 6.487 132.412 1.00 51.38 352 THR A CA 1
ATOM 2669 C C . THR A 1 352 ? -42.397 7.761 132.211 1.00 51.25 352 THR A C 1
ATOM 2670 O O . THR A 1 352 ? -41.972 8.387 133.179 1.00 51.47 352 THR A O 1
ATOM 2674 N N . LEU A 1 353 ? -42.195 8.156 130.957 1.00 54.18 353 LEU A N 1
ATOM 2675 C CA . LEU A 1 353 ? -41.389 9.341 130.658 1.00 56.14 353 LEU A CA 1
ATOM 2676 C C . LEU A 1 353 ? -42.114 10.635 130.297 1.00 55.29 353 LEU A C 1
ATOM 2677 O O . LEU A 1 353 ? -42.880 10.704 129.329 1.00 52.71 353 LEU A O 1
ATOM 2682 N N . ASP A 1 354 ? -41.831 11.669 131.081 1.00 54.61 354 ASP A N 1
ATOM 2683 C CA . ASP A 1 354 ? -42.424 12.989 130.898 1.00 58.25 354 ASP A CA 1
ATOM 2684 C C . ASP A 1 354 ? -41.606 13.811 129.903 1.00 59.94 354 ASP A C 1
ATOM 2685 O O . ASP A 1 354 ? -40.437 13.514 129.658 1.00 61.49 354 ASP A O 1
ATOM 2690 N N . THR A 1 355 ? -42.215 14.830 129.307 1.00 61.72 355 THR A N 1
ATOM 2691 C CA . THR A 1 355 ? -41.475 15.665 128.369 1.00 62.71 355 THR A CA 1
ATOM 2692 C C . THR A 1 355 ? -40.382 16.362 129.162 1.00 64.99 355 THR A C 1
ATOM 2693 O O . THR A 1 355 ? -40.431 16.416 130.394 1.00 66.13 355 THR A O 1
ATOM 2697 N N . THR A 1 356 ? -39.403 16.905 128.454 1.00 64.27 356 THR A N 1
ATOM 2698 C CA . THR A 1 356 ? -38.271 17.568 129.087 1.00 64.65 356 THR A CA 1
ATOM 2699 C C . THR A 1 356 ? -38.588 18.806 129.923 1.00 62.03 356 THR A C 1
ATOM 2700 O O . THR A 1 356 ? -38.020 18.996 131.007 1.00 60.83 356 THR A O 1
ATOM 2704 N N . GLY A 1 357 ? -39.493 19.645 129.428 1.00 56.62 357 GLY A N 1
ATOM 2705 C CA . GLY A 1 357 ? -39.776 20.875 130.139 1.00 54.96 357 GLY A CA 1
ATOM 2706 C C . GLY A 1 357 ? -38.595 21.818 129.907 1.00 53.13 357 GLY A C 1
ATOM 2707 O O . GLY A 1 357 ? -38.462 22.862 130.546 1.00 50.02 357 GLY A O 1
ATOM 2708 N N . SER A 1 358 ? -37.720 21.440 128.979 1.00 55.69 358 SER A N 1
ATOM 2709 C CA . SER A 1 358 ? -36.562 22.256 128.673 1.00 55.01 358 SER A CA 1
ATOM 2710 C C . SER A 1 358 ? -36.960 23.474 127.849 1.00 54.94 358 SER A C 1
ATOM 2711 O O . SER A 1 358 ? -37.961 23.459 127.137 1.00 52.17 358 SER A O 1
ATOM 2714 N N . THR A 1 359 ? -36.166 24.532 127.963 1.00 54.97 359 THR A N 1
ATOM 2715 C CA . THR A 1 359 ? -36.407 25.772 127.245 1.00 52.79 359 THR A CA 1
ATOM 2716 C C . THR A 1 359 ? -36.224 25.548 125.743 1.00 53.43 359 THR A C 1
ATOM 2717 O O . THR A 1 359 ? -36.838 26.225 124.921 1.00 49.64 359 THR A O 1
ATOM 2721 N N . SER A 1 360 ? -35.376 24.596 125.379 1.00 58.94 360 SER A N 1
ATOM 2722 C CA . SER A 1 360 ? -35.147 24.318 123.969 1.00 64.35 360 SER A CA 1
ATOM 2723 C C . SER A 1 360 ? -36.024 23.159 123.489 1.00 67.41 360 SER A C 1
ATOM 2724 O O . SER A 1 360 ? -35.996 22.061 124.046 1.00 65.11 360 SER A O 1
ATOM 2727 N N . THR A 1 361 ? -36.806 23.426 122.449 1.00 73.41 361 THR A N 1
ATOM 2728 C CA . THR A 1 361 ? -37.707 22.443 121.853 1.00 79.35 361 THR A CA 1
ATOM 2729 C C . THR A 1 361 ? -37.038 21.114 121.504 1.00 84.59 361 THR A C 1
ATOM 2730 O O . THR A 1 361 ? -37.404 20.060 122.040 1.00 83.01 361 THR A O 1
ATOM 2734 N N . GLY A 1 362 ? -36.060 21.187 120.601 1.00 89.27 362 GLY A N 1
ATOM 2735 C CA . GLY A 1 362 ? -35.341 20.010 120.140 1.00 94.34 362 GLY A CA 1
ATOM 2736 C C . GLY A 1 362 ? -34.730 19.073 121.166 1.00 98.49 362 GLY A C 1
ATOM 2737 O O . GLY A 1 362 ? -33.957 18.189 120.799 1.00 98.97 362 GLY A O 1
ATOM 2738 N N . ASP A 1 363 ? -35.055 19.254 122.442 1.00 100.97 363 ASP A N 1
ATOM 2739 C CA . ASP A 1 363 ? -34.512 18.386 123.480 1.00 102.22 363 ASP A CA 1
ATOM 2740 C C . ASP A 1 363 ? -35.228 17.041 123.325 1.00 103.74 363 ASP A C 1
ATOM 2741 O O . ASP A 1 363 ? -36.427 16.926 123.600 1.00 105.41 363 ASP A O 1
ATOM 2746 N N . THR A 1 364 ? -34.491 16.035 122.861 1.00 102.23 364 THR A N 1
ATOM 2747 C CA . THR A 1 364 ? -35.045 14.702 122.647 1.00 101.40 364 THR A CA 1
ATOM 2748 C C . THR A 1 364 ? -34.513 13.738 123.707 1.00 102.09 364 THR A C 1
ATOM 2749 O O . THR A 1 364 ? -33.311 13.471 123.771 1.00 104.72 364 THR A O 1
ATOM 2753 N N . LEU A 1 365 ? -35.413 13.218 124.538 1.00 99.25 365 LEU A N 1
ATOM 2754 C CA . LEU A 1 365 ? -35.027 12.309 125.615 1.00 95.42 365 LEU A CA 1
ATOM 2755 C C . LEU A 1 365 ? -34.302 11.040 125.184 1.00 93.64 365 LEU A C 1
ATOM 2756 O O . LEU A 1 365 ? -33.215 10.744 125.682 1.00 93.05 365 LEU A O 1
ATOM 2761 N N . LEU A 1 366 ? -34.889 10.299 124.253 1.00 91.55 366 LEU A N 1
ATOM 2762 C CA . LEU A 1 366 ? -34.281 9.051 123.815 1.00 91.99 366 LEU A CA 1
ATOM 2763 C C . LEU A 1 366 ? -33.224 9.116 122.721 1.00 91.61 366 LEU A C 1
ATOM 2764 O O . LEU A 1 366 ? -33.529 9.035 121.533 1.00 89.79 366 LEU A O 1
ATOM 2769 N N . THR A 1 367 ? -31.973 9.233 123.155 1.00 93.13 367 THR A N 1
ATOM 2770 C CA . THR A 1 367 ? -30.817 9.307 122.271 1.00 93.57 367 THR A CA 1
ATOM 2771 C C . THR A 1 367 ? -30.442 7.911 121.756 1.00 95.46 367 THR A C 1
ATOM 2772 O O . THR A 1 367 ? -30.534 6.925 122.488 1.00 96.83 367 THR A O 1
ATOM 2776 N N . GLN A 1 368 ? -30.022 7.829 120.496 1.00 97.24 368 GLN A N 1
ATOM 2777 C CA . GLN A 1 368 ? -29.640 6.555 119.887 1.00 98.66 368 GLN A CA 1
ATOM 2778 C C . GLN A 1 368 ? -28.466 5.871 120.572 1.00 97.81 368 GLN A C 1
ATOM 2779 O O . GLN A 1 368 ? -28.285 4.664 120.433 1.00 95.17 368 GLN A O 1
ATOM 2785 N N . SER A 1 369 ? -27.652 6.643 121.286 1.00 99.36 369 SER A N 1
ATOM 2786 C CA . SER A 1 369 ? -26.511 6.067 121.995 1.00 100.73 369 SER A CA 1
ATOM 2787 C C . SER A 1 369 ? -27.127 5.205 123.086 1.00 102.06 369 SER A C 1
ATOM 2788 O O . SER A 1 369 ? -26.789 4.029 123.265 1.00 102.91 369 SER A O 1
ATOM 2791 N N . LEU A 1 370 ? -28.050 5.823 123.809 1.00 101.64 370 LEU A N 1
ATOM 2792 C CA . LEU A 1 370 ? -28.769 5.166 124.879 1.00 101.85 370 LEU A CA 1
ATOM 2793 C C . LEU A 1 370 ? -29.423 3.897 124.369 1.00 102.66 370 LEU A C 1
ATOM 2794 O O . LEU A 1 370 ? -29.131 2.795 124.833 1.00 103.74 370 LEU A O 1
ATOM 2799 N N . LEU A 1 371 ? -30.324 4.057 123.410 1.00 101.36 371 LEU A N 1
ATOM 2800 C CA . LEU A 1 371 ? -31.029 2.908 122.876 1.00 102.36 371 LEU A CA 1
ATOM 2801 C C . LEU A 1 371 ? -30.122 1.744 122.561 1.00 105.19 371 LEU A C 1
ATOM 2802 O O . LEU A 1 371 ? -30.210 0.722 123.242 1.00 105.90 371 LEU A O 1
ATOM 2807 N N . MET A 1 372 ? -29.247 1.864 121.563 1.00 107.65 372 MET A N 1
ATOM 2808 C CA . MET A 1 372 ? -28.415 0.719 121.253 1.00 108.04 372 MET A CA 1
ATOM 2809 C C . MET A 1 372 ? -27.722 0.192 122.498 1.00 108.27 372 MET A C 1
ATOM 2810 O O . MET A 1 372 ? -27.432 -1.001 122.561 1.00 108.68 372 MET A O 1
ATOM 2815 N N . GLU A 1 373 ? -27.463 1.032 123.504 1.00 106.84 373 GLU A N 1
ATOM 2816 C CA . GLU A 1 373 ? -26.819 0.468 124.689 1.00 105.10 373 GLU A CA 1
ATOM 2817 C C . GLU A 1 373 ? -27.849 -0.389 125.431 1.00 106.34 373 GLU A C 1
ATOM 2818 O O . GLU A 1 373 ? -27.522 -1.464 125.951 1.00 108.40 373 GLU A O 1
ATOM 2824 N N . LEU A 1 374 ? -29.099 0.068 125.433 1.00 104.90 374 LEU A N 1
ATOM 2825 C CA . LEU A 1 374 ? -30.181 -0.642 126.090 1.00 102.42 374 LEU A CA 1
ATOM 2826 C C . LEU A 1 374 ? -30.762 -1.724 125.191 1.00 100.75 374 LEU A C 1
ATOM 2827 O O . LEU A 1 374 ? -31.110 -2.799 125.665 1.00 101.25 374 LEU A O 1
ATOM 2832 N N . SER A 1 375 ? -30.850 -1.453 123.894 1.00 99.68 375 SER A N 1
ATOM 2833 C CA . SER A 1 375 ? -31.437 -2.414 122.964 1.00 99.27 375 SER A CA 1
ATOM 2834 C C . SER A 1 375 ? -30.799 -3.802 122.996 1.00 99.38 375 SER A C 1
ATOM 2835 O O . SER A 1 375 ? -31.492 -4.813 122.794 1.00 97.36 375 SER A O 1
ATOM 2838 N N . ALA A 1 376 ? -29.490 -3.849 123.246 1.00 99.37 376 ALA A N 1
ATOM 2839 C CA . ALA A 1 376 ? -28.755 -5.112 123.300 1.00 98.75 376 ALA A CA 1
ATOM 2840 C C . ALA A 1 376 ? -28.842 -5.729 124.688 1.00 96.90 376 ALA A C 1
ATOM 2841 O O . ALA A 1 376 ? -28.970 -6.945 124.829 1.00 97.05 376 ALA A O 1
ATOM 2843 N N . LEU A 1 377 ? -28.764 -4.883 125.711 1.00 92.83 377 LEU A N 1
ATOM 2844 C CA . LEU A 1 377 ? -28.846 -5.345 127.088 1.00 87.73 377 LEU A CA 1
ATOM 2845 C C . LEU A 1 377 ? -30.248 -5.841 127.441 1.00 84.13 377 LEU A C 1
ATOM 2846 O O . LEU A 1 377 ? -30.427 -6.590 128.399 1.00 83.14 377 LEU A O 1
ATOM 2851 N N . CYS A 1 378 ? -31.240 -5.421 126.667 1.00 81.89 378 CYS A N 1
ATOM 2852 C CA . CYS A 1 378 ? -32.621 -5.811 126.922 1.00 81.09 378 CYS A CA 1
ATOM 2853 C C . CYS A 1 378 ? -33.532 -5.220 125.863 1.00 77.44 378 CYS A C 1
ATOM 2854 O O . CYS A 1 378 ? -33.423 -4.045 125.547 1.00 76.83 378 CYS A O 1
ATOM 2857 N N . ARG A 1 379 ? -34.422 -6.036 125.313 1.00 75.84 379 ARG A N 1
ATOM 2858 C CA . ARG A 1 379 ? -35.354 -5.568 124.304 1.00 75.87 379 ARG A CA 1
ATOM 2859 C C . ARG A 1 379 ? -36.083 -4.310 124.798 1.00 80.77 379 ARG A C 1
ATOM 2860 O O . ARG A 1 379 ? -36.483 -4.229 125.966 1.00 81.16 379 ARG A O 1
ATOM 2868 N N . VAL A 1 380 ? -36.268 -3.343 123.897 1.00 82.85 380 VAL A N 1
ATOM 2869 C CA . VAL A 1 380 ? -36.940 -2.083 124.223 1.00 81.81 380 VAL A CA 1
ATOM 2870 C C . VAL A 1 380 ? -38.294 -1.911 123.546 1.00 78.12 380 VAL A C 1
ATOM 2871 O O . VAL A 1 380 ? -38.611 -2.582 122.564 1.00 77.67 380 VAL A O 1
ATOM 2875 N N . GLU A 1 381 ? -39.083 -0.995 124.093 1.00 76.50 381 GLU A N 1
ATOM 2876 C CA . GLU A 1 381 ? -40.405 -0.672 123.572 1.00 76.64 381 GLU A CA 1
ATOM 2877 C C . GLU A 1 381 ? -40.691 0.787 123.883 1.00 75.77 381 GLU A C 1
ATOM 2878 O O . GLU A 1 381 ? -40.297 1.287 124.944 1.00 74.35 381 GLU A O 1
ATOM 2884 N N . VAL A 1 382 ? -41.362 1.471 122.958 1.00 74.63 382 VAL A N 1
ATOM 2885 C CA . VAL A 1 382 ? -41.700 2.878 123.157 1.00 74.76 382 VAL A CA 1
ATOM 2886 C C . VAL A 1 382 ? -43.081 3.233 122.619 1.00 73.01 382 VAL A C 1
ATOM 2887 O O . VAL A 1 382 ? -43.344 3.115 121.423 1.00 73.59 382 VAL A O 1
ATOM 2891 N N . GLU A 1 383 ? -43.955 3.671 123.519 1.00 70.38 383 GLU A N 1
ATOM 2892 C CA . GLU A 1 383 ? -45.306 4.071 123.156 1.00 69.02 383 GLU A CA 1
ATOM 2893 C C . GLU A 1 383 ? -45.452 5.569 123.438 1.00 66.47 383 GLU A C 1
ATOM 2894 O O . GLU A 1 383 ? -45.079 6.039 124.513 1.00 61.86 383 GLU A O 1
ATOM 2900 N N . GLU A 1 384 ? -45.985 6.314 122.471 1.00 65.74 384 GLU A N 1
ATOM 2901 C CA . GLU A 1 384 ? -46.148 7.757 122.634 1.00 68.48 384 GLU A CA 1
ATOM 2902 C C . GLU A 1 384 ? -47.600 8.217 122.618 1.00 69.09 384 GLU A C 1
ATOM 2903 O O . GLU A 1 384 ? -48.520 7.412 122.464 1.00 68.58 384 GLU A O 1
ATOM 2909 N N . GLY A 1 385 ? -47.796 9.523 122.781 1.00 68.73 385 GLY A N 1
ATOM 2910 C CA . GLY A 1 385 ? -49.139 10.070 122.764 1.00 66.37 385 GLY A CA 1
ATOM 2911 C C . GLY A 1 385 ? -49.979 9.522 123.893 1.00 63.98 385 GLY A C 1
ATOM 2912 O O . GLY A 1 385 ? -51.172 9.276 123.735 1.00 64.63 385 GLY A O 1
ATOM 2913 N N . LEU A 1 386 ? -49.341 9.327 125.040 1.00 59.60 386 LEU A N 1
ATOM 2914 C CA . LEU A 1 386 ? -50.009 8.818 126.227 1.00 51.77 386 LEU A CA 1
ATOM 2915 C C . LEU A 1 386 ? -50.038 9.954 127.244 1.00 49.83 386 LEU A C 1
ATOM 2916 O O . LEU A 1 386 ? -49.124 10.778 127.280 1.00 48.01 386 LEU A O 1
ATOM 2921 N N . ALA A 1 387 ? -51.086 9.996 128.064 1.00 50.11 387 ALA A N 1
ATOM 2922 C CA . ALA A 1 387 ? -51.244 11.038 129.077 1.00 47.39 387 ALA A CA 1
ATOM 2923 C C . ALA A 1 387 ? -51.371 10.461 130.490 1.00 48.97 387 ALA A C 1
ATOM 2924 O O . ALA A 1 387 ? -52.089 9.482 130.712 1.00 47.06 387 ALA A O 1
ATOM 2926 N N . LEU A 1 388 ? -50.674 11.070 131.446 1.00 50.86 388 LEU A N 1
ATOM 2927 C CA . LEU A 1 388 ? -50.719 10.607 132.833 1.00 52.02 388 LEU A CA 1
ATOM 2928 C C . LEU A 1 388 ? -51.813 11.296 133.635 1.00 57.02 388 LEU A C 1
ATOM 2929 O O . LEU A 1 388 ? -51.976 12.516 133.554 1.00 60.53 388 LEU A O 1
ATOM 2934 N N . VAL A 1 389 ? -52.556 10.512 134.413 1.00 56.59 389 VAL A N 1
ATOM 2935 C CA . VAL A 1 389 ? -53.598 11.059 135.273 1.00 55.29 389 VAL A CA 1
ATOM 2936 C C . VAL A 1 389 ? -53.245 10.693 136.717 1.00 54.30 389 VAL A C 1
ATOM 2937 O O . VAL A 1 389 ? -53.041 9.524 137.047 1.00 55.01 389 VAL A O 1
ATOM 2941 N N . ALA A 1 390 ? -53.167 11.704 137.569 1.00 51.06 390 ALA A N 1
ATOM 2942 C CA . ALA A 1 390 ? -52.818 11.496 138.961 1.00 49.35 390 ALA A CA 1
ATOM 2943 C C . ALA A 1 390 ? -53.898 11.960 139.928 1.00 50.22 390 ALA A C 1
ATOM 2944 O O . ALA A 1 390 ? -54.524 12.990 139.712 1.00 53.30 390 ALA A O 1
ATOM 2946 N N . LEU A 1 391 ? -54.116 11.197 140.993 1.00 50.30 391 LEU A N 1
ATOM 2947 C CA . LEU A 1 391 ? -55.079 11.576 142.019 1.00 50.35 391 LEU A CA 1
ATOM 2948 C C . LEU A 1 391 ? -54.288 11.873 143.271 1.00 53.21 391 LEU A C 1
ATOM 2949 O O . LEU A 1 391 ? -53.572 11.017 143.782 1.00 56.83 391 LEU A O 1
ATOM 2954 N N . ILE A 1 392 ? -54.410 13.083 143.776 1.00 55.89 392 ILE A N 1
ATOM 2955 C CA . ILE A 1 392 ? -53.679 13.426 144.970 1.00 61.27 392 ILE A CA 1
ATOM 2956 C C . ILE A 1 392 ? -54.607 13.577 146.150 1.00 69.15 392 ILE A C 1
ATOM 2957 O O . ILE A 1 392 ? -55.697 14.151 146.040 1.00 71.78 392 ILE A O 1
ATOM 2962 N N . GLY A 1 393 ? -54.159 13.043 147.280 1.00 69.90 393 GLY A N 1
ATOM 2963 C CA . GLY A 1 393 ? -54.935 13.104 148.494 1.00 70.81 393 GLY A CA 1
ATOM 2964 C C . GLY A 1 393 ? -54.069 12.705 149.662 1.00 73.17 393 GLY A C 1
ATOM 2965 O O . GLY A 1 393 ? -52.872 13.014 149.697 1.00 73.77 393 GLY A O 1
ATOM 2966 N N . ASN A 1 394 ? -54.661 11.988 150.610 1.00 73.21 394 ASN A N 1
ATOM 2967 C CA . ASN A 1 394 ? -53.928 11.587 151.798 1.00 73.19 394 ASN A CA 1
ATOM 2968 C C . ASN A 1 394 ? -54.311 10.195 152.285 1.00 74.29 394 ASN A C 1
ATOM 2969 O O . ASN A 1 394 ? -55.491 9.849 152.353 1.00 74.20 394 ASN A O 1
ATOM 2974 N N . ASP A 1 395 ? -53.300 9.394 152.604 1.00 75.69 395 ASP A N 1
ATOM 2975 C CA . ASP A 1 395 ? -53.516 8.034 153.089 1.00 80.51 395 ASP A CA 1
ATOM 2976 C C . ASP A 1 395 ? -54.368 7.165 152.161 1.00 81.22 395 ASP A C 1
ATOM 2977 O O . ASP A 1 395 ? -55.189 6.366 152.620 1.00 80.31 395 ASP A O 1
ATOM 2982 N N . LEU A 1 396 ? -54.163 7.318 150.856 1.00 81.17 396 LEU A N 1
ATOM 2983 C CA . LEU A 1 396 ? -54.902 6.538 149.873 1.00 82.65 396 LEU A CA 1
ATOM 2984 C C . LEU A 1 396 ? -54.527 5.058 149.972 1.00 85.68 396 LEU A C 1
ATOM 2985 O O . LEU A 1 396 ? -55.348 4.182 149.684 1.00 85.62 396 LEU A O 1
ATOM 2990 N N . SER A 1 397 ? -53.286 4.793 150.389 1.00 86.82 397 SER A N 1
ATOM 2991 C CA . SER A 1 397 ? -52.762 3.431 150.511 1.00 86.21 397 SER A CA 1
ATOM 2992 C C . SER A 1 397 ? -53.362 2.627 151.653 1.00 86.54 397 SER A C 1
ATOM 2993 O O . SER A 1 397 ? -53.638 1.439 151.493 1.00 86.73 397 SER A O 1
ATOM 2996 N N . LYS A 1 398 ? -53.559 3.264 152.804 1.00 86.08 398 LYS A N 1
ATOM 2997 C CA . LYS A 1 398 ? -54.130 2.569 153.952 1.00 85.36 398 LYS A CA 1
ATOM 2998 C C . LYS A 1 398 ? -55.600 2.919 154.168 1.00 83.60 398 LYS A C 1
ATOM 2999 O O . LYS A 1 398 ? -56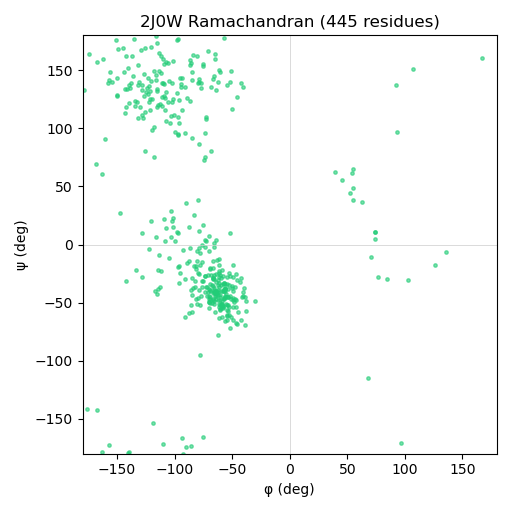.094 2.889 155.298 1.00 83.79 398 LYS A O 1
ATOM 3005 N N . ALA A 1 399 ? -56.292 3.246 153.079 1.00 79.09 399 ALA A N 1
ATOM 3006 C CA . ALA A 1 399 ? -57.704 3.602 153.132 1.00 73.85 399 ALA A CA 1
ATOM 3007 C C . ALA A 1 399 ? -58.481 2.633 152.255 1.00 74.33 399 ALA A C 1
ATOM 3008 O O . ALA A 1 399 ? -57.881 1.876 151.499 1.00 74.75 399 ALA A O 1
ATOM 3010 N N . CYS A 1 400 ? -59.809 2.664 152.338 1.00 75.77 400 CYS A N 1
ATOM 3011 C CA . CYS A 1 400 ? -60.646 1.746 151.557 1.00 78.63 400 CYS A CA 1
ATOM 3012 C C . CYS A 1 400 ? -61.423 2.325 150.380 1.00 78.15 400 CYS A C 1
ATOM 3013 O O . CYS A 1 400 ? -61.698 3.523 150.333 1.00 78.68 400 CYS A O 1
ATOM 3016 N N . GLY A 1 401 ? -61.766 1.445 149.434 1.00 77.09 401 GLY A N 1
ATOM 3017 C CA . GLY A 1 401 ? -62.543 1.817 148.261 1.00 77.61 401 GLY A CA 1
ATOM 3018 C C . GLY A 1 401 ? -61.855 2.616 147.172 1.00 80.28 401 GLY A C 1
ATOM 3019 O O . GLY A 1 401 ? -62.514 3.099 146.247 1.00 82.57 401 GLY A O 1
ATOM 3020 N N . VAL A 1 402 ? -60.536 2.745 147.253 1.00 80.04 402 VAL A N 1
ATOM 3021 C CA . VAL A 1 402 ? -59.804 3.521 146.265 1.00 80.44 402 VAL A CA 1
ATOM 3022 C C . VAL A 1 402 ? -59.899 2.989 144.840 1.00 79.60 402 VAL A C 1
ATOM 3023 O O . VAL A 1 402 ? -60.095 3.759 143.908 1.00 81.51 402 VAL A O 1
ATOM 3027 N N . GLY A 1 403 ? -59.773 1.682 144.664 1.00 77.05 403 GLY A N 1
ATOM 3028 C CA . GLY A 1 403 ? -59.842 1.132 143.322 1.00 76.76 403 GLY A CA 1
ATOM 3029 C C . GLY A 1 403 ? -61.172 1.303 142.609 1.00 77.10 403 GLY A C 1
ATOM 3030 O O . GLY A 1 403 ? -61.213 1.572 141.406 1.00 76.70 403 GLY A O 1
ATOM 3031 N N . LYS A 1 404 ? -62.264 1.134 143.346 1.00 78.82 404 LYS A N 1
ATOM 3032 C CA . LYS A 1 404 ? -63.608 1.247 142.787 1.00 81.40 404 LYS A CA 1
ATOM 3033 C C . LYS A 1 404 ? -63.929 2.705 142.487 1.00 81.50 404 LYS A C 1
ATOM 3034 O O . LYS A 1 404 ? -64.457 3.044 141.415 1.00 79.98 404 LYS A O 1
ATOM 3040 N N . GLU A 1 405 ? -63.585 3.564 143.441 1.00 80.25 405 GLU A N 1
ATOM 3041 C CA . GLU A 1 405 ? -63.844 4.988 143.328 1.00 80.13 405 GLU A CA 1
ATOM 3042 C C . GLU A 1 405 ? -63.212 5.625 142.092 1.00 79.82 405 GLU A C 1
ATOM 3043 O O . GLU A 1 405 ? -63.832 6.469 141.443 1.00 80.09 405 GLU A O 1
ATOM 3049 N N . VAL A 1 406 ? -61.989 5.213 141.766 1.00 77.54 406 VAL A N 1
ATOM 3050 C CA . VAL A 1 406 ? -61.269 5.758 140.619 1.00 75.98 406 VAL A CA 1
ATOM 3051 C C . VAL A 1 406 ? -61.591 5.109 139.279 1.00 77.75 406 VAL A C 1
ATOM 3052 O O . VAL A 1 406 ? -61.763 5.799 138.276 1.00 78.02 406 VAL A O 1
ATOM 3056 N N . PHE A 1 407 ? -61.671 3.785 139.261 1.00 79.19 407 PHE A N 1
ATOM 3057 C CA . PHE A 1 407 ? -61.911 3.066 138.019 1.00 77.44 407 PHE A CA 1
ATOM 3058 C C . PHE A 1 407 ? -63.358 2.674 137.744 1.00 78.01 407 PHE A C 1
ATOM 3059 O O . PHE A 1 407 ? -63.629 1.926 136.805 1.00 78.16 407 PHE A O 1
ATOM 3067 N N . GLY A 1 408 ? -64.284 3.189 138.549 1.00 78.70 408 GLY A N 1
ATOM 3068 C CA . GLY A 1 408 ? -65.688 2.874 138.353 1.00 79.99 408 GLY A CA 1
ATOM 3069 C C . GLY A 1 408 ? -66.271 3.593 137.149 1.00 81.73 408 GLY A C 1
ATOM 3070 O O . GLY A 1 408 ? -67.215 3.114 136.506 1.00 80.07 408 GLY A O 1
ATOM 3071 N N . VAL A 1 409 ? -65.679 4.740 136.831 1.00 81.46 409 VAL A N 1
ATOM 3072 C CA . VAL A 1 409 ? -66.126 5.574 135.721 1.00 81.58 409 VAL A CA 1
ATOM 3073 C C . VAL A 1 409 ? -65.362 5.370 134.415 1.00 81.94 409 VAL A C 1
ATOM 3074 O O . VAL A 1 409 ? -65.844 5.733 133.339 1.00 82.23 409 VAL A O 1
ATOM 3078 N N . LEU A 1 410 ? -64.175 4.784 134.515 1.00 82.63 410 LEU A N 1
ATOM 3079 C CA . LEU A 1 410 ? -63.300 4.576 133.366 1.00 81.40 410 LEU A CA 1
ATOM 3080 C C . LEU A 1 410 ? -63.511 3.296 132.581 1.00 82.52 410 LEU A C 1
ATOM 3081 O O . LEU A 1 410 ? -62.660 2.912 131.782 1.00 82.72 410 LEU A O 1
ATOM 3086 N N . GLU A 1 411 ? -64.646 2.643 132.803 1.00 84.75 411 GLU A N 1
ATOM 3087 C CA . GLU A 1 411 ? -64.958 1.393 132.117 1.00 85.54 411 GLU A CA 1
ATOM 3088 C C . GLU A 1 411 ? -64.734 1.497 130.620 1.00 85.77 411 GLU A C 1
ATOM 3089 O O . GLU A 1 411 ? -64.078 0.646 130.022 1.00 87.51 411 GLU A O 1
ATOM 3095 N N . PRO A 1 412 ? -65.278 2.547 129.995 1.00 85.89 412 PRO A N 1
ATOM 3096 C CA . PRO A 1 412 ? -65.142 2.771 128.553 1.00 88.51 412 PRO A CA 1
ATOM 3097 C C . PRO A 1 412 ? -63.728 3.072 128.022 1.00 89.81 412 PRO A C 1
ATOM 3098 O O . PRO A 1 412 ? -63.553 3.277 126.817 1.00 91.62 412 PRO A O 1
ATOM 3102 N N . PHE A 1 413 ? -62.727 3.077 128.902 1.00 87.25 413 PHE A N 1
ATOM 3103 C CA . PHE A 1 413 ? -61.364 3.401 128.484 1.00 82.75 413 PHE A CA 1
ATOM 3104 C C . PHE A 1 413 ? -60.289 2.329 128.589 1.00 79.92 413 PHE A C 1
ATOM 3105 O O . PHE A 1 413 ? -60.504 1.249 129.132 1.00 80.66 413 PHE A O 1
ATOM 3113 N N . ASN A 1 414 ? -59.114 2.653 128.062 1.00 76.40 414 ASN A N 1
ATOM 3114 C CA . ASN A 1 414 ? -57.995 1.734 128.119 1.00 72.86 414 ASN A CA 1
ATOM 3115 C C . ASN A 1 414 ? -56.972 2.238 129.112 1.00 67.91 414 ASN A C 1
ATOM 3116 O O . ASN A 1 414 ? -56.276 3.210 128.852 1.00 71.28 414 ASN A O 1
ATOM 3121 N N . ILE A 1 415 ? -56.882 1.601 130.263 1.00 61.07 415 ILE A N 1
ATOM 3122 C CA . ILE A 1 415 ? -55.879 2.029 131.206 1.00 59.86 415 ILE A CA 1
ATOM 3123 C C . ILE A 1 415 ? -54.639 1.252 130.804 1.00 61.48 415 ILE A C 1
ATOM 3124 O O . ILE A 1 415 ? -54.671 0.024 130.722 1.00 65.28 415 ILE A O 1
ATOM 3129 N N . ARG A 1 416 ? -53.558 1.978 130.525 1.00 57.24 416 ARG A N 1
ATOM 3130 C CA . ARG A 1 416 ? -52.311 1.377 130.064 1.00 54.93 416 ARG A CA 1
ATOM 3131 C C . ARG A 1 416 ? -51.271 1.091 131.134 1.00 52.79 416 ARG A C 1
ATOM 3132 O O . ARG A 1 416 ? -50.403 0.221 130.968 1.00 50.39 416 ARG A O 1
ATOM 3140 N N . MET A 1 417 ? -51.345 1.829 132.228 1.00 47.73 417 MET A N 1
ATOM 3141 C CA . MET A 1 417 ? -50.365 1.660 133.278 1.00 48.94 417 MET A CA 1
ATOM 3142 C C . MET A 1 417 ? -50.969 2.174 134.562 1.00 51.69 417 MET A C 1
ATOM 3143 O O . MET A 1 417 ? -51.677 3.177 134.561 1.00 54.73 417 MET A O 1
ATOM 3148 N N . ILE A 1 418 ? -50.735 1.463 135.652 1.00 45.92 418 ILE A N 1
ATOM 3149 C CA . ILE A 1 418 ? -51.234 1.927 136.921 1.00 44.13 418 ILE A CA 1
ATOM 3150 C C . ILE A 1 418 ? -50.064 1.808 137.860 1.00 41.89 418 ILE A C 1
ATOM 3151 O O . ILE A 1 418 ? -49.468 0.751 138.000 1.00 40.04 418 ILE A O 1
ATOM 3156 N N . CYS A 1 419 ? -49.700 2.915 138.472 1.00 43.69 419 CYS A N 1
ATOM 3157 C CA . CYS A 1 419 ? -48.584 2.902 139.385 1.00 47.08 419 CYS A CA 1
ATOM 3158 C C . CYS A 1 419 ? -49.116 3.467 140.672 1.00 49.92 419 CYS A C 1
ATOM 3159 O O . CYS A 1 419 ? -49.501 4.641 140.732 1.00 49.13 419 CYS A O 1
ATOM 3162 N N . TYR A 1 420 ? -49.151 2.619 141.697 1.00 52.49 420 TYR A N 1
ATOM 3163 C CA . TYR A 1 420 ? -49.677 3.009 142.997 1.00 50.93 420 TYR A CA 1
ATOM 3164 C C . TYR A 1 420 ? -49.155 2.166 144.142 1.00 55.09 420 TYR A C 1
ATOM 3165 O O . TYR A 1 420 ? -48.994 0.948 144.012 1.00 57.02 420 TYR A O 1
ATOM 3174 N N . GLY A 1 421 ? -48.898 2.832 145.268 1.00 58.88 421 GLY A N 1
ATOM 3175 C CA . GLY A 1 421 ? -48.419 2.152 146.461 1.00 56.90 421 GLY A CA 1
ATOM 3176 C C . GLY A 1 421 ? -47.145 2.716 147.044 1.00 54.22 421 GLY A C 1
ATOM 3177 O O . GLY A 1 421 ? -46.815 2.456 148.195 1.00 55.53 421 GLY A O 1
ATOM 3178 N N . ALA A 1 422 ? -46.432 3.494 146.244 1.00 50.65 422 ALA A N 1
ATOM 3179 C CA . ALA A 1 422 ? -45.184 4.081 146.687 1.00 50.87 422 ALA A CA 1
ATOM 3180 C C . ALA A 1 422 ? -45.388 5.341 147.517 1.00 54.95 422 ALA A C 1
ATOM 3181 O O . ALA A 1 422 ? -44.504 5.737 148.270 1.00 57.17 422 ALA A O 1
ATOM 3183 N N . SER A 1 423 ? -46.546 5.970 147.365 1.00 55.58 423 SER A N 1
ATOM 3184 C CA . SER A 1 423 ? -46.837 7.181 148.121 1.00 56.66 423 SER A CA 1
ATOM 3185 C C . SER A 1 423 ? -48.270 7.207 148.622 1.00 58.00 423 SER A C 1
ATOM 3186 O O . SER A 1 423 ? -49.214 6.888 147.897 1.00 57.64 423 SER A O 1
ATOM 3189 N N . SER A 1 424 ? -48.425 7.572 149.883 1.00 58.79 424 SER A N 1
ATOM 3190 C CA . SER A 1 424 ? -49.756 7.627 150.453 1.00 61.02 424 SER A CA 1
ATOM 3191 C C . SER A 1 424 ? -50.474 8.896 150.015 1.00 64.14 424 SER A C 1
ATOM 3192 O O . SER A 1 424 ? -51.521 9.248 150.563 1.00 66.05 424 SER A O 1
ATOM 3195 N N . HIS A 1 425 ? -49.907 9.590 149.031 1.00 65.32 425 HIS A N 1
ATOM 3196 C CA . HIS A 1 425 ? -50.512 10.827 148.540 1.00 62.10 425 HIS A CA 1
ATOM 3197 C C . HIS A 1 425 ? -51.061 10.728 147.129 1.00 58.81 425 HIS A C 1
ATOM 3198 O O . HIS A 1 425 ? -51.942 11.505 146.765 1.00 58.22 425 HIS A O 1
ATOM 3205 N N . ASN A 1 426 ? -50.577 9.781 146.331 1.00 55.44 426 ASN A N 1
ATOM 3206 C CA . ASN A 1 426 ? -51.070 9.706 144.957 1.00 54.81 426 ASN A CA 1
ATOM 3207 C C . ASN A 1 426 ? -51.269 8.332 144.331 1.00 54.00 426 ASN A C 1
ATOM 3208 O O . ASN A 1 426 ? -50.705 7.327 144.769 1.00 49.40 426 ASN A O 1
ATOM 3213 N N . LEU A 1 427 ? -52.045 8.341 143.253 1.00 53.20 427 LEU A N 1
ATOM 3214 C CA . LEU A 1 427 ? -52.334 7.158 142.465 1.00 56.21 427 LEU A CA 1
ATOM 3215 C C . LEU A 1 427 ? -52.372 7.637 141.020 1.00 60.29 427 LEU A C 1
ATOM 3216 O O . LEU A 1 427 ? -53.266 8.397 140.639 1.00 63.36 427 LEU A O 1
ATOM 3221 N N . CYS A 1 428 ? -51.414 7.205 140.210 1.00 58.38 428 CYS A N 1
ATOM 3222 C CA . CYS A 1 428 ? -51.390 7.648 138.822 1.00 56.05 42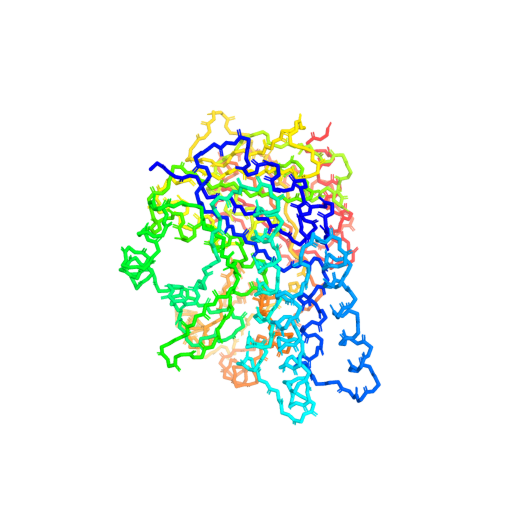8 CYS A CA 1
ATOM 3223 C C . CYS A 1 428 ? -51.639 6.533 137.840 1.00 53.56 428 CYS A C 1
ATOM 3224 O O . CYS A 1 428 ? -51.562 5.355 138.175 1.00 53.79 428 CYS A O 1
ATOM 3227 N N . PHE A 1 429 ? -51.933 6.924 136.612 1.00 51.90 429 PHE A N 1
ATOM 3228 C CA . PHE A 1 429 ? -52.144 5.961 135.559 1.00 53.07 429 PHE A CA 1
ATOM 3229 C C . PHE A 1 429 ? -52.157 6.632 134.194 1.00 54.26 429 PHE A C 1
ATOM 3230 O O . PHE A 1 429 ? -52.389 7.834 134.081 1.00 57.37 429 PHE A O 1
ATOM 3238 N N . LEU A 1 430 ? -51.870 5.850 133.164 1.00 53.01 430 LEU A N 1
ATOM 3239 C CA . LEU A 1 430 ? -51.842 6.359 131.809 1.00 55.87 430 LEU A CA 1
ATOM 3240 C C . LEU A 1 430 ? -53.118 5.994 131.072 1.00 57.57 430 LEU A C 1
ATOM 3241 O O . LEU A 1 430 ? -53.825 5.056 131.448 1.00 59.14 430 LEU A O 1
ATOM 3246 N N . VAL A 1 431 ? -53.408 6.765 130.029 1.00 57.91 431 VAL A N 1
ATOM 3247 C CA . VAL A 1 431 ? -54.565 6.556 129.161 1.00 58.20 431 VAL A CA 1
ATOM 3248 C C . VAL A 1 431 ? -54.199 7.214 127.835 1.00 57.11 431 VAL A C 1
ATOM 3249 O O . VAL A 1 431 ? -53.444 8.185 127.809 1.00 58.11 431 VAL A O 1
ATOM 3253 N N . PRO A 1 432 ? -54.702 6.685 126.715 1.00 55.88 432 PRO A N 1
ATOM 3254 C CA . PRO A 1 432 ? -54.354 7.315 125.441 1.00 55.94 432 PRO A CA 1
ATOM 3255 C C . PRO A 1 432 ? -54.679 8.811 125.441 1.00 57.63 432 PRO A C 1
ATOM 3256 O O . PRO A 1 432 ? -55.727 9.228 125.933 1.00 56.13 432 PRO A O 1
ATOM 3260 N N . GLY A 1 433 ? -53.759 9.606 124.898 1.00 60.77 433 GLY A N 1
ATOM 3261 C CA . GLY A 1 433 ? -53.924 11.048 124.838 1.00 62.25 433 GLY A CA 1
ATOM 3262 C C . GLY A 1 433 ? -55.314 11.603 124.553 1.00 63.20 433 GLY A C 1
ATOM 3263 O O . GLY A 1 433 ? -55.839 12.383 125.346 1.00 64.12 433 GLY A O 1
ATOM 3264 N N . GLU A 1 434 ? -55.918 11.214 123.433 1.00 62.50 434 GLU A N 1
ATOM 3265 C CA . GLU A 1 434 ? -57.244 11.720 123.060 1.00 64.38 434 GLU A CA 1
ATOM 3266 C C . GLU A 1 434 ? -58.368 11.569 124.088 1.00 62.18 434 GLU A C 1
ATOM 3267 O O . GLU A 1 434 ? -59.307 12.367 124.097 1.00 61.67 434 GLU A O 1
ATOM 3273 N N . ASP A 1 435 ? -58.287 10.557 124.945 1.00 60.95 435 ASP A N 1
ATOM 3274 C CA . ASP A 1 435 ? -59.326 10.340 125.955 1.00 64.41 435 ASP A CA 1
ATOM 3275 C C . ASP A 1 435 ? -58.964 11.036 127.274 1.00 65.50 435 ASP A C 1
ATOM 3276 O O . ASP A 1 435 ? -59.756 11.057 128.222 1.00 64.97 435 ASP A O 1
ATOM 3281 N N . ALA A 1 436 ? -57.767 11.612 127.318 1.00 64.62 436 ALA A N 1
ATOM 3282 C CA . ALA A 1 436 ? -57.258 12.281 128.509 1.00 65.37 436 ALA A CA 1
ATOM 3283 C C . ALA A 1 436 ? -58.225 13.172 129.296 1.00 66.13 436 ALA A C 1
ATOM 3284 O O . ALA A 1 436 ? -58.545 12.883 130.450 1.00 64.51 436 ALA A O 1
ATOM 3286 N N . GLU A 1 437 ? -58.686 14.258 128.688 1.00 68.82 437 GLU A N 1
ATOM 3287 C CA . GLU A 1 437 ? -59.576 15.171 129.395 1.00 71.42 437 GLU A CA 1
ATOM 3288 C C . GLU A 1 437 ? -60.933 14.595 129.798 1.00 72.25 437 GLU A C 1
ATOM 3289 O O . GLU A 1 437 ? -61.406 14.859 130.909 1.00 71.88 437 GLU A O 1
ATOM 3295 N N . GLN A 1 438 ? -61.560 13.813 128.919 1.00 71.65 438 GLN A N 1
ATOM 3296 C CA . GLN A 1 438 ? -62.857 13.226 129.254 1.00 72.95 438 GLN A CA 1
ATOM 3297 C C . GLN A 1 438 ? -62.733 12.395 130.545 1.00 72.11 438 GLN A C 1
ATOM 3298 O O . GLN A 1 438 ? -63.674 12.313 131.344 1.00 73.07 438 GLN A O 1
ATOM 3304 N N . VAL A 1 439 ? -61.567 11.789 130.749 1.00 67.21 439 VAL A N 1
ATOM 3305 C CA . VAL A 1 439 ? -61.322 11.007 131.948 1.00 63.43 439 VAL A CA 1
ATOM 3306 C C . VAL A 1 439 ? -61.252 11.954 133.146 1.00 62.29 439 VAL A C 1
ATOM 3307 O O . VAL A 1 439 ? -61.923 11.744 134.154 1.00 62.77 439 VAL A O 1
ATOM 3311 N N . VAL A 1 440 ? -60.445 13.002 133.028 1.00 60.83 440 VAL A N 1
ATOM 3312 C CA . VAL A 1 440 ? -60.298 13.972 134.108 1.00 64.06 440 VAL A CA 1
ATOM 3313 C C . VAL A 1 440 ? -61.656 14.503 134.543 1.00 66.39 440 VAL A C 1
ATOM 3314 O O . VAL A 1 440 ? -61.914 14.725 135.731 1.00 64.06 440 VAL A O 1
ATOM 3318 N N . GLN A 1 441 ? -62.523 14.705 133.560 1.00 67.26 441 GLN A N 1
ATOM 3319 C CA . GLN A 1 441 ? -63.859 15.207 133.817 1.00 69.70 441 GLN A CA 1
ATOM 3320 C C . GLN A 1 441 ? -64.678 14.133 134.523 1.00 69.17 441 GLN A C 1
ATOM 3321 O O . GLN A 1 441 ? -65.219 14.369 135.605 1.00 67.70 441 GLN A O 1
ATOM 3327 N N . LYS A 1 442 ? -64.750 12.947 133.929 1.00 67.66 442 LYS A N 1
ATOM 3328 C CA . LYS A 1 442 ? -65.514 11.884 134.547 1.00 70.60 442 LYS A CA 1
ATOM 3329 C C . LYS A 1 442 ? -65.146 11.670 136.007 1.00 72.55 442 LYS A C 1
ATOM 3330 O O . LYS A 1 442 ? -66.035 11.571 136.849 1.00 76.97 442 LYS A O 1
ATOM 3336 N N . LEU A 1 443 ? -63.852 11.608 136.314 1.00 72.20 443 LEU A N 1
ATOM 3337 C CA . LEU A 1 443 ? -63.400 11.406 137.695 1.00 72.59 443 LEU A CA 1
ATOM 3338 C C . LEU A 1 443 ? -63.849 12.524 138.615 1.00 71.44 443 LEU A C 1
ATOM 3339 O O . LEU A 1 443 ? -64.597 12.315 139.568 1.00 70.99 443 LEU A O 1
ATOM 3344 N N . HIS A 1 444 ? -63.351 13.715 138.314 1.00 72.09 444 HIS A N 1
ATOM 3345 C CA . HIS A 1 444 ? -63.645 14.934 139.068 1.00 71.38 444 HIS A CA 1
ATOM 3346 C C . HIS A 1 444 ? -65.118 15.008 139.442 1.00 72.28 444 HIS A C 1
ATOM 3347 O O . HIS A 1 444 ? -65.474 15.327 140.587 1.00 67.79 444 HIS A O 1
ATOM 3354 N N . SER A 1 445 ? -65.960 14.699 138.460 1.00 76.19 445 SER A N 1
ATOM 3355 C CA . SER A 1 445 ? -67.403 14.727 138.615 1.00 80.99 445 SER A CA 1
ATOM 3356 C C . SER A 1 445 ? -67.891 13.927 139.822 1.00 81.77 445 SER A C 1
ATOM 3357 O O . SER A 1 445 ? -68.311 14.522 140.815 1.00 85.52 445 SER A O 1
ATOM 3360 N N . ASN A 1 446 ? -67.829 12.598 139.752 1.00 77.51 446 ASN A N 1
ATOM 3361 C CA . ASN A 1 446 ? -68.283 11.783 140.866 1.00 75.69 446 ASN A CA 1
ATOM 3362 C C . ASN A 1 446 ? -67.165 11.771 141.906 1.00 72.06 446 ASN A C 1
ATOM 3363 O O . ASN A 1 446 ? -66.913 10.746 142.540 1.00 68.45 446 ASN A O 1
ATOM 3368 N N . LEU A 1 447 ? -66.483 12.903 142.090 1.00 71.11 447 LEU A N 1
ATOM 3369 C CA . LEU A 1 447 ? -65.394 12.965 143.070 1.00 69.24 447 LEU A CA 1
ATOM 3370 C C . LEU A 1 447 ? -65.273 14.275 143.855 1.00 70.09 447 LEU A C 1
ATOM 3371 O O . LEU A 1 447 ? -64.864 14.285 145.026 1.00 68.14 447 LEU A O 1
ATOM 3376 N N . PHE A 1 448 ? -65.643 15.378 143.214 1.00 72.48 448 PHE A N 1
ATOM 3377 C CA . PHE A 1 448 ? -65.553 16.684 143.860 1.00 74.00 448 PHE A CA 1
ATOM 3378 C C . PHE A 1 448 ? -66.815 17.507 143.678 1.00 75.12 448 PHE A C 1
ATOM 3379 O O . PHE A 1 448 ? -67.089 18.432 144.452 1.00 75.14 448 PHE A O 1
ATOM 3387 N N . GLU A 1 449 ? -67.577 17.164 142.647 1.00 76.02 449 GLU A N 1
ATOM 3388 C CA . GLU A 1 449 ? -68.818 17.859 142.332 1.00 77.29 449 GLU A CA 1
ATOM 3389 C C . GLU A 1 449 ? -69.980 17.227 143.095 1.00 76.55 449 GLU A C 1
ATOM 3390 O O . GLU A 1 449 ? -70.945 17.904 143.418 1.00 75.34 449 GLU A O 1
#

Solvent-accessible surface area: 19315 Å² total

Secondary structure (DSSP, 8-state):
--EEEEE-SGGGSSHHHHHHHHHHHTS-TTEEEEEE---TTHHHHHHHHTT---HHHHHHHHHHHHHHHHHHHTTSSSTHHHHHHHHHHHHHHHHHHHHHTT---HHHHHHHHHHHHHHHHHHHHHHHHTTS--EEE--GGGT-BB-S-TTS--B-HHHHHHHIIIIIHHHHHHSEEEEESSEEE-TTS-EEE--TTHHHHHHHHHHHHTT-SEEEEEESSSSEESS-TTT-TTPPEESEEEHHHHHHHHHTT-TTS-TTTHHHHHHHT--EEEEESS-TTS--EEEES--SS--SEEEEEEEEEEEEEEE---S-S-HHHHHHHHTTTTTTTT---SEEEEETTEEEEEEPP---SSTT--SS-HHHHHHHHHHS-EEEEEEEEEEEEEESS-TTSSSHHHHHHSS-TTS---EEEESS-TTEEEEEEEGGGHHHHHHHHHHHHH-

CATH classification: 3.40.1160.10 (+3 more: 1.20.120.1320, 3.30.70.260, 3.30.70.260)

B-factor: mean 64.45, std 19.55, range [22.54, 170.13]